Protein AF-D2R655-F1 (afdb_monomer)

Foldseek 3Di:
DDDDDDDDDDPPDDPPPPPPPQWEKEWEKAWEAELVVLDIDIWIWMAGLVPDDLLLSLLVVLCVVVVVVVLVVVVQVRIDTDDVPVVVVVVVPRVYHYDYDPQWYAYPVRHTDHQLRSQCSNPVDNPDGDDPPPQDPLNVLLVPDPPDDQDQPPFDDDLLLLQLLQLLLQLLCVLCLFPCLVQFLADWDADDDPPDLGPGQIDGDGPDDPVSVLVNLVSLCLCPDPPHSNDLVSLLVSQCVRRPPDSLNVSLVVLVVVLVVQQAQFQDDCSQQVPDGQPDGLVLLSVLCCQPPRDPDDDPVSVVSVVSSCVSSVVRVSVSSSSNRRSSSVSSVSSNVSSVVSSVSSVVSCVVVVNDHDDDDRPCVVPPPRRDDQPPVRVSVVSLQVSLLVQLQVVCVVVVNDPPHSVVCSVVSNVSNVVSSVD

Sequence (423 aa):
MSQARRGFQCRKTAFGSDSKEVKVIIFWKVRYLDRNSRKFGDRHLYLDTSTLEPAKRAAVELALETNEKRKFSTFRLLFKEDSSKEAMERWVETGCKSFFSPEYFEDELGAQVTVQQIGPILSGDPEVVMFPSHYRPHDIELEIAESAPIPIDSVALSDAEVRLLAYFSRDLREMTGSAFFKNGPGTLSSTGTSNQLFVGEPTLATAVTDDEIRSYVMIFRRLYMENEQANFLKAVAVYEQALKGHSFARWVAAEAKSYSDTLQTPPYFPPFAPNGPYPFTRKRLIDVFIYTQYAHQPKADRERQFAACLGAVGGRRAVLTWLFLKELQEVSFKVANAGRVIDAWFARYCQHQQIKPMVLTSIADHHPGLGTMEKASDKNERLKSEKIVQLANSMWQASGSPEGGPEMFLLRARESLEEAFKG

Mean predicted aligned error: 14.48 Å

Structure (mmCIF, N/CA/C/O backbone):
data_AF-D2R655-F1
#
_entry.id   AF-D2R655-F1
#
loop_
_atom_site.group_PDB
_atom_site.id
_atom_site.type_symbol
_atom_site.label_atom_id
_atom_site.label_alt_id
_atom_site.label_comp_id
_atom_site.label_asym_id
_atom_site.label_entity_id
_atom_site.label_seq_id
_atom_site.pdbx_PDB_ins_code
_atom_site.Cartn_x
_atom_site.Cartn_y
_atom_site.Cartn_z
_atom_site.occupancy
_atom_site.B_iso_or_equiv
_atom_site.auth_seq_id
_atom_site.auth_comp_id
_atom_site.auth_asym_id
_atom_site.auth_atom_id
_atom_site.pdbx_PDB_model_num
ATOM 1 N N . MET A 1 1 ? 52.990 -27.265 -24.504 1.00 33.62 1 MET A N 1
ATOM 2 C CA . MET A 1 1 ? 53.839 -26.122 -24.097 1.00 33.62 1 MET A CA 1
ATOM 3 C C . MET A 1 1 ? 53.751 -25.038 -25.169 1.00 33.62 1 MET A C 1
ATOM 5 O O . MET A 1 1 ? 53.840 -25.397 -26.332 1.00 33.62 1 MET A O 1
ATOM 9 N N . SER A 1 2 ? 53.592 -23.766 -24.757 1.00 31.73 2 SER A N 1
ATOM 10 C CA . SER A 1 2 ? 53.659 -22.512 -25.555 1.00 31.73 2 SER A CA 1
ATOM 11 C C . SER A 1 2 ? 52.510 -22.276 -26.562 1.00 31.73 2 SER A C 1
ATOM 13 O O . SER A 1 2 ? 52.514 -22.843 -27.644 1.00 31.73 2 SER A O 1
ATOM 15 N N . GLN A 1 3 ? 51.380 -21.626 -26.234 1.00 29.50 3 GLN A N 1
ATOM 16 C CA . GLN A 1 3 ? 51.120 -20.195 -25.936 1.00 29.50 3 GLN A CA 1
ATOM 17 C C . GLN A 1 3 ? 51.704 -19.179 -26.942 1.00 29.50 3 GLN A C 1
ATOM 19 O O . GLN A 1 3 ? 52.788 -18.644 -26.744 1.00 29.50 3 GLN A O 1
ATOM 24 N N . ALA A 1 4 ? 50.906 -18.814 -27.954 1.00 30.94 4 ALA A N 1
ATOM 25 C CA . ALA A 1 4 ? 51.100 -17.609 -28.763 1.00 30.94 4 ALA A CA 1
ATOM 26 C C . ALA A 1 4 ? 50.105 -16.518 -28.323 1.00 30.94 4 ALA A C 1
ATOM 28 O O . ALA A 1 4 ? 48.906 -16.592 -28.594 1.00 30.94 4 ALA A O 1
ATOM 29 N N . ARG A 1 5 ? 50.622 -15.510 -27.612 1.00 29.69 5 ARG A N 1
ATOM 30 C CA . ARG A 1 5 ? 49.922 -14.280 -27.215 1.00 29.69 5 ARG A CA 1
ATOM 31 C C . ARG A 1 5 ? 49.788 -13.353 -28.430 1.00 29.69 5 ARG A C 1
ATOM 33 O O . ARG A 1 5 ? 50.800 -12.931 -28.979 1.00 29.69 5 ARG A O 1
ATOM 40 N N . ARG A 1 6 ? 48.564 -12.979 -28.818 1.00 31.27 6 ARG A N 1
ATOM 41 C CA . ARG A 1 6 ? 48.316 -11.798 -29.665 1.00 31.27 6 ARG A CA 1
ATOM 42 C C . ARG A 1 6 ? 47.947 -10.629 -28.759 1.00 31.27 6 ARG A C 1
ATOM 44 O O . ARG A 1 6 ? 46.905 -10.649 -28.113 1.00 31.27 6 ARG A O 1
ATOM 51 N N . GLY A 1 7 ? 48.841 -9.647 -28.684 1.00 26.73 7 GLY A N 1
ATOM 52 C CA . GLY A 1 7 ? 48.612 -8.390 -27.983 1.00 26.73 7 GLY A CA 1
ATOM 53 C C . GLY A 1 7 ? 47.621 -7.519 -28.749 1.00 26.73 7 GLY A C 1
ATOM 54 O O . GLY A 1 7 ? 47.864 -7.164 -29.899 1.00 26.73 7 GLY A O 1
ATOM 55 N N . PHE A 1 8 ? 46.513 -7.171 -28.101 1.00 27.44 8 PHE A N 1
ATOM 56 C CA . PHE A 1 8 ? 45.637 -6.088 -28.530 1.00 27.44 8 PHE A CA 1
ATOM 57 C C . PHE A 1 8 ? 46.216 -4.771 -27.998 1.00 27.44 8 PHE A C 1
ATOM 59 O O . PHE A 1 8 ? 46.194 -4.507 -26.796 1.00 27.44 8 PHE A O 1
ATOM 66 N N . GLN A 1 9 ? 46.764 -3.950 -28.894 1.00 27.62 9 GLN A N 1
ATOM 67 C CA . GLN A 1 9 ? 47.079 -2.552 -28.607 1.00 27.62 9 GLN A CA 1
ATOM 68 C C . GLN A 1 9 ? 45.767 -1.770 -28.486 1.00 27.62 9 GLN A C 1
ATOM 70 O O . GLN A 1 9 ? 45.078 -1.518 -29.473 1.00 27.62 9 GLN A O 1
ATOM 75 N N . CYS A 1 10 ? 45.427 -1.387 -27.258 1.00 26.31 10 CYS A N 1
ATOM 76 C CA . CYS A 1 10 ? 44.320 -0.489 -26.967 1.00 26.31 10 CYS A CA 1
ATOM 77 C C . CYS A 1 10 ? 44.722 0.938 -27.377 1.00 26.31 10 CYS A C 1
ATOM 79 O O . CYS A 1 10 ? 45.528 1.587 -26.706 1.00 26.31 10 CYS A O 1
ATOM 81 N N . ARG A 1 11 ? 44.196 1.422 -28.510 1.00 28.50 11 ARG A N 1
ATOM 82 C CA . ARG A 1 11 ? 44.251 2.845 -28.869 1.00 28.50 11 ARG A CA 1
ATOM 83 C C . ARG A 1 11 ? 43.403 3.616 -27.855 1.00 28.50 11 ARG A C 1
ATOM 85 O O . ARG A 1 11 ? 42.182 3.517 -27.877 1.00 28.50 11 ARG A O 1
ATOM 92 N N . LYS A 1 12 ? 44.053 4.395 -26.986 1.00 30.86 12 LYS A N 1
ATOM 93 C CA . LYS A 1 12 ? 43.405 5.453 -26.201 1.00 30.86 12 LYS A CA 1
ATOM 94 C C . LYS A 1 12 ? 42.861 6.505 -27.171 1.00 30.86 12 LYS A C 1
ATOM 96 O O . LYS A 1 12 ? 43.605 7.364 -27.633 1.00 30.86 12 LYS A O 1
ATOM 101 N N . THR A 1 13 ? 41.574 6.436 -27.491 1.00 31.11 13 THR A N 1
ATOM 102 C CA . THR A 1 13 ? 40.833 7.597 -27.986 1.00 31.11 13 THR A CA 1
ATOM 103 C C . THR A 1 13 ? 40.590 8.519 -26.800 1.00 31.11 13 THR A C 1
ATOM 105 O O . THR A 1 13 ? 39.894 8.150 -25.854 1.00 31.11 13 THR A O 1
ATOM 108 N N . ALA A 1 14 ? 41.210 9.695 -26.831 1.00 32.78 14 ALA A N 1
ATOM 109 C CA . ALA A 1 14 ? 40.891 10.792 -25.935 1.00 32.78 14 ALA A CA 1
ATOM 110 C C . ALA A 1 14 ? 39.428 11.198 -26.172 1.00 32.78 14 ALA A C 1
ATOM 112 O O . ALA A 1 14 ? 39.103 11.802 -27.191 1.00 32.78 14 ALA A O 1
ATOM 113 N N . PHE A 1 15 ? 38.542 10.824 -25.251 1.00 31.72 15 PHE A N 1
ATOM 114 C CA . PHE A 1 15 ? 37.234 11.452 -25.131 1.00 31.72 15 PHE A CA 1
ATOM 115 C C . PHE A 1 15 ? 37.458 12.821 -24.490 1.00 31.72 15 PHE A C 1
ATOM 117 O O . PHE A 1 15 ? 37.631 12.923 -23.278 1.00 31.72 15 PHE A O 1
ATOM 124 N N . GLY A 1 16 ? 37.498 13.866 -25.316 1.00 29.94 16 GLY A N 1
ATOM 125 C CA . GLY A 1 16 ? 37.213 15.216 -24.848 1.00 29.94 16 GLY A CA 1
ATOM 126 C C . GLY A 1 16 ? 35.764 15.242 -24.375 1.00 29.94 16 GLY A C 1
ATOM 127 O O . GLY A 1 16 ? 34.844 15.089 -25.177 1.00 29.94 16 GLY A O 1
ATOM 128 N N . SER A 1 17 ? 35.564 15.342 -23.065 1.00 36.16 17 SER A N 1
ATOM 129 C CA . SER A 1 17 ? 34.252 15.486 -22.447 1.00 36.16 17 SER A CA 1
ATOM 130 C C . SER A 1 17 ? 33.799 16.942 -22.536 1.00 36.16 17 SER A C 1
ATOM 132 O O . SER A 1 17 ? 33.804 17.656 -21.538 1.00 36.16 17 SER A O 1
ATOM 134 N N . ASP A 1 18 ? 33.365 17.372 -23.717 1.00 36.59 18 ASP A N 1
ATOM 135 C CA . ASP A 1 18 ? 32.392 18.463 -23.792 1.00 36.59 18 ASP A CA 1
ATOM 136 C C . ASP A 1 18 ? 31.032 17.868 -23.415 1.00 36.59 18 ASP A C 1
ATOM 138 O O . ASP A 1 18 ? 30.201 17.533 -24.265 1.00 36.59 18 ASP A O 1
ATOM 142 N N . SER A 1 19 ? 30.814 17.656 -22.114 1.00 39.72 19 SER A N 1
ATOM 143 C CA . SER A 1 19 ? 29.479 17.380 -21.597 1.00 39.72 19 SER A CA 1
ATOM 144 C C . SER A 1 19 ? 28.650 18.639 -21.821 1.00 39.72 19 SER A C 1
ATOM 146 O O . SER A 1 19 ? 28.688 19.561 -21.007 1.00 39.72 19 SER A O 1
ATOM 148 N N . LYS A 1 20 ? 27.934 18.709 -22.949 1.00 47.66 20 LYS A N 1
ATOM 149 C CA . LYS A 1 20 ? 26.885 19.710 -23.145 1.00 47.66 20 LYS A CA 1
ATOM 150 C C . LYS A 1 20 ? 25.959 19.622 -21.940 1.00 47.66 20 LYS A C 1
ATOM 152 O O . LYS A 1 20 ? 25.302 18.601 -21.746 1.00 47.66 20 LYS A O 1
ATOM 157 N N . GLU A 1 21 ? 25.971 20.669 -21.126 1.00 55.88 21 GLU A N 1
ATOM 158 C CA . GLU A 1 21 ? 25.097 20.820 -19.974 1.00 55.88 21 GLU A CA 1
ATOM 159 C C . GLU A 1 21 ? 23.656 20.606 -20.451 1.00 55.88 21 GLU A C 1
ATOM 161 O O . GLU A 1 21 ? 23.145 21.339 -21.304 1.00 55.88 21 GLU A O 1
ATOM 166 N N . VAL A 1 22 ? 23.040 19.515 -19.996 1.00 60.47 22 VAL A N 1
ATOM 167 C CA . VAL A 1 22 ? 21.687 19.154 -20.412 1.00 60.47 22 VAL A CA 1
ATOM 168 C C . VAL A 1 22 ? 20.751 20.140 -19.732 1.00 60.47 22 VAL A C 1
ATOM 170 O O . VAL A 1 22 ? 20.538 20.071 -18.526 1.00 60.47 22 VAL A O 1
ATOM 173 N N . LYS A 1 23 ? 20.214 21.085 -20.503 1.00 67.94 23 LYS A N 1
ATOM 174 C CA . LYS A 1 23 ? 19.197 22.013 -20.011 1.00 67.94 23 LYS A CA 1
ATOM 175 C C . LYS A 1 23 ? 17.954 21.222 -19.610 1.00 67.94 23 LYS A C 1
ATOM 177 O O . LYS A 1 23 ? 17.380 20.526 -20.445 1.00 67.94 23 LYS A O 1
ATOM 182 N N . VAL A 1 24 ? 17.531 21.345 -18.354 1.00 77.38 24 VAL A N 1
ATOM 183 C CA . VAL A 1 24 ? 16.279 20.758 -17.865 1.00 77.38 24 VAL A CA 1
ATOM 184 C C . VAL A 1 24 ? 15.280 21.882 -17.624 1.00 77.38 24 VAL A C 1
ATOM 186 O O . VAL A 1 24 ? 15.471 22.740 -16.766 1.00 77.38 24 VAL A O 1
ATOM 189 N N . ILE A 1 25 ? 14.188 21.864 -18.386 1.00 82.62 25 ILE A N 1
ATOM 190 C CA . ILE A 1 25 ? 13.035 22.735 -18.152 1.00 82.62 25 ILE A CA 1
ATOM 191 C C . ILE A 1 25 ? 11.928 21.899 -17.512 1.00 82.62 25 ILE A C 1
ATOM 193 O O . ILE A 1 25 ? 11.541 20.845 -18.035 1.00 82.62 25 ILE A O 1
ATOM 197 N N . ILE A 1 26 ? 11.431 22.372 -16.371 1.00 85.44 26 ILE A N 1
ATOM 198 C CA . ILE A 1 26 ? 10.358 21.742 -15.603 1.00 85.44 26 ILE A CA 1
ATOM 199 C C . ILE A 1 26 ? 9.088 22.566 -15.760 1.00 85.44 26 ILE A C 1
ATOM 201 O O . ILE A 1 26 ? 9.078 23.754 -15.447 1.00 85.44 26 ILE A O 1
ATOM 205 N N . PHE A 1 27 ? 8.006 21.918 -16.180 1.00 85.44 27 PHE A N 1
ATOM 206 C CA . PHE A 1 27 ? 6.673 22.512 -16.224 1.00 85.44 27 PHE A CA 1
ATOM 207 C C . PHE A 1 27 ? 5.782 21.967 -15.117 1.00 85.44 27 PHE A C 1
ATOM 209 O O . PHE A 1 27 ? 5.701 20.754 -14.898 1.00 85.44 27 PHE A O 1
ATOM 216 N N . TRP A 1 28 ? 5.059 22.875 -14.472 1.00 87.12 28 TRP A N 1
ATOM 217 C CA . TRP A 1 28 ? 4.108 22.559 -13.424 1.00 87.12 28 TRP A CA 1
ATOM 218 C C . TRP A 1 28 ? 2.779 23.258 -13.699 1.00 87.12 28 TRP A C 1
ATOM 220 O O . TRP A 1 28 ? 2.677 24.481 -13.721 1.00 87.12 28 TRP A O 1
ATOM 230 N N . LYS A 1 29 ? 1.734 22.461 -13.926 1.00 86.19 29 LYS A N 1
ATOM 231 C CA . LYS A 1 29 ? 0.363 22.965 -13.979 1.00 86.19 29 LYS A CA 1
ATOM 232 C C . LYS A 1 29 ? -0.220 22.955 -12.566 1.00 86.19 29 LYS A C 1
ATOM 234 O O . LYS A 1 29 ? -0.363 21.877 -11.985 1.00 86.19 29 LYS A O 1
ATOM 239 N N . VAL A 1 30 ? -0.563 24.128 -12.041 1.00 87.69 30 VAL A N 1
ATOM 240 C CA . VAL A 1 30 ? -1.207 24.282 -10.729 1.00 87.69 30 VAL A CA 1
ATOM 241 C C . VAL A 1 30 ? -2.654 24.688 -10.931 1.00 87.69 30 VAL A C 1
ATOM 243 O O . VAL A 1 30 ? -2.948 25.582 -11.718 1.00 87.69 30 VAL A O 1
ATOM 246 N N . ARG A 1 31 ? -3.572 24.041 -10.218 1.00 88.19 31 ARG A N 1
ATOM 247 C CA . ARG A 1 31 ? -4.959 24.495 -10.160 1.00 88.19 31 ARG A CA 1
ATOM 248 C C . ARG A 1 31 ? -5.079 25.538 -9.059 1.00 88.19 31 ARG A C 1
ATOM 250 O O . ARG A 1 31 ? -4.675 25.265 -7.932 1.00 88.19 31 ARG A O 1
ATOM 257 N N . TYR A 1 32 ? -5.642 26.699 -9.371 1.00 90.56 32 TYR A N 1
ATOM 258 C CA . TYR A 1 32 ? -5.924 27.720 -8.369 1.00 90.56 32 TYR A CA 1
ATOM 259 C C . TYR A 1 32 ? -7.427 27.961 -8.232 1.00 90.56 32 TYR A C 1
ATOM 261 O O . TYR A 1 32 ? -8.206 27.656 -9.140 1.00 90.56 32 TYR A O 1
ATOM 269 N N . LEU A 1 33 ? -7.832 28.470 -7.077 1.00 90.38 33 LEU A N 1
ATOM 270 C CA . LEU A 1 33 ? -9.208 28.776 -6.732 1.00 90.38 33 LEU A CA 1
ATOM 271 C C . LEU A 1 33 ? -9.331 30.268 -6.439 1.00 90.38 33 LEU A C 1
ATOM 273 O O . LEU A 1 33 ? -8.790 30.751 -5.451 1.00 90.38 33 LEU A O 1
ATOM 277 N N . ASP A 1 34 ? -10.049 30.985 -7.296 1.00 89.06 34 ASP A N 1
ATOM 278 C CA . ASP A 1 34 ? -10.267 32.418 -7.129 1.00 89.06 34 ASP A CA 1
ATOM 279 C C . ASP A 1 34 ? -11.374 32.661 -6.095 1.00 89.06 34 ASP A C 1
ATOM 281 O O . ASP A 1 34 ? -12.527 32.265 -6.297 1.00 89.06 34 ASP A O 1
ATOM 285 N N . ARG A 1 35 ? -11.025 33.298 -4.974 1.00 89.69 35 ARG A N 1
ATOM 286 C CA . ARG A 1 35 ? -11.938 33.513 -3.839 1.00 89.69 35 ARG A CA 1
ATOM 287 C C . ARG A 1 35 ? -13.095 34.457 -4.161 1.00 89.69 35 ARG A C 1
ATOM 289 O O . ARG A 1 35 ? -14.175 34.314 -3.589 1.00 89.69 35 ARG A O 1
ATOM 296 N N . ASN A 1 36 ? -12.892 35.402 -5.076 1.00 88.19 36 ASN A N 1
ATOM 297 C CA . ASN A 1 36 ? -13.890 36.413 -5.422 1.00 88.19 36 ASN A CA 1
ATOM 298 C C . ASN A 1 36 ? -14.940 35.851 -6.385 1.00 88.19 36 ASN A C 1
ATOM 300 O O . ASN A 1 36 ? -16.142 36.015 -6.187 1.00 88.19 36 ASN A O 1
ATOM 304 N N . SER A 1 37 ? -14.483 35.167 -7.432 1.00 90.81 37 SER A N 1
ATOM 305 C CA . SER A 1 37 ? -15.333 34.569 -8.462 1.00 90.81 37 SER A CA 1
ATOM 306 C C . SER A 1 37 ? -15.821 33.163 -8.111 1.00 90.81 37 SER A C 1
ATOM 308 O O . SER A 1 37 ? -16.758 32.681 -8.751 1.00 90.81 37 SER A O 1
ATOM 310 N N . ARG A 1 38 ? -15.207 32.518 -7.107 1.00 88.19 38 ARG A N 1
ATOM 311 C CA . ARG A 1 38 ? -15.486 31.147 -6.643 1.00 88.19 38 ARG A CA 1
ATOM 312 C C . ARG A 1 38 ? -15.354 30.106 -7.755 1.00 88.19 38 ARG A C 1
ATOM 314 O O . ARG A 1 38 ? -16.139 29.162 -7.846 1.00 88.19 38 ARG A O 1
ATOM 321 N N . LYS A 1 39 ? -14.380 30.297 -8.645 1.00 89.12 39 LYS A N 1
ATOM 322 C CA . LYS A 1 39 ? -14.134 29.425 -9.800 1.00 89.12 39 LYS A CA 1
ATOM 323 C C . LYS A 1 39 ? -12.711 28.894 -9.789 1.00 89.12 39 LYS A C 1
ATOM 325 O O . LYS A 1 39 ? -11.777 29.573 -9.367 1.00 89.12 39 LYS A O 1
ATOM 330 N N . PHE A 1 40 ? -12.558 27.676 -10.301 1.00 88.69 40 PHE A N 1
ATOM 331 C CA . PHE A 1 40 ? -11.244 27.119 -10.583 1.00 88.69 40 PHE A CA 1
ATOM 332 C C . PHE A 1 40 ? -10.654 27.746 -11.843 1.00 88.69 40 PHE A C 1
ATOM 334 O O . PHE A 1 40 ? -11.333 27.864 -12.865 1.00 88.69 40 PHE A O 1
ATOM 341 N N . GLY A 1 41 ? -9.370 28.064 -11.768 1.00 88.25 41 GLY A N 1
ATOM 342 C CA . GLY A 1 41 ? -8.515 28.353 -12.906 1.00 88.25 41 GLY A CA 1
ATOM 343 C C . GLY A 1 41 ? -7.278 27.461 -12.881 1.00 88.25 41 GLY A C 1
ATOM 344 O O . GLY A 1 41 ? -7.037 26.713 -11.931 1.00 88.25 41 GLY A O 1
ATOM 345 N N . ASP A 1 42 ? -6.479 27.533 -13.937 1.00 87.75 42 ASP A N 1
ATOM 346 C CA . ASP A 1 42 ? -5.197 26.844 -14.007 1.00 87.75 42 ASP A CA 1
ATOM 347 C C . ASP A 1 42 ? -4.082 27.886 -14.201 1.00 87.75 42 ASP A C 1
ATOM 349 O O . ASP A 1 42 ? -4.215 28.792 -15.024 1.00 87.75 42 ASP A O 1
ATOM 353 N N . ARG A 1 43 ? -2.978 27.736 -13.464 1.00 86.12 43 ARG A N 1
ATOM 354 C CA . ARG A 1 43 ? -1.709 28.434 -13.695 1.00 86.12 43 ARG A CA 1
ATOM 355 C C . ARG A 1 43 ? -0.721 27.498 -14.361 1.00 86.12 43 ARG A C 1
ATOM 357 O O . ARG A 1 43 ? -0.620 26.314 -14.020 1.00 86.12 43 ARG A O 1
ATOM 364 N N . HIS A 1 44 ? 0.038 28.055 -15.292 1.00 85.81 44 HIS A N 1
ATOM 365 C CA . HIS A 1 44 ? 1.112 27.357 -15.976 1.00 85.81 44 HIS A CA 1
ATOM 366 C C . HIS A 1 44 ? 2.442 27.924 -15.506 1.00 85.81 44 HIS A C 1
ATOM 368 O O . HIS A 1 44 ? 2.794 29.065 -15.796 1.00 85.81 44 HIS A O 1
ATOM 374 N N . LEU A 1 45 ? 3.156 27.108 -14.744 1.00 87.38 45 LEU A N 1
ATOM 375 C CA . LEU A 1 45 ? 4.421 27.464 -14.141 1.00 87.38 45 LEU A CA 1
ATOM 376 C C . LEU A 1 45 ? 5.561 26.752 -14.863 1.00 87.38 45 LEU A C 1
ATOM 378 O O . LEU A 1 45 ? 5.421 25.593 -15.269 1.00 87.38 45 LEU A O 1
ATOM 382 N N . TYR A 1 46 ? 6.705 27.417 -14.978 1.00 87.62 46 TYR A N 1
ATOM 383 C CA . TYR A 1 46 ? 7.915 26.811 -15.517 1.00 87.62 46 TYR A CA 1
ATOM 384 C C . TYR A 1 46 ? 9.165 27.207 -14.738 1.00 87.62 46 TYR A C 1
ATOM 386 O O . TYR A 1 46 ? 9.230 28.260 -14.098 1.00 87.62 46 TYR A O 1
ATOM 394 N N . LEU A 1 47 ? 10.166 26.339 -14.814 1.00 87.88 47 LEU A N 1
ATOM 395 C CA . LEU A 1 47 ? 11.467 26.520 -14.196 1.00 87.88 47 LEU A CA 1
ATOM 396 C C . LEU A 1 47 ? 12.555 25.998 -15.131 1.00 87.88 47 LEU A C 1
ATOM 398 O O . LEU A 1 47 ? 12.585 24.812 -15.451 1.00 87.88 47 LEU A O 1
ATOM 402 N N . ASP A 1 48 ? 13.451 26.887 -15.553 1.00 87.81 48 ASP A N 1
ATOM 403 C CA . ASP A 1 48 ? 14.705 26.511 -16.204 1.00 87.81 48 ASP A CA 1
ATOM 404 C C . ASP A 1 48 ? 15.760 26.267 -15.122 1.00 87.81 48 ASP A C 1
ATOM 406 O O . ASP A 1 48 ? 16.253 27.211 -14.492 1.00 87.81 48 ASP A O 1
ATOM 410 N N . THR A 1 49 ? 16.096 24.998 -14.875 1.00 86.50 49 THR A N 1
ATOM 411 C CA . THR A 1 49 ? 17.016 24.643 -13.787 1.00 86.50 49 THR A CA 1
ATOM 412 C C . THR A 1 49 ? 18.433 25.151 -14.053 1.00 86.50 49 THR A C 1
ATOM 414 O O . THR A 1 49 ? 19.181 25.383 -13.102 1.00 86.50 49 THR A O 1
ATOM 417 N N . SER A 1 50 ? 18.790 25.436 -15.314 1.00 83.62 50 SER A N 1
ATOM 418 C CA . SER A 1 50 ? 20.090 26.016 -15.670 1.00 83.62 50 SER A CA 1
ATOM 419 C C . SER A 1 50 ? 20.262 27.459 -15.18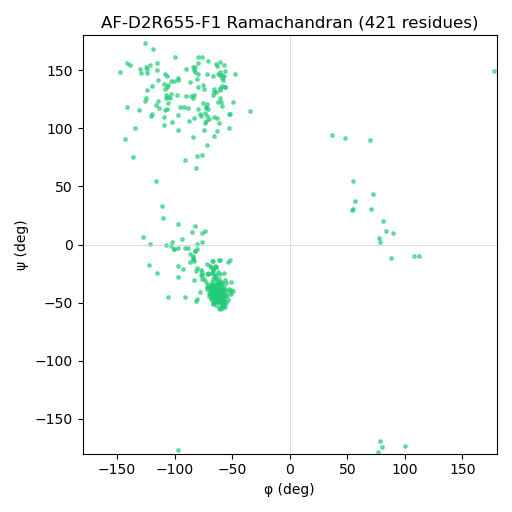3 1.00 83.62 50 SER A C 1
ATOM 421 O O . SER A 1 50 ? 21.382 27.927 -14.997 1.00 83.62 50 SER A O 1
ATOM 423 N N . THR A 1 51 ? 19.160 28.149 -14.883 1.00 86.62 51 THR A N 1
ATOM 424 C CA . THR A 1 51 ? 19.187 29.506 -14.311 1.00 86.62 51 THR A CA 1
ATOM 425 C C . THR A 1 51 ? 19.347 29.523 -12.792 1.00 86.62 51 THR A C 1
ATOM 427 O O . THR A 1 51 ? 19.566 30.581 -12.209 1.00 86.62 51 THR A O 1
ATOM 430 N N . LEU A 1 52 ? 19.233 28.363 -12.140 1.00 88.00 52 LEU A N 1
ATOM 431 C CA . LEU A 1 52 ? 19.383 28.245 -10.697 1.00 88.00 52 LEU A CA 1
ATOM 432 C C . LEU A 1 52 ? 20.849 28.146 -10.288 1.00 88.00 52 LEU A C 1
ATOM 434 O O . LEU A 1 52 ? 21.672 27.552 -10.990 1.00 88.00 52 LEU A O 1
ATOM 438 N N . GLU A 1 53 ? 21.133 28.643 -9.084 1.00 89.69 53 GLU A N 1
ATOM 439 C CA . GLU A 1 53 ? 22.381 28.347 -8.390 1.00 89.69 53 GLU A CA 1
ATOM 440 C C . GLU A 1 53 ? 22.558 26.828 -8.223 1.00 89.69 53 GLU A C 1
ATOM 442 O O . GLU A 1 53 ? 21.569 26.122 -7.982 1.00 89.69 53 GLU A O 1
ATOM 447 N N . PRO A 1 54 ? 23.797 26.308 -8.288 1.00 86.00 54 PRO A N 1
ATOM 448 C CA . PRO A 1 54 ? 24.062 24.869 -8.308 1.00 86.00 54 PRO A CA 1
ATOM 449 C C . PRO A 1 54 ? 23.378 24.067 -7.189 1.00 86.00 54 PRO A C 1
ATOM 451 O O . PRO A 1 54 ? 22.864 22.978 -7.441 1.00 86.00 54 PRO A O 1
ATOM 454 N N . ALA A 1 55 ? 23.309 24.609 -5.968 1.00 84.81 55 ALA A N 1
ATOM 455 C CA . ALA A 1 55 ? 22.659 23.942 -4.838 1.00 84.81 55 ALA A CA 1
ATOM 456 C C . ALA A 1 55 ? 21.134 23.821 -5.022 1.00 84.81 55 ALA A C 1
ATOM 458 O O . ALA A 1 55 ? 20.568 22.741 -4.843 1.00 84.81 55 ALA A O 1
ATOM 459 N N . LYS A 1 56 ? 20.470 24.904 -5.449 1.00 87.50 56 LYS A N 1
ATOM 460 C CA . LYS A 1 56 ? 19.023 24.916 -5.729 1.00 87.50 56 LYS A CA 1
ATOM 461 C C . LYS A 1 56 ? 18.681 24.046 -6.935 1.00 87.50 56 LYS A C 1
ATOM 463 O O . LYS A 1 56 ? 17.700 23.309 -6.894 1.00 87.50 56 LYS A O 1
ATOM 468 N N . ARG A 1 57 ? 19.521 24.076 -7.975 1.00 88.88 57 ARG A N 1
ATOM 469 C CA . ARG A 1 57 ? 19.413 23.188 -9.138 1.00 88.88 57 ARG A CA 1
ATOM 470 C C . ARG A 1 57 ? 19.432 21.720 -8.718 1.00 88.88 57 ARG A C 1
ATOM 472 O O . ARG A 1 57 ? 18.499 20.986 -9.032 1.00 88.88 57 ARG A O 1
ATOM 479 N N . ALA A 1 58 ? 20.449 21.318 -7.954 1.00 83.94 58 ALA A N 1
ATOM 480 C CA . ALA A 1 58 ? 20.602 19.943 -7.489 1.00 83.94 58 ALA A CA 1
ATOM 481 C C . ALA A 1 58 ? 19.419 19.482 -6.621 1.00 83.94 58 ALA A C 1
ATOM 483 O O . ALA A 1 58 ? 18.964 18.349 -6.768 1.00 83.94 58 ALA A O 1
ATOM 484 N N . ALA A 1 59 ? 18.892 20.353 -5.753 1.00 87.06 59 ALA A N 1
ATOM 485 C CA . ALA A 1 59 ? 17.738 20.047 -4.907 1.00 87.06 59 ALA A CA 1
ATOM 486 C C . ALA A 1 59 ? 16.448 19.820 -5.719 1.00 87.06 59 ALA A C 1
ATOM 488 O O . ALA A 1 59 ? 15.733 18.841 -5.488 1.00 87.06 59 ALA A O 1
ATOM 489 N N . VAL A 1 60 ? 16.175 20.689 -6.698 1.00 87.12 60 VAL A N 1
ATOM 490 C CA . VAL A 1 60 ? 15.007 20.589 -7.588 1.00 87.12 60 VAL A CA 1
ATOM 491 C C . VAL A 1 60 ? 15.084 19.340 -8.470 1.00 87.12 60 VAL A C 1
ATOM 493 O O . VAL A 1 60 ? 14.104 18.605 -8.594 1.00 87.12 60 VAL A O 1
ATOM 496 N N . GLU A 1 61 ? 16.248 19.068 -9.061 1.00 86.69 61 GLU A N 1
ATOM 497 C CA . GLU A 1 61 ? 16.458 17.883 -9.899 1.00 86.69 61 GLU A CA 1
ATOM 498 C C . GLU A 1 61 ? 16.365 16.591 -9.086 1.00 86.69 61 GLU A C 1
ATOM 500 O O . GLU A 1 61 ? 15.733 15.637 -9.534 1.00 86.69 61 GLU A O 1
ATOM 505 N N . LEU A 1 62 ? 16.897 16.571 -7.859 1.00 84.00 62 LEU A N 1
ATOM 506 C CA . LEU A 1 62 ? 16.751 15.426 -6.965 1.00 84.00 62 LEU A CA 1
ATOM 507 C C . LEU A 1 62 ? 15.277 15.160 -6.633 1.00 84.00 62 LEU A C 1
ATOM 509 O O . LEU A 1 62 ? 14.845 14.016 -6.725 1.00 84.00 62 LEU A O 1
ATOM 513 N N . ALA A 1 63 ? 14.489 16.192 -6.310 1.00 84.31 63 ALA A N 1
ATOM 514 C CA . ALA A 1 63 ? 13.054 16.036 -6.049 1.00 84.31 63 ALA A CA 1
ATOM 515 C C . ALA A 1 63 ? 12.285 15.499 -7.271 1.00 84.31 63 ALA A C 1
ATOM 517 O O . ALA A 1 63 ? 11.320 14.739 -7.127 1.00 84.31 63 ALA A O 1
ATOM 518 N N . LEU A 1 64 ? 12.717 15.876 -8.480 1.00 82.06 64 LEU A N 1
ATOM 519 C CA . LEU A 1 64 ? 12.173 15.359 -9.733 1.00 82.06 64 LEU A CA 1
ATOM 520 C C . LEU A 1 64 ? 12.522 13.877 -9.935 1.00 82.06 64 LEU A C 1
ATOM 522 O O . LEU A 1 64 ? 11.647 13.080 -10.272 1.00 82.06 64 LEU A O 1
ATOM 526 N N . GLU A 1 65 ? 13.786 13.508 -9.713 1.00 78.38 65 GLU A N 1
ATOM 527 C CA . GLU A 1 65 ? 14.310 12.144 -9.854 1.00 78.38 65 GLU A CA 1
ATOM 528 C C . GLU A 1 65 ? 13.720 11.179 -8.809 1.00 78.38 65 GLU A C 1
ATOM 530 O O . GLU A 1 65 ? 13.448 10.017 -9.122 1.00 78.38 65 GLU A O 1
ATOM 535 N N . THR A 1 66 ? 13.464 11.651 -7.584 1.00 73.31 66 THR A N 1
ATOM 536 C CA . THR A 1 66 ? 12.831 10.865 -6.509 1.00 73.31 66 THR A CA 1
ATOM 537 C C . THR A 1 66 ? 11.305 10.827 -6.605 1.00 73.31 66 THR A C 1
ATOM 539 O O . THR A 1 66 ? 10.665 10.097 -5.846 1.00 73.31 66 THR A O 1
ATOM 542 N N . ASN A 1 67 ? 10.708 11.572 -7.547 1.00 70.75 67 ASN A N 1
ATOM 543 C CA . ASN A 1 67 ? 9.260 11.724 -7.720 1.00 70.75 67 ASN A CA 1
ATOM 544 C C . ASN A 1 67 ? 8.548 12.194 -6.431 1.00 70.75 67 ASN A C 1
ATOM 546 O O . ASN A 1 67 ? 7.374 11.895 -6.195 1.00 70.75 67 ASN A O 1
ATOM 550 N N . GLU A 1 68 ? 9.245 12.957 -5.587 1.00 75.56 68 GLU A N 1
ATOM 551 C CA . GLU A 1 68 ? 8.708 13.526 -4.350 1.00 75.56 68 GLU A CA 1
ATOM 552 C C . GLU A 1 68 ? 7.908 14.798 -4.658 1.00 75.56 68 GLU A C 1
ATOM 554 O O . GLU A 1 68 ? 8.256 15.904 -4.249 1.00 75.56 68 GLU A O 1
ATOM 559 N N . LYS A 1 69 ? 6.790 14.642 -5.377 1.00 74.31 69 LYS A N 1
ATOM 560 C CA . LYS A 1 69 ? 5.946 15.752 -5.861 1.00 74.31 69 LYS A CA 1
ATOM 561 C C . LYS A 1 69 ? 5.546 16.751 -4.772 1.00 74.31 69 LYS A C 1
ATOM 563 O O . LYS A 1 69 ? 5.424 17.936 -5.054 1.00 74.31 69 LYS A O 1
ATOM 568 N N . ARG A 1 70 ? 5.373 16.292 -3.526 1.00 71.06 70 ARG A N 1
ATOM 569 C CA . ARG A 1 70 ? 5.056 17.163 -2.382 1.00 71.06 70 ARG A CA 1
ATOM 570 C C . ARG A 1 70 ? 6.170 18.157 -2.057 1.00 71.06 70 ARG A C 1
ATOM 572 O O . ARG A 1 70 ? 5.857 19.244 -1.600 1.00 71.06 70 ARG A O 1
ATOM 579 N N . LYS A 1 71 ? 7.440 17.832 -2.319 1.00 79.19 71 LYS A N 1
ATOM 580 C CA . LYS A 1 71 ? 8.565 18.751 -2.082 1.00 79.19 71 LYS A CA 1
ATOM 581 C C . LYS A 1 71 ? 8.610 19.901 -3.085 1.00 79.19 71 LYS A C 1
ATOM 583 O O . LYS A 1 71 ? 9.227 20.912 -2.805 1.00 79.19 71 LYS A O 1
ATOM 588 N N . PHE A 1 72 ? 7.920 19.814 -4.222 1.00 82.25 72 PHE A N 1
ATOM 589 C CA . PHE A 1 72 ? 7.891 20.928 -5.174 1.00 82.25 72 PHE A CA 1
ATOM 590 C C . PHE A 1 72 ? 7.179 22.174 -4.640 1.00 82.25 72 PHE A C 1
ATOM 592 O O . PHE A 1 72 ? 7.470 23.270 -5.116 1.00 82.25 72 PHE A O 1
ATOM 599 N N . SER A 1 73 ? 6.319 22.047 -3.621 1.00 81.25 73 SER A N 1
ATOM 600 C CA . SER A 1 73 ? 5.720 23.218 -2.974 1.00 81.25 73 SER A CA 1
ATOM 601 C C . SER A 1 73 ? 6.763 24.117 -2.303 1.00 81.25 73 SER A C 1
ATOM 603 O O . SER A 1 73 ? 6.592 25.333 -2.325 1.00 81.25 73 SER A O 1
ATOM 605 N N . THR A 1 74 ? 7.876 23.572 -1.790 1.00 85.62 74 THR A N 1
ATOM 606 C CA . THR A 1 74 ? 8.954 24.383 -1.189 1.00 85.62 74 THR A CA 1
ATOM 607 C C . THR A 1 74 ? 9.729 25.174 -2.240 1.00 85.62 74 THR A C 1
ATOM 609 O O . THR A 1 74 ? 10.284 26.224 -1.942 1.00 85.62 74 THR A O 1
ATOM 612 N N . PHE A 1 75 ? 9.729 24.712 -3.492 1.00 87.88 75 PHE A N 1
ATOM 613 C CA . PHE A 1 75 ? 10.390 25.380 -4.615 1.00 87.88 75 PHE A CA 1
ATOM 614 C C . PHE A 1 75 ? 9.464 26.314 -5.395 1.00 87.88 75 PHE A C 1
ATOM 616 O O . PHE A 1 75 ? 9.882 26.869 -6.410 1.00 87.88 75 PHE A O 1
ATOM 623 N N . ARG A 1 76 ? 8.217 26.513 -4.948 1.00 87.31 76 ARG A N 1
ATOM 624 C CA . ARG A 1 76 ? 7.184 27.247 -5.694 1.00 87.31 76 ARG A CA 1
ATOM 625 C C . ARG A 1 76 ? 7.621 28.640 -6.159 1.00 87.31 76 ARG A C 1
ATOM 627 O O . ARG A 1 76 ? 7.289 29.035 -7.275 1.00 87.31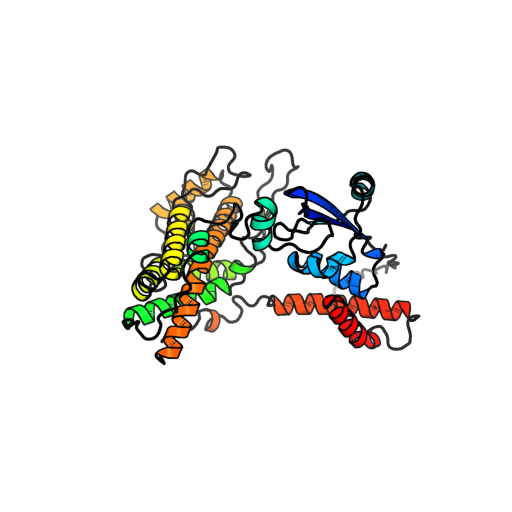 76 ARG A O 1
ATOM 634 N N . LEU A 1 77 ? 8.378 29.362 -5.334 1.00 89.00 77 LEU A N 1
ATOM 635 C CA . LEU A 1 77 ? 8.863 30.715 -5.636 1.00 89.00 77 LEU A CA 1
ATOM 636 C C . LEU A 1 77 ? 9.923 30.760 -6.748 1.00 89.00 77 LEU A C 1
ATOM 638 O O . LEU A 1 77 ? 10.153 31.816 -7.328 1.00 89.00 77 LEU A O 1
ATOM 642 N N . LEU A 1 78 ? 10.567 29.630 -7.057 1.00 89.81 78 LEU A N 1
ATOM 643 C CA . LEU A 1 78 ? 11.524 29.536 -8.162 1.00 89.81 78 LEU A CA 1
ATOM 644 C C . LEU A 1 78 ? 10.818 29.485 -9.520 1.00 89.81 78 LEU A C 1
ATOM 646 O O . LEU A 1 78 ? 11.414 29.827 -10.541 1.00 89.81 78 LEU A O 1
ATOM 650 N N . PHE A 1 79 ? 9.559 29.048 -9.538 1.00 89.31 79 PHE A N 1
ATOM 651 C CA . PHE A 1 79 ? 8.790 28.927 -10.762 1.00 89.31 79 PHE A CA 1
ATOM 652 C C . PHE A 1 79 ? 8.239 30.277 -11.211 1.00 89.31 79 PHE A C 1
ATOM 654 O O . PHE A 1 79 ? 7.660 31.032 -10.429 1.00 89.31 79 PHE A O 1
ATOM 661 N N . LYS A 1 80 ? 8.360 30.533 -12.512 1.00 88.06 80 LYS A N 1
ATOM 662 C CA . LYS A 1 80 ? 7.780 31.697 -13.177 1.00 88.06 80 LYS A CA 1
ATOM 663 C C . LYS A 1 80 ? 6.454 31.309 -13.812 1.00 88.06 80 LYS A C 1
ATOM 665 O O . LYS A 1 80 ? 6.318 30.210 -14.347 1.00 88.06 80 LYS A O 1
ATOM 670 N N . GLU A 1 81 ? 5.487 32.211 -13.751 1.00 86.19 81 GLU A N 1
ATOM 671 C CA . GLU A 1 81 ? 4.231 32.071 -14.479 1.00 86.19 81 GLU A CA 1
ATOM 672 C C . GLU A 1 81 ? 4.436 32.575 -15.910 1.00 86.19 81 GLU A C 1
ATOM 674 O O . GLU A 1 81 ? 4.977 33.664 -16.105 1.00 86.19 81 GLU A O 1
ATOM 679 N N . ASP A 1 82 ? 4.056 31.770 -16.903 1.00 73.94 82 ASP A N 1
ATOM 680 C CA . ASP A 1 82 ? 4.086 32.177 -18.311 1.00 73.94 82 ASP A CA 1
ATOM 681 C C . ASP A 1 82 ? 2.699 32.073 -18.931 1.00 73.94 82 ASP A C 1
ATOM 683 O O . ASP A 1 82 ? 1.875 31.231 -18.553 1.00 73.94 82 ASP A O 1
ATOM 687 N N . SER A 1 83 ? 2.473 32.877 -19.965 1.00 62.75 83 SER A N 1
ATOM 688 C CA . SER A 1 83 ? 1.351 32.638 -20.855 1.00 62.75 83 SER A CA 1
ATOM 689 C C . SER A 1 83 ? 1.610 31.330 -21.614 1.00 62.75 83 SER A C 1
ATOM 691 O O . SER A 1 83 ? 2.680 31.102 -22.176 1.00 62.75 83 SER A O 1
ATOM 693 N N . SER A 1 84 ? 0.629 30.426 -21.604 1.00 58.66 84 SER A N 1
ATOM 694 C CA . SER A 1 84 ? 0.771 29.031 -22.065 1.00 58.66 84 SER A CA 1
ATOM 695 C C . SER A 1 84 ? 1.328 28.836 -23.488 1.00 58.66 84 SER A C 1
ATOM 697 O O . SER A 1 84 ? 1.734 27.726 -23.825 1.00 58.66 84 SER A O 1
ATOM 699 N N . LYS A 1 85 ? 1.365 29.883 -24.321 1.00 61.19 85 LYS A N 1
ATOM 700 C CA . LYS A 1 85 ? 1.751 29.811 -25.733 1.00 61.19 85 LYS A CA 1
ATOM 701 C C . LYS A 1 85 ? 3.272 29.801 -25.939 1.00 61.19 85 LYS A C 1
ATOM 703 O O . LYS A 1 85 ? 3.775 28.901 -26.601 1.00 61.19 85 LYS A O 1
ATOM 708 N N . GLU A 1 86 ? 4.008 30.708 -25.298 1.00 60.06 86 GLU A N 1
ATOM 709 C CA . GLU A 1 86 ? 5.479 30.774 -25.408 1.00 60.06 86 GLU A CA 1
ATOM 710 C C . GLU A 1 86 ? 6.163 29.602 -24.684 1.00 60.06 86 GLU A C 1
ATOM 712 O O . GLU A 1 86 ? 7.159 29.045 -25.150 1.00 60.06 86 GLU A O 1
ATOM 717 N N . ALA A 1 87 ? 5.578 29.168 -23.565 1.00 54.97 87 ALA A N 1
ATOM 718 C CA . ALA A 1 87 ? 5.988 27.980 -22.823 1.00 54.97 87 ALA A CA 1
ATOM 719 C C . ALA A 1 87 ? 5.866 26.685 -23.652 1.00 54.97 87 ALA A C 1
ATOM 721 O O . ALA A 1 87 ? 6.748 25.827 -23.590 1.00 54.97 87 ALA A O 1
ATOM 722 N N . MET A 1 88 ? 4.792 26.548 -24.440 1.00 56.66 88 MET A N 1
ATOM 723 C CA . MET A 1 88 ? 4.542 25.376 -25.290 1.00 56.66 88 MET A CA 1
ATOM 724 C C . MET A 1 88 ? 5.436 25.350 -26.539 1.00 56.66 88 MET A C 1
ATOM 726 O O . MET A 1 88 ? 5.793 24.279 -27.019 1.00 56.66 88 MET A O 1
ATOM 730 N N . GLU A 1 89 ? 5.849 26.506 -27.057 1.00 62.50 89 GLU A N 1
ATOM 731 C CA . GLU A 1 89 ? 6.812 26.576 -28.164 1.00 62.50 89 GLU A CA 1
ATOM 732 C C . GLU A 1 89 ? 8.217 26.143 -27.700 1.00 62.50 89 GLU A C 1
ATOM 734 O O . GLU A 1 89 ? 8.848 25.307 -28.346 1.00 62.50 89 GLU A O 1
ATOM 739 N N . ARG A 1 90 ? 8.654 26.563 -26.500 1.00 58.94 90 ARG A N 1
ATOM 740 C CA . ARG A 1 90 ? 9.910 26.077 -25.879 1.00 58.94 90 ARG A CA 1
ATOM 741 C C . ARG A 1 90 ? 9.864 24.588 -25.488 1.00 58.94 90 ARG A C 1
ATOM 743 O O . ARG A 1 90 ? 10.913 23.946 -25.389 1.00 58.94 90 ARG A O 1
ATOM 750 N N . TRP A 1 91 ? 8.666 24.032 -25.265 1.00 58.84 91 TRP A N 1
ATOM 751 C CA . TRP A 1 91 ? 8.431 22.636 -24.861 1.00 58.84 91 TRP A CA 1
ATOM 752 C C . TRP A 1 91 ? 8.886 21.608 -25.908 1.00 58.84 91 TRP A C 1
ATOM 754 O O . TRP A 1 91 ? 9.378 20.541 -25.538 1.00 58.84 91 TRP A O 1
ATOM 764 N N . VAL A 1 92 ? 8.773 21.933 -27.199 1.00 59.09 92 VAL A N 1
ATOM 765 C CA . VAL A 1 92 ? 9.097 21.018 -28.309 1.00 59.09 92 VAL A CA 1
ATOM 766 C C . VAL A 1 92 ? 10.610 20.891 -28.542 1.00 59.09 92 VAL A C 1
ATOM 768 O O . VAL A 1 92 ? 11.078 19.853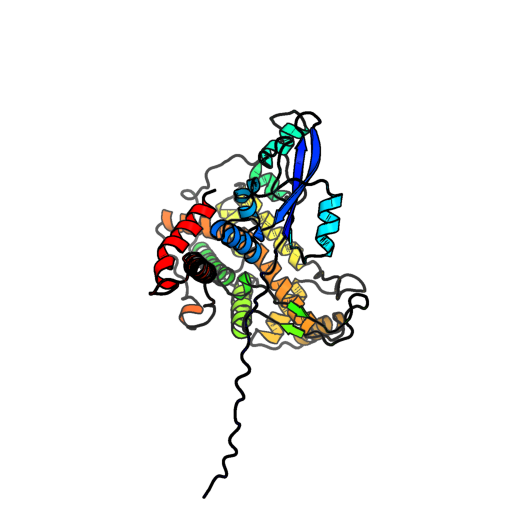 -29.005 1.00 59.09 92 VAL A O 1
ATOM 771 N N . GLU A 1 93 ? 11.396 21.907 -28.180 1.00 56.88 93 GLU A N 1
ATOM 772 C CA . GLU A 1 93 ? 12.808 22.010 -28.578 1.00 56.88 93 GLU A CA 1
ATOM 773 C C . GLU A 1 93 ? 13.811 21.406 -27.575 1.00 56.88 93 GLU A C 1
ATOM 775 O O . GLU A 1 93 ? 14.936 21.088 -27.958 1.00 56.88 93 GLU A O 1
ATOM 780 N N . THR A 1 94 ? 13.446 21.241 -26.296 1.00 57.88 94 THR A N 1
ATOM 781 C CA . THR A 1 94 ? 14.439 21.090 -25.203 1.00 57.88 94 THR A CA 1
ATOM 782 C C . THR A 1 94 ? 14.356 19.802 -24.371 1.00 57.88 94 THR A C 1
ATOM 784 O O . THR A 1 94 ? 15.193 19.599 -23.496 1.00 57.88 94 THR A O 1
ATOM 787 N N . GLY A 1 95 ? 13.423 18.880 -24.645 1.00 58.22 95 GLY A N 1
ATOM 788 C CA . GLY A 1 95 ? 13.344 17.605 -23.906 1.00 58.22 95 GLY A CA 1
ATOM 789 C C . GLY A 1 95 ? 12.821 17.750 -22.467 1.00 58.22 95 GLY A C 1
ATOM 790 O O . GLY A 1 95 ? 13.355 17.153 -21.531 1.00 58.22 95 GLY A O 1
ATOM 791 N N . CYS A 1 96 ? 11.773 18.556 -22.292 1.00 65.25 96 CYS A N 1
ATOM 792 C CA . CYS A 1 96 ? 11.233 18.983 -21.001 1.00 65.25 96 CYS A CA 1
ATOM 793 C C . CYS A 1 96 ? 10.650 17.862 -20.127 1.00 65.25 96 CYS A C 1
ATOM 795 O O . CYS A 1 96 ? 10.138 16.845 -20.602 1.00 65.25 96 CYS A O 1
ATOM 797 N N . LYS A 1 97 ? 10.629 18.112 -18.813 1.00 76.69 97 LYS A N 1
ATOM 798 C CA . LYS A 1 97 ? 9.923 17.298 -17.815 1.00 76.69 97 LYS A CA 1
ATOM 799 C C . LYS A 1 97 ? 8.674 18.054 -17.363 1.00 76.69 97 LYS A C 1
ATOM 801 O O . LYS A 1 97 ? 8.720 19.259 -17.142 1.00 76.69 97 LYS A O 1
ATOM 806 N N . SER A 1 98 ? 7.546 17.366 -17.220 1.00 74.00 98 SER A N 1
ATOM 807 C CA . SER A 1 98 ? 6.322 17.967 -16.680 1.00 74.00 98 SER A CA 1
ATOM 808 C C . SER A 1 98 ? 5.762 17.114 -15.558 1.00 74.00 98 SER A C 1
ATOM 810 O O . SER A 1 98 ? 5.893 15.887 -15.573 1.00 74.00 98 SER A O 1
ATOM 812 N N . PHE A 1 99 ? 5.142 17.760 -14.577 1.00 77.00 99 PHE A N 1
ATOM 813 C CA . PHE A 1 99 ? 4.390 17.056 -13.553 1.00 77.00 99 PHE A CA 1
ATOM 814 C C . PHE A 1 99 ? 3.111 17.807 -13.187 1.00 77.00 99 PHE A C 1
ATOM 816 O O . PHE A 1 99 ? 2.967 19.017 -13.359 1.00 77.00 99 PHE A O 1
ATOM 823 N N . PHE A 1 100 ? 2.168 17.036 -12.662 1.00 74.00 100 PHE A N 1
ATOM 824 C CA . PHE A 1 100 ? 0.941 17.523 -12.057 1.00 74.00 100 PHE A CA 1
ATOM 825 C C . PHE A 1 100 ? 0.866 16.977 -10.630 1.00 74.00 100 PHE A C 1
ATOM 827 O O . PHE A 1 100 ? 1.123 15.783 -10.404 1.00 74.00 100 PHE A O 1
ATOM 834 N N . SER A 1 101 ? 0.545 17.862 -9.684 1.00 76.88 101 SER A N 1
ATOM 835 C CA . SER A 1 101 ? 0.305 17.520 -8.284 1.00 76.88 101 SER A CA 1
ATOM 836 C C . SER A 1 101 ? -1.191 17.668 -7.995 1.00 76.88 101 SER A C 1
ATOM 838 O O . SER A 1 101 ? -1.663 18.794 -7.862 1.00 76.88 101 SER A O 1
ATOM 840 N N . PRO A 1 102 ? -1.956 16.563 -7.923 1.00 68.69 102 PRO A N 1
ATOM 841 C CA . PRO A 1 102 ? -3.404 16.621 -7.703 1.00 68.69 102 PRO A CA 1
ATOM 842 C C . PRO A 1 102 ? -3.796 17.124 -6.305 1.00 68.69 102 PRO A C 1
ATOM 844 O O . PRO A 1 102 ? -4.957 17.447 -6.085 1.00 68.69 102 PRO A O 1
ATOM 847 N N . GLU A 1 103 ? -2.845 17.168 -5.369 1.00 71.31 103 GLU A N 1
ATOM 848 C CA . GLU A 1 103 ? -3.058 17.525 -3.960 1.00 71.31 103 GLU A CA 1
ATOM 849 C C . GLU A 1 103 ? -2.619 18.963 -3.629 1.00 71.31 103 GLU A C 1
ATOM 851 O O . GLU A 1 103 ? -2.676 19.368 -2.471 1.00 71.31 103 GLU A O 1
ATOM 856 N N . TYR A 1 104 ? -2.142 19.731 -4.614 1.00 83.25 104 TYR A N 1
ATOM 857 C CA . TYR A 1 104 ? -1.648 21.091 -4.404 1.00 83.25 104 TYR A CA 1
ATOM 858 C C . TYR A 1 104 ? -2.509 22.105 -5.157 1.00 83.25 104 TYR A C 1
ATOM 860 O O . TYR A 1 104 ? -2.607 22.055 -6.385 1.00 83.25 104 TYR A O 1
ATOM 868 N N . PHE A 1 105 ? -3.105 23.024 -4.401 1.00 87.62 105 PHE A N 1
ATOM 869 C CA . PHE A 1 105 ? -3.951 24.099 -4.900 1.00 87.62 105 PHE A CA 1
ATOM 870 C C . PHE A 1 105 ? -3.411 25.446 -4.431 1.00 87.62 105 PHE A C 1
ATOM 872 O O . PHE A 1 105 ? -2.821 25.539 -3.355 1.00 87.62 105 PHE A O 1
ATOM 879 N N . GLU A 1 106 ? -3.652 26.482 -5.224 1.00 91.75 106 GLU A N 1
ATOM 880 C CA . GLU A 1 106 ? -3.348 27.874 -4.883 1.00 91.75 106 GLU A CA 1
ATOM 881 C C . GLU A 1 106 ? -4.616 28.732 -4.863 1.00 91.75 106 GLU A C 1
ATOM 883 O O . GLU A 1 106 ? -5.665 28.303 -5.339 1.00 91.75 106 GLU A O 1
ATOM 888 N N . ASP A 1 107 ? -4.531 29.951 -4.346 1.00 91.25 107 ASP A N 1
ATOM 889 C CA . ASP A 1 107 ? -5.530 30.993 -4.567 1.00 91.25 107 ASP A CA 1
ATOM 890 C C . ASP A 1 107 ? -5.128 31.948 -5.707 1.00 91.25 107 ASP A C 1
ATOM 892 O O . ASP A 1 107 ? -4.119 31.770 -6.404 1.00 91.25 107 ASP A O 1
ATOM 896 N N . GLU A 1 108 ? -5.944 32.972 -5.949 1.00 89.62 108 GLU A N 1
ATOM 897 C CA . GLU A 1 108 ? -5.688 33.998 -6.962 1.00 89.62 108 GLU A CA 1
ATOM 898 C C . GLU A 1 108 ? -4.402 34.815 -6.728 1.00 89.62 108 GLU A C 1
ATOM 900 O O . GLU A 1 108 ? -3.935 35.481 -7.654 1.00 89.62 108 GLU A O 1
ATOM 905 N N . LEU A 1 109 ? -3.790 34.731 -5.543 1.00 89.50 109 LEU A N 1
ATOM 906 C CA . LEU A 1 109 ? -2.517 35.377 -5.213 1.00 89.50 109 LEU A CA 1
ATOM 907 C C . LEU A 1 109 ? -1.334 34.395 -5.213 1.00 89.50 109 LEU A C 1
ATOM 909 O O . LEU A 1 109 ? -0.194 34.809 -5.010 1.00 89.50 109 LEU A O 1
ATOM 913 N N . GLY A 1 110 ? -1.586 33.109 -5.469 1.00 86.31 110 GLY A N 1
ATOM 914 C CA . GLY A 1 110 ? -0.567 32.061 -5.475 1.00 86.31 110 GLY A CA 1
ATOM 915 C C . GLY A 1 110 ? -0.248 31.491 -4.090 1.00 86.31 110 GLY A C 1
ATOM 916 O O . GLY A 1 110 ? 0.740 30.769 -3.944 1.00 86.31 110 GLY A O 1
ATOM 917 N N . ALA A 1 111 ? -1.052 31.798 -3.067 1.00 89.44 111 ALA A N 1
ATOM 918 C CA . ALA A 1 111 ? -0.903 31.197 -1.747 1.00 89.44 111 ALA A CA 1
ATOM 919 C C . ALA A 1 111 ? -1.539 29.803 -1.723 1.00 89.44 111 ALA A C 1
ATOM 921 O O . ALA A 1 111 ? -2.582 29.575 -2.330 1.00 89.44 111 ALA A O 1
ATOM 922 N N . GLN A 1 112 ? -0.917 28.856 -1.016 1.00 89.75 112 GLN A N 1
ATOM 923 C CA . GLN A 1 112 ? -1.413 27.482 -0.959 1.00 89.75 112 GLN A CA 1
ATOM 924 C C . GLN A 1 112 ? -2.795 27.412 -0.290 1.00 89.75 112 GLN A C 1
ATOM 926 O O . GLN A 1 112 ? -2.990 27.922 0.813 1.00 89.75 112 GLN A O 1
ATOM 931 N N . VAL A 1 113 ? -3.722 26.708 -0.937 1.00 88.56 113 VAL A N 1
ATOM 932 C CA . VAL A 1 113 ? -5.068 26.410 -0.436 1.00 88.56 113 VAL A CA 1
ATOM 933 C C . VAL A 1 113 ? -5.120 24.946 -0.010 1.00 88.56 113 VAL A C 1
ATOM 935 O O . VAL A 1 113 ? -4.767 24.045 -0.775 1.00 88.56 113 VAL A O 1
ATOM 938 N N . THR A 1 114 ? -5.553 24.691 1.224 1.00 85.69 114 THR A N 1
ATOM 939 C CA . THR A 1 114 ? -5.758 23.324 1.718 1.00 85.69 114 THR A CA 1
ATOM 940 C C . THR A 1 114 ? -7.084 22.759 1.214 1.00 85.69 114 THR A C 1
ATOM 942 O O . THR A 1 114 ? -8.017 23.501 0.912 1.00 85.69 114 THR A O 1
ATOM 945 N N . VAL A 1 115 ? -7.210 21.431 1.155 1.00 79.31 115 VAL A N 1
ATOM 946 C CA . VAL A 1 115 ? -8.453 20.769 0.711 1.00 79.31 115 VAL A CA 1
ATOM 947 C C . VAL A 1 115 ? -9.657 21.203 1.558 1.00 79.31 115 VAL A C 1
ATOM 949 O O . VAL A 1 115 ? -10.737 21.425 1.017 1.00 79.31 115 VAL A O 1
ATOM 952 N N . GLN A 1 116 ? -9.457 21.420 2.862 1.00 81.44 116 GLN A N 1
ATOM 953 C CA . GLN A 1 116 ? -10.491 21.892 3.787 1.00 81.44 116 GLN A CA 1
ATOM 954 C C . GLN A 1 116 ? -10.970 23.315 3.472 1.00 81.44 116 GLN A C 1
ATOM 956 O O . GLN A 1 116 ? -12.112 23.646 3.757 1.00 81.44 116 GLN A O 1
ATOM 961 N N . GLN A 1 117 ? -10.127 24.159 2.871 1.00 86.19 117 GLN A N 1
ATOM 962 C CA . GLN A 1 117 ? -10.488 25.531 2.505 1.00 86.19 117 GLN A CA 1
ATOM 963 C C . GLN A 1 117 ? -11.266 25.609 1.185 1.00 86.19 117 GLN A C 1
ATOM 965 O O . GLN A 1 117 ? -12.000 26.572 0.971 1.00 86.19 117 GLN A O 1
ATOM 970 N N . ILE A 1 118 ? -11.139 24.610 0.304 1.00 86.81 118 ILE A N 1
ATOM 971 C CA . ILE A 1 118 ? -11.781 24.613 -1.020 1.00 86.81 118 ILE A CA 1
ATOM 972 C C . ILE A 1 118 ? -13.309 24.687 -0.896 1.00 86.81 118 ILE A C 1
ATOM 974 O O . ILE A 1 118 ? -13.939 25.497 -1.576 1.00 86.81 118 ILE A O 1
ATOM 978 N N . GLY A 1 119 ? -13.900 23.872 -0.017 1.00 85.75 119 GLY A N 1
ATOM 979 C CA . GLY A 1 119 ? -15.350 23.823 0.205 1.00 85.75 119 GLY A CA 1
ATOM 980 C C . GLY A 1 119 ? -15.941 25.163 0.645 1.00 85.75 119 GLY A C 1
ATOM 981 O O . GLY A 1 119 ? -16.826 25.679 -0.048 1.00 85.75 119 GLY A O 1
ATOM 982 N N . PRO A 1 120 ? -15.420 25.773 1.722 1.00 88.88 120 PRO A N 1
ATOM 983 C CA . PRO A 1 120 ? -15.839 27.095 2.168 1.00 88.88 120 PRO A CA 1
ATOM 984 C C . PRO A 1 120 ? -15.654 28.192 1.121 1.00 88.88 120 PRO A C 1
ATOM 986 O O . PRO A 1 120 ? -16.531 29.037 0.959 1.00 88.88 120 PRO A O 1
ATOM 989 N N . ILE A 1 121 ? -14.556 28.176 0.357 1.00 86.69 121 ILE A N 1
ATOM 990 C CA . ILE A 1 121 ? -14.322 29.183 -0.689 1.00 86.69 121 ILE A CA 1
ATOM 991 C C . ILE A 1 121 ? -15.341 29.044 -1.833 1.00 86.69 121 ILE A C 1
ATOM 993 O O . ILE A 1 121 ? -15.887 30.045 -2.298 1.00 86.69 121 ILE A O 1
ATOM 997 N N . LEU A 1 122 ? -15.623 27.818 -2.285 1.00 87.31 122 LEU A N 1
ATOM 998 C CA . LEU A 1 122 ? -16.565 27.571 -3.382 1.00 87.31 122 LEU A CA 1
ATOM 999 C C . LEU A 1 122 ? -18.017 27.858 -2.990 1.00 87.31 122 LEU A C 1
ATOM 1001 O O . LEU A 1 122 ? -18.764 28.464 -3.758 1.00 87.31 122 LEU A O 1
ATOM 1005 N N . SER A 1 123 ? -18.424 27.407 -1.805 1.00 86.06 123 SER A N 1
ATOM 1006 C CA . SER A 1 123 ? -19.809 27.518 -1.334 1.00 86.06 123 SER A CA 1
ATOM 1007 C C . SER A 1 123 ? -20.115 28.882 -0.706 1.00 86.06 123 SER A C 1
ATOM 1009 O O . SER A 1 123 ? -21.231 29.386 -0.830 1.00 86.06 123 SER A O 1
ATOM 1011 N N . GLY A 1 124 ? -19.119 29.519 -0.086 1.00 83.88 124 GLY A N 1
ATOM 1012 C CA . GLY A 1 124 ? -19.302 30.667 0.799 1.00 83.88 124 GLY A CA 1
ATOM 1013 C C . GLY A 1 124 ? -19.813 30.300 2.197 1.00 83.88 124 GLY A C 1
ATOM 1014 O O . GLY A 1 124 ? -20.099 31.210 2.970 1.00 83.88 124 GLY A O 1
ATOM 1015 N N . ASP A 1 125 ? -19.938 29.009 2.513 1.00 86.19 125 ASP A N 1
ATOM 1016 C CA . ASP A 1 125 ? -20.379 28.501 3.811 1.00 86.19 125 ASP A CA 1
ATOM 1017 C C . ASP A 1 125 ? -19.172 27.916 4.575 1.00 86.19 125 ASP A C 1
ATOM 1019 O O . ASP A 1 125 ? -18.558 26.956 4.095 1.00 86.19 125 ASP A O 1
ATOM 1023 N N . PRO A 1 126 ? -18.792 28.485 5.736 1.00 84.56 126 PRO A N 1
ATOM 1024 C CA . PRO A 1 126 ? -17.634 28.029 6.505 1.00 84.56 126 PRO A CA 1
ATOM 1025 C C . PRO A 1 126 ? -17.765 26.596 7.038 1.00 84.56 126 PRO A C 1
ATOM 1027 O O . PRO A 1 126 ? -16.740 25.981 7.323 1.00 84.56 126 PRO A O 1
ATOM 1030 N N . GLU A 1 127 ? -18.982 26.053 7.127 1.00 84.38 127 GLU A N 1
ATOM 1031 C CA . GLU A 1 127 ? -19.242 24.716 7.674 1.00 84.38 127 GLU A CA 1
ATOM 1032 C C . GLU A 1 127 ? -19.211 23.611 6.601 1.00 84.38 127 GLU A C 1
ATOM 1034 O O . GLU A 1 127 ? -19.345 22.424 6.907 1.00 84.38 127 GLU A O 1
ATOM 1039 N N . VAL A 1 128 ? -19.026 23.963 5.321 1.00 84.94 128 VAL A N 1
ATOM 1040 C CA . VAL A 1 128 ? -18.988 22.973 4.237 1.00 84.94 128 VAL A CA 1
ATOM 1041 C C . VAL A 1 128 ? -17.692 22.171 4.271 1.00 84.94 128 VAL A C 1
ATOM 1043 O O . VAL A 1 128 ? -16.604 22.681 4.005 1.00 84.94 128 VAL A O 1
ATOM 1046 N N . VAL A 1 129 ? -17.833 20.861 4.469 1.00 77.69 129 VAL A N 1
ATOM 1047 C CA . VAL A 1 129 ? -16.745 19.892 4.317 1.00 77.69 129 VAL A CA 1
ATOM 1048 C C . VAL A 1 129 ? -16.803 19.283 2.918 1.00 77.69 129 VAL A C 1
ATOM 1050 O O . VAL A 1 129 ? -17.782 18.640 2.539 1.00 77.69 129 VAL A O 1
ATOM 1053 N N . MET A 1 130 ? -15.743 19.481 2.131 1.00 77.38 130 MET A N 1
ATOM 1054 C CA . MET A 1 130 ? -15.589 18.835 0.828 1.00 77.38 130 MET A CA 1
ATOM 1055 C C . MET A 1 130 ? -14.702 17.600 0.924 1.00 77.38 130 MET A C 1
ATOM 1057 O O . MET A 1 130 ? -13.559 17.670 1.368 1.00 77.38 130 MET A O 1
ATOM 1061 N N . PHE A 1 131 ? -15.210 16.491 0.394 1.00 77.00 131 PHE A N 1
ATOM 1062 C CA . PHE A 1 131 ? -14.446 15.269 0.189 1.00 77.00 131 PHE A CA 1
ATOM 1063 C C . PHE A 1 131 ? -14.067 15.139 -1.293 1.00 77.00 131 PHE A C 1
ATOM 1065 O O . PHE A 1 131 ? -14.938 15.266 -2.160 1.00 77.00 131 PHE A O 1
ATOM 1072 N N . PRO A 1 132 ? -12.787 14.902 -1.628 1.00 73.31 132 PRO A N 1
ATOM 1073 C CA . PRO A 1 132 ? -12.371 14.627 -3.000 1.00 73.31 132 PRO A CA 1
ATOM 1074 C C . PRO A 1 132 ? -13.123 13.439 -3.615 1.00 73.31 132 PRO A C 1
ATOM 1076 O O . PRO A 1 132 ? -13.448 12.476 -2.929 1.00 73.31 132 PRO A O 1
ATOM 1079 N N . SER A 1 133 ? -13.328 13.447 -4.936 1.00 70.75 133 SER A N 1
ATOM 1080 C CA . SER A 1 133 ? -14.139 12.436 -5.646 1.00 70.75 133 SER A CA 1
ATOM 1081 C C . SER A 1 133 ? -13.643 10.986 -5.540 1.00 70.75 133 SER A C 1
ATOM 1083 O O . SER A 1 133 ? -14.364 10.064 -5.910 1.00 70.75 133 SER A O 1
ATOM 1085 N N . HIS A 1 134 ? -12.414 10.775 -5.070 1.00 76.06 134 HIS A N 1
ATOM 1086 C CA . HIS A 1 134 ? -11.816 9.456 -4.868 1.00 76.06 134 HIS A CA 1
ATOM 1087 C C . HIS A 1 134 ? -11.921 8.956 -3.419 1.00 76.06 134 HIS A C 1
ATOM 1089 O O . HIS A 1 134 ? -11.494 7.834 -3.145 1.00 76.06 134 HIS A O 1
ATOM 1095 N N . TYR A 1 135 ? -12.461 9.760 -2.496 1.00 81.38 135 TYR A N 1
ATOM 1096 C CA . TYR A 1 135 ? -12.711 9.314 -1.129 1.00 81.38 135 TYR A CA 1
ATOM 1097 C C . TYR A 1 135 ? -13.784 8.232 -1.138 1.00 81.38 135 TYR A C 1
ATOM 1099 O O . TYR A 1 135 ? -14.831 8.371 -1.773 1.00 81.38 135 TYR A O 1
ATOM 1107 N N . ARG A 1 136 ? -13.514 7.129 -0.440 1.00 87.50 136 ARG A N 1
ATOM 1108 C CA . ARG A 1 136 ? -14.467 6.023 -0.339 1.00 87.50 136 ARG A CA 1
ATOM 1109 C C . ARG A 1 136 ? -15.462 6.332 0.783 1.00 87.50 136 ARG A C 1
ATOM 1111 O O . ARG A 1 136 ? -15.090 7.023 1.730 1.00 87.50 136 ARG A O 1
ATOM 1118 N N . PRO A 1 137 ? -16.702 5.813 0.726 1.00 89.38 137 PRO A N 1
ATOM 1119 C CA . PRO A 1 137 ? -17.727 6.128 1.722 1.00 89.38 137 PRO A CA 1
ATOM 1120 C C . PRO A 1 137 ? -17.264 5.932 3.170 1.00 89.38 137 PRO A C 1
ATOM 1122 O O . PRO A 1 137 ? -17.467 6.804 4.005 1.00 89.38 137 PRO A O 1
ATOM 1125 N N . HIS A 1 138 ? -16.555 4.840 3.457 1.00 90.56 138 HIS A N 1
ATOM 1126 C CA . HIS A 1 138 ? -16.058 4.562 4.803 1.00 90.56 138 HIS A CA 1
ATOM 1127 C C . HIS A 1 138 ? -14.904 5.480 5.239 1.00 90.56 138 HIS A C 1
ATOM 1129 O O . HIS A 1 138 ? -14.758 5.709 6.434 1.00 90.56 138 HIS A O 1
ATOM 1135 N N . ASP A 1 139 ? -14.117 6.046 4.311 1.00 89.44 139 ASP A N 1
ATOM 1136 C CA . ASP A 1 139 ? -13.112 7.076 4.634 1.00 89.44 139 ASP A CA 1
ATOM 1137 C C . ASP A 1 139 ? -13.801 8.377 5.078 1.00 89.44 139 ASP A C 1
ATOM 1139 O O . ASP A 1 139 ? -13.388 9.003 6.050 1.00 89.44 139 ASP A O 1
ATOM 1143 N N . ILE A 1 140 ? -14.891 8.746 4.394 1.00 88.75 140 ILE A N 1
ATOM 1144 C CA . ILE A 1 140 ? -15.728 9.902 4.744 1.00 88.75 140 ILE A CA 1
ATOM 1145 C C . ILE A 1 140 ? -16.365 9.693 6.120 1.00 88.75 140 ILE A C 1
ATOM 1147 O O . ILE A 1 140 ? -16.289 10.575 6.969 1.00 88.75 140 ILE A O 1
ATOM 1151 N N . GLU A 1 141 ? -16.955 8.517 6.356 1.00 89.31 141 GLU A N 1
ATOM 1152 C CA . GLU A 1 141 ? -17.569 8.167 7.643 1.00 89.31 141 GLU A CA 1
ATOM 1153 C C . GLU A 1 141 ? -16.579 8.225 8.810 1.00 89.31 141 GLU A C 1
ATOM 1155 O O . GLU A 1 141 ? -16.967 8.611 9.910 1.00 89.31 141 GLU A O 1
ATOM 1160 N N . LEU A 1 142 ? -15.320 7.833 8.590 1.00 90.12 142 LEU A N 1
ATOM 1161 C CA . LEU A 1 142 ? -14.280 7.923 9.611 1.00 90.12 142 LEU A CA 1
ATOM 1162 C C . LEU A 1 142 ? -13.910 9.381 9.911 1.00 90.12 142 LEU A C 1
ATOM 1164 O O . LEU A 1 142 ? -13.766 9.720 11.082 1.00 90.12 142 LEU A O 1
ATOM 1168 N N . GLU A 1 143 ? -13.782 10.227 8.885 1.00 86.69 143 GLU A N 1
ATOM 1169 C CA . GLU A 1 143 ? -13.404 11.640 9.038 1.00 86.69 143 GLU A CA 1
ATOM 1170 C C . GLU A 1 143 ? -14.474 12.456 9.782 1.00 86.69 143 GLU A C 1
ATOM 1172 O O . GLU A 1 143 ? -14.142 13.322 10.586 1.00 86.69 143 GLU A O 1
ATOM 1177 N N . ILE A 1 144 ? -15.760 12.175 9.540 1.00 87.69 144 ILE A N 1
ATOM 1178 C CA . ILE A 1 144 ? -16.876 12.877 10.204 1.00 87.69 144 ILE A CA 1
ATOM 1179 C C . ILE A 1 144 ? -17.272 12.259 11.550 1.00 87.69 144 ILE A C 1
ATOM 1181 O O . ILE A 1 144 ? -18.139 12.799 12.238 1.00 87.69 144 ILE A O 1
ATOM 1185 N N . ALA A 1 145 ? -16.719 11.098 11.908 1.00 88.06 145 ALA A N 1
ATOM 1186 C CA . ALA A 1 145 ? -17.053 10.447 13.166 1.00 88.06 145 ALA A CA 1
ATOM 1187 C C . ALA A 1 145 ? -16.554 11.273 14.358 1.00 88.06 145 ALA A C 1
ATOM 1189 O O . ALA A 1 145 ? -15.469 11.853 14.324 1.00 88.06 145 ALA A O 1
ATOM 1190 N N . GLU A 1 146 ? -17.317 11.264 15.453 1.00 85.81 146 GLU A N 1
ATOM 1191 C CA . GLU A 1 146 ? -16.860 11.853 16.710 1.00 85.81 146 GLU A CA 1
ATOM 1192 C C . GLU A 1 146 ? -15.529 11.225 17.147 1.00 85.81 146 GLU A C 1
ATOM 1194 O O . GLU A 1 146 ? -15.345 10.002 17.106 1.00 85.81 146 GLU A O 1
ATOM 1199 N N . SER A 1 147 ? -14.599 12.078 17.584 1.00 82.81 147 SER A N 1
ATOM 1200 C CA . SER A 1 147 ? -13.294 11.654 18.089 1.00 82.81 147 SER A CA 1
ATOM 1201 C C . SER A 1 147 ? -13.457 10.988 19.457 1.00 82.81 147 SER A C 1
ATOM 1203 O O . SER A 1 147 ? -13.373 11.627 20.506 1.00 82.81 147 SER A O 1
ATOM 1205 N N . ALA A 1 148 ? -13.740 9.687 19.439 1.00 85.69 148 ALA A N 1
ATOM 1206 C CA . ALA A 1 148 ? -13.811 8.856 20.629 1.00 85.69 148 ALA A CA 1
ATOM 1207 C C . ALA A 1 148 ? -12.416 8.303 20.985 1.00 85.69 148 ALA A C 1
ATOM 1209 O O . ALA A 1 148 ? -11.670 7.885 20.091 1.00 85.69 148 ALA A O 1
ATOM 1210 N N . PRO A 1 149 ? -12.040 8.256 22.277 1.00 88.62 149 PRO A N 1
ATOM 1211 C CA . PRO A 1 149 ? -10.840 7.551 22.707 1.00 88.62 149 PRO A CA 1
ATOM 1212 C C . PRO A 1 149 ? -10.904 6.070 22.321 1.00 88.62 149 PRO A C 1
ATOM 1214 O O . PRO A 1 149 ? -11.920 5.410 22.534 1.00 88.62 149 PRO A O 1
ATOM 1217 N N . ILE A 1 150 ? -9.796 5.531 21.807 1.00 89.44 150 ILE A N 1
ATOM 1218 C CA . ILE A 1 150 ? -9.699 4.106 21.475 1.00 89.44 150 ILE A CA 1
ATOM 1219 C C . ILE A 1 150 ? -9.602 3.307 22.786 1.00 89.44 150 ILE A C 1
ATOM 1221 O O . ILE A 1 150 ? -8.616 3.481 23.509 1.00 89.44 150 ILE A O 1
ATOM 1225 N N . PRO A 1 151 ? -10.567 2.424 23.105 1.00 87.38 151 PRO A N 1
ATOM 1226 C CA . PRO A 1 151 ? -10.532 1.648 24.336 1.00 87.38 151 PRO A CA 1
ATOM 1227 C C . PRO A 1 151 ? -9.429 0.586 24.262 1.00 87.38 151 PRO A C 1
ATOM 1229 O O . PRO A 1 151 ? -9.466 -0.313 23.421 1.00 87.38 151 PRO A O 1
ATOM 1232 N N . ILE A 1 152 ? -8.434 0.701 25.139 1.00 90.94 152 ILE A N 1
ATOM 1233 C CA . ILE A 1 152 ? -7.375 -0.304 25.325 1.00 90.94 152 ILE A CA 1
ATOM 1234 C C . ILE A 1 152 ? -7.612 -1.074 26.628 1.00 90.94 152 ILE A C 1
ATOM 1236 O O . ILE A 1 152 ? -7.558 -2.301 26.650 1.00 90.94 152 ILE A O 1
ATOM 1240 N N . ASP A 1 153 ? -7.926 -0.341 27.692 1.00 87.94 153 ASP A N 1
ATOM 1241 C CA . ASP A 1 153 ? -7.971 -0.833 29.069 1.00 87.94 153 ASP A CA 1
ATOM 1242 C C . ASP A 1 153 ? -9.186 -1.737 29.331 1.00 87.94 153 ASP A C 1
ATOM 1244 O O . ASP A 1 153 ? -9.120 -2.677 30.119 1.00 87.94 153 ASP A O 1
ATOM 1248 N N . SER A 1 154 ? -10.307 -1.469 28.653 1.00 87.94 154 SER A N 1
ATOM 1249 C CA . SER A 1 154 ? -11.564 -2.214 28.804 1.00 87.94 154 SER A CA 1
ATOM 1250 C C . SER A 1 154 ? -11.675 -3.438 27.891 1.00 87.94 154 SER A C 1
ATOM 1252 O O . SER A 1 154 ? -12.664 -4.169 27.965 1.00 87.94 154 SER A O 1
ATOM 1254 N N . VAL A 1 155 ? -10.682 -3.672 27.028 1.00 93.44 155 VAL A N 1
ATOM 1255 C CA . VAL A 1 155 ? -10.665 -4.811 26.109 1.00 93.44 155 VAL A CA 1
ATOM 1256 C C . VAL A 1 155 ? -9.973 -5.996 26.774 1.00 93.44 155 VAL A C 1
ATOM 1258 O O . VAL A 1 155 ? -8.829 -5.905 27.213 1.00 93.44 155 VAL A O 1
ATOM 1261 N N . ALA A 1 156 ? -10.637 -7.148 26.781 1.00 92.69 156 ALA A N 1
ATOM 1262 C CA . ALA A 1 156 ? -10.042 -8.418 27.177 1.00 92.69 156 ALA A CA 1
ATOM 1263 C C . ALA A 1 156 ? -9.964 -9.342 25.958 1.00 92.69 156 ALA A C 1
ATOM 1265 O O . ALA A 1 156 ? -10.995 -9.694 25.387 1.00 92.69 156 ALA A O 1
ATOM 1266 N N . LEU A 1 157 ? -8.747 -9.722 25.563 1.00 94.38 157 LEU A N 1
ATOM 1267 C CA . LEU A 1 157 ? -8.505 -10.717 24.521 1.00 94.38 157 LEU A CA 1
ATOM 1268 C C . LEU A 1 157 ? -8.167 -12.063 25.160 1.00 94.38 157 LEU A C 1
ATOM 1270 O O . LEU A 1 157 ? -7.419 -12.130 26.134 1.00 94.38 157 LEU A O 1
ATOM 1274 N N . SER A 1 158 ? -8.675 -13.144 24.582 1.00 94.69 158 SER A N 1
ATOM 1275 C CA . SER A 1 158 ? -8.247 -14.500 24.917 1.00 94.69 158 SER A CA 1
ATOM 1276 C C . SER A 1 158 ? -6.830 -14.783 24.408 1.00 94.69 158 SER A C 1
ATOM 1278 O O . SER A 1 158 ? -6.368 -14.203 23.423 1.00 94.69 158 SER A O 1
ATOM 1280 N N . ASP A 1 159 ? -6.151 -15.766 25.003 1.00 90.94 159 ASP A N 1
ATOM 1281 C CA . ASP A 1 159 ? -4.822 -16.199 24.549 1.00 90.94 159 ASP A CA 1
ATOM 1282 C C . ASP A 1 159 ? -4.787 -16.596 23.064 1.00 90.94 159 ASP A C 1
ATOM 1284 O O . ASP A 1 159 ? -3.771 -16.433 22.385 1.00 90.94 159 ASP A O 1
ATOM 1288 N N . ALA A 1 160 ? -5.886 -17.158 22.551 1.00 91.75 160 ALA A N 1
ATOM 1289 C CA . ALA A 1 160 ? -5.999 -17.534 21.147 1.00 91.75 160 ALA A CA 1
ATOM 1290 C C . ALA A 1 160 ? -6.032 -16.300 20.234 1.00 91.75 160 ALA A C 1
ATOM 1292 O O . ALA A 1 160 ? -5.355 -16.291 19.206 1.00 91.75 160 ALA A O 1
ATOM 1293 N N . GLU A 1 161 ? -6.758 -15.257 20.632 1.00 94.81 161 GLU A N 1
ATOM 1294 C CA . GLU A 1 161 ? -6.840 -13.983 19.912 1.00 94.81 161 GLU A CA 1
ATOM 1295 C C . GLU A 1 161 ? -5.513 -13.225 19.964 1.00 94.81 161 GLU A C 1
ATOM 1297 O O . GLU A 1 161 ? -5.038 -12.756 18.931 1.00 94.81 161 GLU A O 1
ATOM 1302 N N . VAL A 1 162 ? -4.855 -13.192 21.129 1.00 94.00 162 VAL A N 1
ATOM 1303 C CA . VAL A 1 162 ? -3.511 -12.611 21.278 1.00 94.00 162 VAL A CA 1
ATOM 1304 C C . VAL A 1 162 ? -2.513 -13.313 20.356 1.00 94.00 162 VAL A C 1
ATOM 1306 O O . VAL A 1 162 ? -1.764 -12.647 19.640 1.00 94.00 162 VAL A O 1
ATOM 1309 N N . ARG A 1 163 ? -2.510 -14.655 20.317 1.00 91.44 163 ARG A N 1
ATOM 1310 C CA . ARG A 1 163 ? -1.643 -15.417 19.400 1.00 91.44 163 ARG A CA 1
ATOM 1311 C C . ARG A 1 163 ? -1.956 -15.120 17.938 1.00 91.44 163 ARG A C 1
ATOM 1313 O O . ARG A 1 163 ? -1.032 -14.934 17.150 1.00 91.44 163 ARG A O 1
ATOM 1320 N N . LEU A 1 164 ? -3.235 -15.072 17.573 1.00 93.88 164 LEU A N 1
ATOM 1321 C CA . LEU A 1 164 ? -3.665 -14.782 16.208 1.00 93.88 164 LEU A CA 1
ATOM 1322 C C . LEU A 1 164 ? -3.159 -13.415 15.742 1.00 93.88 164 LEU A C 1
ATOM 1324 O O . LEU A 1 164 ? -2.519 -13.323 14.693 1.00 93.88 164 LEU A O 1
ATOM 1328 N N . LEU A 1 165 ? -3.405 -12.371 16.536 1.00 95.12 165 LEU A N 1
ATOM 1329 C CA . LEU A 1 165 ? -2.970 -11.011 16.224 1.00 95.12 165 LEU A CA 1
ATOM 1330 C C . LEU A 1 165 ? -1.447 -10.900 16.193 1.00 95.12 165 LEU A C 1
ATOM 1332 O O . LEU A 1 165 ? -0.909 -10.233 15.317 1.00 95.12 165 LEU A O 1
ATOM 1336 N N . ALA A 1 166 ? -0.738 -11.614 17.067 1.00 92.06 166 ALA A N 1
ATOM 1337 C CA . ALA A 1 166 ? 0.718 -11.659 17.047 1.00 92.06 166 ALA A CA 1
ATOM 1338 C C . ALA A 1 166 ? 1.280 -12.261 15.746 1.00 92.06 166 ALA A C 1
ATOM 1340 O O . ALA A 1 166 ? 2.188 -11.683 15.142 1.00 92.06 166 ALA A O 1
ATOM 1341 N N . TYR A 1 167 ? 0.724 -13.386 15.281 1.00 90.44 167 TYR A N 1
ATOM 1342 C CA . TYR A 1 167 ? 1.112 -13.986 14.001 1.00 90.44 167 TYR A CA 1
ATOM 1343 C C . TYR A 1 167 ? 0.774 -13.085 12.814 1.00 90.44 167 TYR A C 1
ATOM 1345 O O . TYR A 1 167 ? 1.612 -12.907 11.927 1.00 90.44 167 TYR A O 1
ATOM 1353 N N . PHE A 1 168 ? -0.422 -12.492 12.818 1.00 95.38 168 PHE A N 1
ATOM 1354 C CA . PHE A 1 168 ? -0.846 -11.529 11.805 1.00 95.38 168 PHE A CA 1
ATOM 1355 C C . PHE A 1 168 ? 0.100 -10.324 11.740 1.00 95.38 168 PHE A C 1
ATOM 1357 O O . PHE A 1 168 ? 0.635 -10.027 10.674 1.00 95.38 168 PHE A O 1
ATOM 1364 N N . SER A 1 169 ? 0.365 -9.672 12.875 1.00 94.50 169 SER A N 1
ATOM 1365 C CA . SER A 1 169 ? 1.263 -8.519 12.985 1.00 94.50 169 SER A CA 1
ATOM 1366 C C . SER A 1 169 ? 2.666 -8.820 12.467 1.00 94.50 169 SER A C 1
ATOM 1368 O O . SER A 1 169 ? 3.226 -8.023 11.713 1.00 94.50 169 SER A O 1
ATOM 1370 N N . ARG A 1 170 ? 3.238 -9.980 12.819 1.00 91.12 170 ARG A N 1
ATOM 1371 C CA . ARG A 1 170 ? 4.545 -10.398 12.292 1.00 91.12 170 ARG A CA 1
ATOM 1372 C C . ARG A 1 170 ? 4.512 -10.526 10.771 1.00 91.12 170 ARG A C 1
ATOM 1374 O O . ARG A 1 170 ? 5.309 -9.877 10.099 1.00 91.12 170 ARG A O 1
ATOM 1381 N N . ASP A 1 171 ? 3.597 -11.331 10.231 1.00 92.81 171 ASP A N 1
ATOM 1382 C CA . ASP A 1 171 ? 3.540 -11.594 8.787 1.00 92.81 171 ASP A CA 1
ATOM 1383 C C . ASP A 1 171 ? 3.217 -10.331 7.984 1.00 92.81 171 ASP A C 1
ATOM 1385 O O . ASP A 1 171 ? 3.771 -10.119 6.906 1.00 92.81 171 ASP A O 1
ATOM 1389 N N . LEU A 1 172 ? 2.383 -9.441 8.522 1.00 95.56 172 LEU A N 1
ATOM 1390 C CA . LEU A 1 172 ? 2.108 -8.141 7.925 1.00 95.56 172 LEU A CA 1
ATOM 1391 C C . LEU A 1 172 ? 3.374 -7.276 7.849 1.00 95.56 172 LEU A C 1
ATOM 1393 O O . LEU A 1 172 ? 3.653 -6.674 6.806 1.00 95.56 172 LEU A O 1
ATOM 1397 N N . ARG A 1 173 ? 4.142 -7.192 8.940 1.00 92.88 173 ARG A N 1
ATOM 1398 C CA . ARG A 1 173 ? 5.396 -6.425 8.980 1.00 92.88 173 ARG A CA 1
ATOM 1399 C C . ARG A 1 173 ? 6.437 -7.014 8.029 1.00 92.88 173 ARG A C 1
ATOM 1401 O O . ARG A 1 173 ? 7.072 -6.255 7.302 1.00 92.88 173 ARG A O 1
ATOM 1408 N N . GLU A 1 174 ? 6.561 -8.340 7.960 1.00 90.25 174 GLU A N 1
ATOM 1409 C CA . GLU A 1 174 ? 7.430 -9.015 6.983 1.00 90.25 174 GLU A CA 1
ATOM 1410 C C . GLU A 1 174 ? 6.997 -8.715 5.538 1.00 90.25 174 GLU A C 1
ATOM 1412 O O . GLU A 1 174 ? 7.813 -8.293 4.716 1.00 90.25 174 GLU A O 1
ATOM 1417 N N . MET A 1 175 ? 5.701 -8.853 5.229 1.00 94.69 175 MET A N 1
ATOM 1418 C CA . MET A 1 175 ? 5.160 -8.587 3.893 1.00 94.69 175 MET A CA 1
ATOM 1419 C C . MET A 1 175 ? 5.417 -7.137 3.473 1.00 94.69 175 MET A C 1
ATOM 1421 O O . MET A 1 175 ? 5.963 -6.893 2.397 1.00 94.69 175 MET A O 1
ATOM 1425 N N . THR A 1 176 ? 5.056 -6.173 4.323 1.00 93.88 176 THR A N 1
ATOM 1426 C CA . THR A 1 176 ? 5.212 -4.736 4.035 1.00 93.88 176 THR A CA 1
ATOM 1427 C C . THR A 1 176 ? 6.674 -4.281 4.034 1.00 93.88 176 THR A C 1
ATOM 1429 O O . THR A 1 176 ? 7.021 -3.309 3.359 1.00 93.88 176 THR A O 1
ATOM 1432 N N . GLY A 1 177 ? 7.546 -4.991 4.755 1.00 88.12 177 GLY A N 1
ATOM 1433 C CA . GLY A 1 177 ? 8.989 -4.773 4.768 1.00 88.12 177 GLY A CA 1
ATOM 1434 C C . GLY A 1 177 ? 9.721 -5.311 3.535 1.00 88.12 177 GLY A C 1
ATOM 1435 O O . GLY A 1 177 ? 10.809 -4.814 3.228 1.00 88.12 177 GLY A O 1
ATOM 1436 N N . SER A 1 178 ? 9.129 -6.269 2.816 1.00 88.12 178 SER A N 1
ATOM 1437 C CA . SER A 1 178 ? 9.755 -6.966 1.685 1.00 88.12 178 SER A CA 1
ATOM 1438 C C . SER A 1 178 ? 10.097 -6.060 0.492 1.00 88.12 178 SER A C 1
ATOM 1440 O O . SER A 1 178 ? 9.452 -5.037 0.236 1.00 88.12 178 SER A O 1
ATOM 1442 N N . ALA A 1 179 ? 11.100 -6.470 -0.290 1.00 84.44 179 ALA A N 1
ATOM 1443 C CA . ALA A 1 179 ? 11.497 -5.768 -1.508 1.00 84.44 179 ALA A CA 1
ATOM 1444 C C . ALA A 1 179 ? 10.389 -5.788 -2.574 1.00 84.44 179 ALA A C 1
ATOM 1446 O O . ALA A 1 179 ? 10.162 -4.777 -3.239 1.00 84.44 179 ALA A O 1
ATOM 1447 N N . PHE A 1 180 ? 9.660 -6.900 -2.715 1.00 89.75 180 PHE A N 1
ATOM 1448 C CA . PHE A 1 180 ? 8.576 -7.000 -3.694 1.00 89.75 180 PHE A CA 1
ATOM 1449 C C . PHE A 1 180 ? 7.440 -6.016 -3.384 1.00 89.75 180 PHE A C 1
ATOM 1451 O O . PHE A 1 180 ? 6.997 -5.302 -4.279 1.00 89.75 180 PHE A O 1
ATOM 1458 N N . PHE A 1 181 ? 7.010 -5.899 -2.120 1.00 92.25 181 PHE A N 1
ATOM 1459 C CA . PHE A 1 181 ? 5.952 -4.952 -1.738 1.00 92.25 181 PHE A CA 1
ATOM 1460 C C . PHE A 1 181 ? 6.299 -3.507 -2.123 1.00 92.25 181 PHE A C 1
ATOM 1462 O O . PHE A 1 181 ? 5.435 -2.764 -2.589 1.00 92.25 181 PHE A O 1
ATOM 1469 N N . LYS A 1 182 ? 7.574 -3.129 -1.956 1.00 87.50 182 LYS A N 1
ATOM 1470 C CA . LYS A 1 182 ? 8.093 -1.777 -2.207 1.00 87.50 182 LYS A CA 1
ATOM 1471 C C . LYS A 1 182 ? 8.318 -1.472 -3.690 1.00 87.50 182 LYS A C 1
ATOM 1473 O O . LYS A 1 182 ? 8.023 -0.363 -4.118 1.00 87.50 182 LYS A O 1
ATOM 1478 N N . ASN A 1 183 ? 8.845 -2.427 -4.458 1.00 82.38 183 ASN A N 1
ATOM 1479 C CA . ASN A 1 183 ? 9.237 -2.205 -5.859 1.00 82.38 183 ASN A CA 1
ATOM 1480 C C . ASN A 1 183 ? 8.176 -2.655 -6.873 1.00 82.38 183 ASN A C 1
ATOM 1482 O O . ASN A 1 183 ? 8.196 -2.223 -8.024 1.00 82.38 183 ASN A O 1
ATOM 1486 N N . GLY A 1 184 ? 7.239 -3.499 -6.445 1.00 86.38 184 GLY A N 1
ATOM 1487 C CA . GLY A 1 184 ? 6.121 -3.972 -7.246 1.00 86.38 184 GLY A CA 1
ATOM 1488 C C . GLY A 1 184 ? 6.447 -5.079 -8.249 1.00 86.38 184 GLY A C 1
ATOM 1489 O O . GLY A 1 184 ? 7.515 -5.691 -8.197 1.00 86.38 184 GLY A O 1
ATOM 1490 N N . PRO A 1 185 ? 5.500 -5.372 -9.158 1.00 87.56 185 PRO A N 1
ATOM 1491 C CA . PRO A 1 185 ? 5.483 -6.580 -9.985 1.00 87.56 185 PRO A CA 1
ATOM 1492 C C . PRO A 1 185 ? 6.475 -6.560 -11.153 1.00 87.56 185 PRO A C 1
ATOM 1494 O O . PRO A 1 185 ? 6.497 -7.500 -11.946 1.00 87.56 185 PRO A O 1
ATOM 1497 N N . GLY A 1 186 ? 7.268 -5.495 -11.289 1.00 84.88 186 GLY A N 1
ATOM 1498 C CA . GLY A 1 186 ? 8.141 -5.277 -12.435 1.00 84.88 186 GLY A CA 1
ATOM 1499 C C . GLY A 1 186 ? 7.424 -4.714 -13.664 1.00 84.88 186 GLY A C 1
ATOM 1500 O O . GLY A 1 186 ? 6.236 -4.372 -13.643 1.00 84.88 186 GLY A O 1
ATOM 1501 N N . THR A 1 187 ? 8.181 -4.618 -14.751 1.00 83.69 187 THR A N 1
ATOM 1502 C CA . THR A 1 187 ? 7.751 -4.039 -16.023 1.00 83.69 187 THR A CA 1
ATOM 1503 C C . THR A 1 187 ? 7.557 -5.140 -17.051 1.00 83.69 187 THR A C 1
ATOM 1505 O O . THR A 1 187 ? 8.447 -5.963 -17.277 1.00 83.69 187 THR A O 1
ATOM 1508 N N . LEU A 1 188 ? 6.391 -5.129 -17.692 1.00 83.31 188 LEU A N 1
ATOM 1509 C CA . LEU A 1 188 ? 6.104 -5.954 -18.854 1.00 83.31 188 LEU A CA 1
ATOM 1510 C C . LEU A 1 188 ? 6.443 -5.156 -20.117 1.00 83.31 188 LEU A C 1
ATOM 1512 O O . LEU A 1 188 ? 5.839 -4.115 -20.375 1.00 83.31 188 LEU A O 1
ATOM 1516 N N . SER A 1 189 ? 7.394 -5.656 -20.896 1.00 80.94 189 SER A N 1
ATOM 1517 C CA . SER A 1 189 ? 7.853 -5.046 -22.143 1.00 80.94 189 SER A CA 1
ATOM 1518 C C . SER A 1 189 ? 7.516 -5.954 -23.320 1.00 80.94 189 SER A C 1
ATOM 1520 O O . SER A 1 189 ? 7.479 -7.173 -23.189 1.00 80.94 189 SER A O 1
ATOM 1522 N N . SER A 1 190 ? 7.280 -5.383 -24.495 1.00 70.38 190 SER A N 1
ATOM 1523 C CA . SER A 1 190 ? 7.214 -6.147 -25.743 1.00 70.38 190 SER A CA 1
ATOM 1524 C C . SER A 1 190 ? 7.726 -5.282 -26.888 1.00 70.38 190 SER A C 1
ATOM 1526 O O . SER A 1 190 ? 7.633 -4.054 -26.856 1.00 70.38 190 SER A O 1
ATOM 1528 N N . THR A 1 191 ? 8.335 -5.927 -27.875 1.00 60.09 191 THR A N 1
ATOM 1529 C CA . THR A 1 191 ? 8.836 -5.282 -29.082 1.00 60.09 191 THR A CA 1
ATOM 1530 C C . THR A 1 191 ? 7.662 -5.000 -30.030 1.00 60.09 191 THR A C 1
ATOM 1532 O O . THR A 1 191 ? 7.013 -5.912 -30.540 1.00 60.09 191 THR A O 1
ATOM 1535 N N . GLY A 1 192 ? 7.342 -3.719 -30.244 1.00 53.09 192 GLY A N 1
ATOM 1536 C CA . GLY A 1 192 ? 6.291 -3.277 -31.171 1.00 53.09 192 GLY A CA 1
ATOM 1537 C C . GLY A 1 192 ? 6.101 -1.756 -31.177 1.00 53.09 192 GLY A C 1
ATOM 1538 O O . GLY A 1 192 ? 6.340 -1.093 -30.170 1.00 53.09 192 GLY A O 1
ATOM 1539 N N . THR A 1 193 ? 5.702 -1.188 -32.317 1.00 43.88 193 THR A N 1
ATOM 1540 C CA . THR A 1 193 ? 5.376 0.241 -32.472 1.00 43.88 193 THR A CA 1
ATOM 1541 C C . THR A 1 193 ? 3.971 0.554 -31.947 1.00 43.88 193 THR A C 1
ATOM 1543 O O . THR A 1 193 ? 3.059 -0.263 -32.052 1.00 43.88 193 THR A O 1
ATOM 1546 N N . SER A 1 194 ? 3.796 1.763 -31.400 1.00 44.88 194 SER A N 1
ATOM 1547 C CA . SER A 1 194 ? 2.675 2.235 -30.559 1.00 44.88 194 SER A CA 1
ATOM 1548 C C . SER A 1 194 ? 1.246 2.030 -31.082 1.00 44.88 194 SER A C 1
ATOM 1550 O O . SER A 1 194 ? 0.303 2.194 -30.314 1.00 44.88 194 SER A O 1
ATOM 1552 N N . ASN A 1 195 ? 1.066 1.689 -32.360 1.00 42.91 195 ASN A N 1
ATOM 1553 C CA . ASN A 1 195 ? -0.247 1.611 -33.006 1.00 42.91 195 ASN A CA 1
ATOM 1554 C C . ASN A 1 195 ? -0.714 0.175 -33.291 1.00 42.91 195 ASN A C 1
ATOM 1556 O O . ASN A 1 195 ? -1.819 -0.013 -33.793 1.00 42.91 195 ASN A O 1
ATOM 1560 N N . GLN A 1 196 ? 0.087 -0.840 -32.957 1.00 47.94 196 GLN A N 1
ATOM 1561 C CA . GLN A 1 196 ? -0.347 -2.235 -32.945 1.00 47.94 196 GLN A CA 1
ATOM 1562 C C . GLN A 1 196 ? -0.045 -2.813 -31.567 1.00 47.94 196 GLN A C 1
ATOM 1564 O O . GLN A 1 196 ? 1.090 -2.758 -31.101 1.00 47.94 196 GLN A O 1
ATOM 1569 N N . LEU A 1 197 ? -1.073 -3.342 -30.900 1.00 53.44 197 LEU A N 1
ATOM 1570 C CA . LEU A 1 197 ? -0.934 -4.073 -29.642 1.00 53.44 197 LEU A CA 1
ATOM 1571 C C . LEU A 1 197 ? 0.103 -5.195 -29.823 1.00 53.44 197 LEU A C 1
ATOM 1573 O O . LEU A 1 197 ? -0.210 -6.231 -30.394 1.00 53.44 197 LEU A O 1
ATOM 1577 N N . PHE A 1 198 ? 1.328 -4.940 -29.354 1.00 55.59 198 PHE A N 1
ATOM 1578 C CA . PHE A 1 198 ? 2.421 -5.879 -29.086 1.00 55.59 198 PHE A CA 1
ATOM 1579 C C . PHE A 1 198 ? 2.559 -7.052 -30.078 1.00 55.59 198 PHE A C 1
ATOM 1581 O O . PHE A 1 198 ? 1.955 -8.110 -29.897 1.00 55.59 198 PHE A O 1
ATOM 1588 N N . VAL A 1 199 ? 3.407 -6.877 -31.099 1.00 56.72 199 VAL A N 1
ATOM 1589 C CA . VAL A 1 199 ? 3.704 -7.904 -32.120 1.00 56.72 199 VAL A CA 1
ATOM 1590 C C . VAL A 1 199 ? 4.739 -8.936 -31.623 1.00 56.72 199 VAL A C 1
ATOM 1592 O O . VAL A 1 199 ? 4.783 -10.052 -32.134 1.00 56.72 199 VAL A O 1
ATOM 1595 N N . GLY A 1 200 ? 5.540 -8.609 -30.599 1.00 66.44 200 GLY A N 1
ATOM 1596 C CA . GLY A 1 200 ? 6.570 -9.491 -30.034 1.00 66.44 200 GLY A CA 1
ATOM 1597 C C . GLY A 1 200 ? 6.179 -10.238 -28.753 1.00 66.44 200 GLY A C 1
ATOM 1598 O O . GLY A 1 200 ? 5.264 -9.832 -28.026 1.00 66.44 200 GLY A O 1
ATOM 1599 N N . GLU A 1 201 ? 6.924 -11.308 -28.446 1.00 76.75 201 GLU A N 1
ATOM 1600 C CA . GLU A 1 201 ? 6.789 -12.071 -27.199 1.00 76.75 201 GLU A CA 1
ATOM 1601 C C . GLU A 1 201 ? 7.045 -11.161 -25.981 1.00 76.75 201 GLU A C 1
ATOM 1603 O O . GLU A 1 201 ? 8.102 -10.528 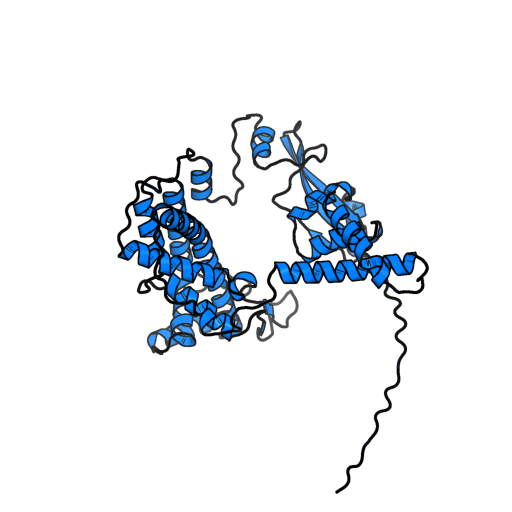-25.900 1.00 76.75 201 GLU A O 1
ATOM 1608 N N . PRO A 1 202 ? 6.087 -11.039 -25.043 1.00 82.94 202 PRO A N 1
ATOM 1609 C CA . PRO A 1 202 ? 6.261 -10.185 -23.876 1.00 82.94 202 PRO A CA 1
ATOM 1610 C C . PRO A 1 202 ? 7.363 -10.702 -22.953 1.00 82.94 202 PRO A C 1
ATOM 1612 O O . PRO A 1 202 ? 7.370 -11.876 -22.586 1.00 82.94 202 PRO A O 1
ATOM 1615 N N . THR A 1 203 ? 8.240 -9.806 -22.512 1.00 83.50 203 THR A N 1
ATOM 1616 C CA . THR A 1 203 ? 9.272 -10.080 -21.512 1.00 83.50 203 THR A CA 1
ATOM 1617 C C . THR A 1 203 ? 8.933 -9.383 -20.200 1.00 83.50 203 THR A C 1
ATOM 1619 O O . THR A 1 203 ? 8.460 -8.245 -20.176 1.00 83.50 203 THR A O 1
ATOM 1622 N N . LEU A 1 204 ? 9.146 -10.090 -19.091 1.00 84.12 204 LEU A N 1
ATOM 1623 C CA . LEU A 1 204 ? 8.932 -9.581 -17.741 1.00 84.12 204 LEU A CA 1
ATOM 1624 C C . LEU A 1 204 ? 10.290 -9.303 -17.096 1.00 84.12 204 LEU A C 1
ATOM 1626 O O . LEU A 1 204 ? 11.102 -10.215 -16.966 1.00 84.12 204 LEU A O 1
ATOM 1630 N N . ALA A 1 205 ? 10.510 -8.060 -16.680 1.00 84.50 205 ALA A N 1
ATOM 1631 C CA . ALA A 1 205 ? 11.669 -7.661 -15.893 1.00 84.50 205 ALA A CA 1
ATOM 1632 C C . ALA A 1 205 ? 11.225 -7.207 -14.499 1.00 84.50 205 ALA A C 1
ATOM 1634 O O . ALA A 1 205 ? 10.419 -6.284 -14.371 1.00 84.50 205 ALA A O 1
ATOM 1635 N N . THR A 1 206 ? 11.762 -7.834 -13.455 1.00 81.75 206 THR A N 1
ATOM 1636 C CA . THR A 1 206 ? 11.506 -7.485 -12.052 1.00 81.75 206 THR A CA 1
ATOM 1637 C C . THR A 1 206 ? 12.740 -6.835 -11.436 1.00 81.75 206 THR A C 1
ATOM 1639 O O . THR A 1 206 ? 13.872 -7.171 -11.770 1.00 81.75 206 THR A O 1
ATOM 1642 N N . ALA A 1 207 ? 12.527 -5.895 -10.514 1.00 79.69 207 ALA A N 1
ATOM 1643 C CA . ALA A 1 207 ? 13.608 -5.305 -9.718 1.00 79.69 207 ALA A CA 1
ATOM 1644 C C . ALA A 1 207 ? 14.035 -6.198 -8.535 1.00 79.69 207 ALA A C 1
ATOM 1646 O O . ALA A 1 207 ? 14.944 -5.842 -7.795 1.00 79.69 207 ALA A O 1
ATOM 1647 N N . VAL A 1 208 ? 13.340 -7.320 -8.338 1.00 82.06 208 VAL A N 1
ATOM 1648 C CA . VAL A 1 208 ? 13.543 -8.281 -7.251 1.00 82.06 208 VAL A CA 1
ATOM 1649 C C . VAL A 1 208 ? 13.775 -9.672 -7.823 1.00 82.06 208 VAL A C 1
ATOM 1651 O O . VAL A 1 208 ? 13.303 -9.980 -8.923 1.00 82.06 208 VAL A O 1
ATOM 1654 N N . THR A 1 209 ? 14.498 -10.497 -7.077 1.00 81.81 209 THR A N 1
ATOM 1655 C CA . THR A 1 209 ? 14.856 -11.864 -7.470 1.00 81.81 209 THR A CA 1
ATOM 1656 C C . THR A 1 209 ? 13.679 -12.833 -7.320 1.00 81.81 209 THR A C 1
ATOM 1658 O O . THR A 1 209 ? 12.726 -12.578 -6.578 1.00 81.81 209 THR A O 1
ATOM 1661 N N . ASP A 1 210 ? 13.757 -13.990 -7.981 1.00 80.12 210 ASP A N 1
ATOM 1662 C CA . ASP A 1 210 ? 12.744 -15.048 -7.863 1.00 80.12 210 ASP A CA 1
ATOM 1663 C C . ASP A 1 210 ? 12.586 -15.562 -6.422 1.00 80.12 210 ASP A C 1
ATOM 1665 O O . ASP A 1 210 ? 11.478 -15.912 -6.008 1.00 80.12 210 ASP A O 1
ATOM 1669 N N . ASP A 1 211 ? 13.665 -15.572 -5.634 1.00 78.81 211 ASP A N 1
ATOM 1670 C CA . ASP A 1 211 ? 13.629 -15.973 -4.225 1.00 78.81 211 ASP A CA 1
ATOM 1671 C C . ASP A 1 211 ? 12.907 -14.938 -3.356 1.00 78.81 211 ASP A C 1
ATOM 1673 O O . ASP A 1 211 ? 12.124 -15.302 -2.475 1.00 78.81 211 ASP A O 1
ATOM 1677 N N . GLU A 1 212 ? 13.087 -13.646 -3.641 1.00 82.81 212 GLU A N 1
ATOM 1678 C CA . GLU A 1 212 ? 12.335 -12.575 -2.979 1.00 82.81 212 GLU A CA 1
ATOM 1679 C C . GLU A 1 212 ? 10.845 -12.640 -3.322 1.00 82.81 212 GLU A C 1
ATOM 1681 O O . GLU A 1 212 ? 10.003 -12.497 -2.432 1.00 82.81 212 GLU A O 1
ATOM 1686 N N . ILE A 1 213 ? 10.509 -12.919 -4.587 1.00 87.56 213 ILE A N 1
ATOM 1687 C CA . ILE A 1 213 ? 9.124 -13.149 -5.015 1.00 87.56 213 ILE A CA 1
ATOM 1688 C C . ILE A 1 213 ? 8.551 -14.365 -4.284 1.00 87.56 213 ILE A C 1
ATOM 1690 O O . ILE A 1 213 ? 7.465 -14.286 -3.712 1.00 87.56 213 ILE A O 1
ATOM 1694 N N . ARG A 1 214 ? 9.277 -15.488 -4.247 1.00 86.38 214 ARG A N 1
ATOM 1695 C CA . ARG A 1 214 ? 8.847 -16.713 -3.559 1.00 86.38 214 ARG A CA 1
ATOM 1696 C C . ARG A 1 214 ? 8.595 -16.464 -2.075 1.00 86.38 214 ARG A C 1
ATOM 1698 O O . ARG A 1 214 ? 7.541 -16.847 -1.572 1.00 86.38 214 ARG A O 1
ATOM 1705 N N . SER A 1 215 ? 9.527 -15.809 -1.386 1.00 85.19 215 SER A N 1
ATOM 1706 C CA . SER A 1 215 ? 9.382 -15.460 0.030 1.00 85.19 215 SER A CA 1
ATOM 1707 C C . SER A 1 215 ? 8.154 -14.578 0.264 1.00 85.19 215 SER A C 1
ATOM 1709 O O . SER A 1 215 ? 7.312 -14.892 1.108 1.00 85.19 215 SER A O 1
ATOM 1711 N N . TYR A 1 216 ? 7.975 -13.545 -0.564 1.00 91.88 216 TYR A N 1
ATOM 1712 C CA . TYR A 1 216 ? 6.809 -12.670 -0.507 1.00 91.88 216 TYR A CA 1
ATOM 1713 C C . TYR A 1 216 ? 5.489 -13.430 -0.677 1.00 91.88 216 TYR A C 1
ATOM 1715 O O . TYR A 1 216 ? 4.572 -13.265 0.128 1.00 91.88 216 TYR A O 1
ATOM 1723 N N . VAL A 1 217 ? 5.397 -14.300 -1.687 1.00 93.06 217 VAL A N 1
ATOM 1724 C CA . VAL A 1 217 ? 4.204 -15.121 -1.948 1.00 93.06 217 VAL A CA 1
ATOM 1725 C C . VAL A 1 217 ? 3.905 -16.039 -0.761 1.00 93.06 217 VAL A C 1
ATOM 1727 O O . VAL A 1 217 ? 2.742 -16.212 -0.395 1.00 93.06 217 VAL A O 1
ATOM 1730 N N . MET A 1 218 ? 4.933 -16.599 -0.118 1.00 90.25 218 MET A N 1
ATOM 1731 C CA . MET A 1 218 ? 4.765 -17.462 1.054 1.00 90.25 218 MET A CA 1
ATOM 1732 C C . MET A 1 218 ? 4.272 -16.704 2.289 1.00 90.25 218 MET A C 1
ATOM 1734 O O . MET A 1 218 ? 3.437 -17.238 3.021 1.00 90.25 218 MET A O 1
ATOM 1738 N N . ILE A 1 219 ? 4.741 -15.473 2.514 1.00 92.00 219 ILE A N 1
ATOM 1739 C CA . ILE A 1 219 ? 4.228 -14.604 3.584 1.00 92.00 219 ILE A CA 1
ATOM 1740 C C . ILE A 1 219 ? 2.779 -14.208 3.279 1.00 92.00 219 ILE A C 1
ATOM 1742 O O . ILE A 1 219 ? 1.893 -14.414 4.108 1.00 92.00 219 ILE A O 1
ATOM 1746 N N . PHE A 1 220 ? 2.511 -13.727 2.061 1.00 95.19 220 PHE A N 1
ATOM 1747 C CA . PHE A 1 220 ? 1.163 -13.369 1.623 1.00 95.19 220 PHE A CA 1
ATOM 1748 C C . PHE A 1 220 ? 0.185 -14.533 1.793 1.00 95.19 220 PHE A C 1
ATOM 1750 O O . PHE A 1 220 ? -0.904 -14.346 2.326 1.00 95.19 220 PHE A O 1
ATOM 1757 N N . ARG A 1 221 ? 0.577 -15.754 1.406 1.00 93.62 221 ARG A N 1
ATOM 1758 C CA . ARG A 1 221 ? -0.240 -16.965 1.562 1.00 93.62 221 ARG A CA 1
ATOM 1759 C C . ARG A 1 221 ? -0.737 -17.139 3.002 1.00 93.62 221 ARG A C 1
ATOM 1761 O O . ARG A 1 221 ? -1.893 -17.521 3.169 1.00 93.62 221 ARG A O 1
ATOM 1768 N N . ARG A 1 222 ? 0.095 -16.864 4.015 1.00 92.50 222 ARG A N 1
ATOM 1769 C CA . ARG A 1 222 ? -0.283 -16.972 5.439 1.00 92.50 222 ARG A CA 1
ATOM 1770 C C . ARG A 1 222 ? -1.312 -15.924 5.863 1.00 92.50 222 ARG A C 1
ATOM 1772 O O . ARG A 1 222 ? -2.202 -16.233 6.647 1.00 92.50 222 ARG A O 1
ATOM 1779 N N . LEU A 1 223 ? -1.232 -14.721 5.297 1.00 96.06 223 LEU A N 1
ATOM 1780 C CA . LEU A 1 223 ? -2.216 -13.654 5.507 1.00 96.06 223 LEU A CA 1
ATOM 1781 C C . LEU A 1 223 ? -3.518 -13.894 4.720 1.00 96.06 223 LEU A C 1
ATOM 1783 O O . LEU A 1 223 ? -4.592 -13.472 5.142 1.00 96.06 223 LEU A O 1
ATOM 1787 N N . TYR A 1 224 ? -3.430 -14.572 3.578 1.00 96.25 224 TYR A N 1
ATOM 1788 C CA . TYR A 1 224 ? -4.515 -14.728 2.609 1.00 96.25 224 TYR A CA 1
ATOM 1789 C C . TYR A 1 224 ? -5.384 -15.974 2.835 1.00 96.25 224 TYR A C 1
ATOM 1791 O O . TYR A 1 224 ? -6.610 -15.894 2.768 1.00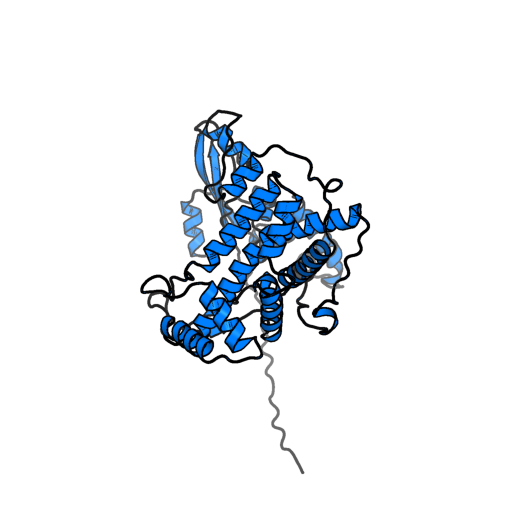 96.25 224 TYR A O 1
ATOM 1799 N N . MET A 1 225 ? -4.779 -17.139 3.089 1.00 92.19 225 MET A N 1
ATOM 1800 C CA . MET A 1 225 ? -5.503 -18.416 3.134 1.00 92.19 225 MET A CA 1
ATOM 1801 C C . MET A 1 225 ? -6.330 -18.556 4.416 1.00 92.19 225 MET A C 1
ATOM 1803 O O . MET A 1 225 ? -5.831 -18.333 5.515 1.00 92.19 225 MET A O 1
ATOM 1807 N N . GLU A 1 226 ? -7.585 -18.984 4.288 1.00 91.88 226 GLU A N 1
ATOM 1808 C CA . GLU A 1 226 ? -8.543 -19.081 5.405 1.00 91.88 226 GLU A CA 1
ATOM 1809 C C . GLU A 1 226 ? -8.084 -20.023 6.524 1.00 91.88 226 GLU A C 1
ATOM 1811 O O . GLU A 1 226 ? -8.335 -19.770 7.699 1.00 91.88 226 GLU A O 1
ATOM 1816 N N . ASN A 1 227 ? -7.368 -21.095 6.189 1.00 89.69 227 ASN A N 1
ATOM 1817 C CA . ASN A 1 227 ? -6.914 -22.084 7.171 1.00 89.69 227 ASN A CA 1
ATOM 1818 C C . ASN A 1 227 ? -5.636 -21.669 7.913 1.00 89.69 227 ASN A C 1
ATOM 1820 O O . ASN A 1 227 ? -5.219 -22.360 8.839 1.00 89.69 227 ASN A O 1
ATOM 1824 N N . GLU A 1 228 ? -5.020 -20.550 7.541 1.00 90.25 228 GLU A N 1
ATOM 1825 C CA . GLU A 1 228 ? -3.796 -20.071 8.177 1.00 90.25 228 GLU A CA 1
ATOM 1826 C C . GLU A 1 228 ? -4.101 -19.311 9.473 1.00 90.25 228 GLU A C 1
ATOM 1828 O O . GLU A 1 228 ? -5.189 -18.749 9.666 1.00 90.25 228 GLU A O 1
ATOM 1833 N N . GLN A 1 229 ? -3.139 -19.328 10.398 1.00 88.06 229 GLN A N 1
ATOM 1834 C CA . GLN A 1 229 ? -3.282 -18.672 11.702 1.00 88.06 229 GLN A CA 1
ATOM 1835 C C . GLN A 1 229 ? -3.230 -17.148 11.574 1.00 88.06 229 GLN A C 1
ATOM 1837 O O . GLN A 1 229 ? -4.013 -16.463 12.217 1.00 88.06 229 GLN A O 1
ATOM 1842 N N . ALA A 1 230 ? -2.368 -16.629 10.699 1.00 91.12 230 ALA A N 1
ATOM 1843 C CA . ALA A 1 230 ? -2.178 -15.200 10.455 1.00 91.12 230 ALA A CA 1
ATOM 1844 C C . ALA A 1 230 ? -3.221 -14.594 9.493 1.00 91.12 230 ALA A C 1
ATOM 1846 O O . ALA A 1 230 ? -2.988 -13.529 8.933 1.00 91.12 230 ALA A O 1
ATOM 1847 N N . ASN A 1 231 ? -4.346 -15.267 9.237 1.00 96.94 231 ASN A N 1
ATOM 1848 C CA . ASN A 1 231 ? -5.298 -14.828 8.220 1.00 96.94 231 ASN A CA 1
ATOM 1849 C C . ASN A 1 231 ? -5.865 -13.421 8.512 1.00 96.94 231 ASN A C 1
ATOM 1851 O O . ASN A 1 231 ? -6.346 -13.146 9.612 1.00 96.94 231 ASN A O 1
ATOM 1855 N N . PHE A 1 232 ? -5.877 -12.563 7.490 1.00 98.38 232 PHE A N 1
ATOM 1856 C CA . PHE A 1 232 ? -6.334 -11.177 7.570 1.00 98.38 232 PHE A CA 1
ATOM 1857 C C . PHE A 1 232 ? -7.791 -11.045 8.030 1.00 98.38 232 PHE A C 1
ATOM 1859 O O . PHE A 1 232 ? -8.072 -10.261 8.932 1.00 98.38 232 PHE A O 1
ATOM 1866 N N . LEU A 1 233 ? -8.716 -11.827 7.466 1.00 98.31 233 LEU A N 1
ATOM 1867 C CA . LEU A 1 233 ? -10.136 -11.737 7.824 1.00 98.31 233 LEU A CA 1
ATOM 1868 C C . LEU A 1 233 ? -10.392 -12.192 9.265 1.00 98.31 233 LEU A C 1
ATOM 1870 O O . LEU A 1 233 ? -11.250 -11.629 9.941 1.00 98.31 233 LEU A O 1
ATOM 1874 N N . LYS A 1 234 ? -9.615 -13.157 9.772 1.00 98.31 234 LYS A N 1
ATOM 1875 C CA . LYS A 1 234 ? -9.682 -13.526 11.193 1.00 98.31 234 LYS A CA 1
ATOM 1876 C C . LYS A 1 234 ? -9.169 -12.404 12.096 1.00 98.31 234 LYS A C 1
ATOM 1878 O O . LYS A 1 234 ? -9.789 -12.131 13.116 1.00 98.31 234 LYS A O 1
ATOM 1883 N N . ALA A 1 235 ? -8.073 -11.739 11.722 1.00 98.19 235 ALA A N 1
ATOM 1884 C CA . ALA A 1 235 ? -7.543 -10.604 12.482 1.00 98.19 235 ALA A CA 1
ATOM 1885 C C . ALA A 1 235 ? -8.533 -9.429 12.513 1.00 98.19 235 ALA A C 1
ATOM 1887 O O . ALA A 1 235 ? -8.733 -8.826 13.565 1.00 98.19 235 ALA A O 1
ATOM 1888 N N . VAL A 1 236 ? -9.203 -9.158 11.387 1.00 98.25 236 VAL A N 1
ATOM 1889 C CA . VAL A 1 236 ? -10.295 -8.177 11.301 1.00 98.25 236 VAL A CA 1
ATOM 1890 C C . VAL A 1 236 ? -11.430 -8.534 12.255 1.00 98.25 236 VAL A C 1
ATOM 1892 O O . VAL A 1 236 ? -11.861 -7.666 13.003 1.00 98.25 236 VAL A O 1
ATOM 1895 N N . ALA A 1 237 ? -11.880 -9.791 12.280 1.00 98.00 237 ALA A N 1
ATOM 1896 C CA . ALA A 1 237 ? -12.971 -10.211 13.159 1.00 98.00 237 ALA A CA 1
ATOM 1897 C C . ALA A 1 237 ? -12.636 -10.011 14.649 1.00 98.00 237 ALA A C 1
ATOM 1899 O O . ALA A 1 237 ? -13.465 -9.509 15.405 1.00 98.00 237 ALA A O 1
ATOM 1900 N N . VAL A 1 238 ? -11.406 -10.346 15.062 1.00 97.88 238 VAL A N 1
ATOM 1901 C CA . VAL A 1 238 ? -10.931 -10.091 16.434 1.00 97.88 238 VAL A CA 1
ATOM 1902 C C . VAL A 1 238 ? -10.893 -8.589 16.727 1.00 97.88 238 VAL A C 1
ATOM 1904 O O . VAL A 1 238 ? -11.370 -8.152 17.772 1.00 97.88 238 VAL A O 1
ATOM 1907 N N . TYR A 1 239 ? -10.361 -7.787 15.802 1.00 97.44 239 TYR A N 1
ATOM 1908 C CA . TYR A 1 239 ? -10.268 -6.334 15.951 1.00 97.44 239 TYR A CA 1
ATOM 1909 C C . TYR A 1 239 ? -11.644 -5.658 16.048 1.00 97.44 239 TYR A C 1
ATOM 1911 O O . TYR A 1 239 ? -11.868 -4.811 16.912 1.00 97.44 239 TYR A O 1
ATOM 1919 N N . GLU A 1 240 ? -12.581 -6.050 15.185 1.00 96.56 240 GLU A N 1
ATOM 1920 C CA . GLU A 1 240 ? -13.946 -5.524 15.165 1.00 96.56 240 GLU A CA 1
ATOM 1921 C C . GLU A 1 240 ? -14.688 -5.850 16.462 1.00 96.56 240 GLU A C 1
ATOM 1923 O O . GLU A 1 240 ? -15.337 -4.978 17.042 1.00 96.56 240 GLU A O 1
ATOM 1928 N N . GLN A 1 241 ? -14.548 -7.084 16.951 1.00 96.25 241 GLN A N 1
ATOM 1929 C CA . GLN A 1 241 ? -15.146 -7.506 18.212 1.00 96.25 241 GLN A CA 1
ATOM 1930 C C . GLN A 1 241 ? -14.542 -6.754 19.407 1.00 96.25 241 GLN A 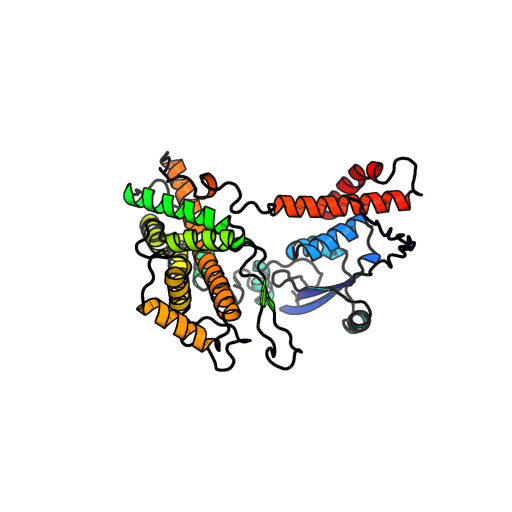C 1
ATOM 1932 O O . GLN A 1 241 ? -15.282 -6.338 20.301 1.00 96.25 241 GLN A O 1
ATOM 1937 N N . ALA A 1 242 ? -13.222 -6.548 19.414 1.00 95.81 242 ALA A N 1
ATOM 1938 C CA . ALA A 1 242 ? -12.517 -5.820 20.466 1.00 95.81 242 ALA A CA 1
ATOM 1939 C C . ALA A 1 242 ? -12.928 -4.341 20.546 1.00 95.81 242 ALA A C 1
ATOM 1941 O O . ALA A 1 242 ? -13.035 -3.786 21.637 1.00 95.81 242 ALA A O 1
ATOM 1942 N N . LEU A 1 243 ? -13.188 -3.707 19.400 1.00 94.88 243 LEU A N 1
ATOM 1943 C CA . LEU A 1 243 ? -13.528 -2.285 19.293 1.00 94.88 243 LEU A CA 1
ATOM 1944 C C . LEU A 1 243 ? -14.982 -2.052 18.867 1.00 94.88 243 LEU A C 1
ATOM 1946 O O . LEU A 1 243 ? -15.287 -1.091 18.154 1.00 94.88 243 LEU A O 1
ATOM 1950 N N . LYS A 1 244 ? -15.892 -2.934 19.287 1.00 90.88 244 LYS A N 1
ATOM 1951 C CA . LYS A 1 244 ? -17.295 -2.922 18.863 1.00 90.88 244 LYS A CA 1
ATOM 1952 C C . LYS A 1 244 ? -17.923 -1.527 18.988 1.00 90.88 244 LYS A C 1
ATOM 1954 O O . LYS A 1 244 ? -17.973 -0.945 20.066 1.00 90.88 244 LYS A O 1
ATOM 1959 N N . GLY A 1 245 ? -18.441 -1.015 17.870 1.00 87.19 245 GLY A N 1
ATOM 1960 C CA . GLY A 1 245 ? -19.093 0.300 17.785 1.00 87.19 245 GLY A CA 1
ATOM 1961 C C . GLY A 1 245 ? -18.153 1.479 17.506 1.00 87.19 245 GLY A C 1
ATOM 1962 O O . GLY A 1 245 ? -18.630 2.552 17.138 1.00 87.19 245 GLY A O 1
ATOM 1963 N N . HIS A 1 246 ? -16.833 1.295 17.589 1.00 94.12 246 HIS A N 1
ATOM 1964 C CA . HIS A 1 246 ? -15.861 2.344 17.285 1.00 94.12 246 HIS A CA 1
ATOM 1965 C C . HIS A 1 246 ? -15.784 2.631 15.770 1.00 94.12 246 HIS A C 1
ATOM 1967 O O . HIS A 1 246 ? -15.910 1.728 14.940 1.00 94.12 246 HIS A O 1
ATOM 1973 N N . SER A 1 247 ? -15.527 3.887 15.385 1.00 94.38 247 SER A N 1
ATOM 1974 C CA . SER A 1 247 ? -15.368 4.310 13.979 1.00 94.38 247 SER A CA 1
ATOM 1975 C C . SER A 1 247 ? -14.253 3.548 13.245 1.00 94.38 247 SER A C 1
ATOM 1977 O O . SER A 1 247 ? -14.503 2.984 12.184 1.00 94.38 247 SER A O 1
ATOM 1979 N N . PHE A 1 248 ? -13.060 3.423 13.841 1.00 93.62 248 PHE A N 1
ATOM 1980 C CA . PHE A 1 248 ? -11.979 2.576 13.310 1.00 93.62 248 PHE A CA 1
ATOM 1981 C C . PHE A 1 248 ? -12.374 1.112 13.071 1.00 93.62 248 PHE A C 1
ATOM 1983 O O . PHE A 1 248 ? -11.969 0.548 12.057 1.00 93.62 248 PHE A O 1
ATOM 1990 N N . ALA A 1 249 ? -13.173 0.492 13.947 1.00 95.44 249 ALA A N 1
ATOM 1991 C CA . ALA A 1 249 ? -13.641 -0.881 13.737 1.00 95.44 249 ALA A CA 1
ATOM 1992 C C . ALA A 1 249 ? -14.518 -0.986 12.482 1.00 95.44 249 ALA A C 1
ATOM 1994 O O . ALA A 1 249 ? -14.294 -1.854 11.640 1.00 95.44 249 ALA A O 1
ATOM 1995 N N . ARG A 1 250 ? -15.455 -0.041 12.311 1.00 95.38 250 ARG A N 1
ATOM 1996 C CA . ARG A 1 250 ? -16.299 0.059 11.109 1.00 95.38 250 ARG A CA 1
ATOM 1997 C C . ARG A 1 250 ? -15.473 0.294 9.845 1.00 95.38 250 ARG A C 1
ATOM 1999 O O . ARG A 1 250 ? -15.709 -0.363 8.834 1.00 95.38 250 ARG A O 1
ATOM 2006 N N . TRP A 1 251 ? -14.475 1.176 9.913 1.00 96.19 251 TRP A N 1
ATOM 2007 C CA . TRP A 1 251 ? -13.566 1.443 8.797 1.00 96.19 251 TRP A CA 1
ATOM 2008 C C . TRP A 1 251 ? -12.761 0.192 8.404 1.00 96.19 251 TRP A C 1
ATOM 2010 O O . TRP A 1 251 ? -12.727 -0.174 7.230 1.00 96.19 251 TRP A O 1
ATOM 2020 N N . VAL A 1 252 ? -12.185 -0.529 9.376 1.00 97.25 252 VAL A N 1
ATOM 2021 C CA . VAL A 1 252 ? -11.446 -1.783 9.130 1.00 97.25 252 VAL A CA 1
ATOM 2022 C C . VAL A 1 252 ? -12.355 -2.864 8.531 1.00 97.25 252 VAL A C 1
ATOM 2024 O O . VAL A 1 252 ? -11.950 -3.548 7.589 1.00 97.25 252 VAL A O 1
ATOM 2027 N N . ALA A 1 253 ? -13.593 -2.997 9.013 1.00 96.94 253 ALA A N 1
ATOM 2028 C CA . ALA A 1 253 ? -14.569 -3.928 8.447 1.00 96.94 253 ALA A CA 1
ATOM 2029 C C . ALA A 1 253 ? -14.930 -3.575 6.990 1.00 96.94 253 ALA A C 1
ATOM 2031 O O . ALA A 1 253 ? -15.019 -4.459 6.132 1.00 96.94 253 ALA A O 1
ATOM 2032 N N . ALA A 1 254 ? -15.071 -2.283 6.671 1.00 96.12 254 ALA A N 1
ATOM 2033 C CA . ALA A 1 254 ? -15.309 -1.818 5.305 1.00 96.12 254 ALA A CA 1
ATOM 2034 C C . ALA A 1 254 ? -14.119 -2.106 4.369 1.00 96.12 254 ALA A C 1
ATOM 2036 O O . ALA A 1 254 ? -14.320 -2.559 3.238 1.00 96.12 254 ALA A O 1
ATOM 2037 N N . GLU A 1 255 ? -12.879 -1.937 4.837 1.00 96.12 255 GLU A N 1
ATOM 2038 C CA . GLU A 1 255 ? -11.683 -2.355 4.091 1.00 96.12 255 GLU A CA 1
ATOM 2039 C C . GLU A 1 255 ? -11.651 -3.868 3.852 1.00 96.12 255 GLU A C 1
ATOM 2041 O O . GLU A 1 255 ? -11.346 -4.316 2.745 1.00 96.12 255 GLU A O 1
ATOM 2046 N N . ALA A 1 256 ? -12.005 -4.671 4.858 1.00 97.25 256 ALA A N 1
ATOM 2047 C CA . ALA A 1 256 ? -12.063 -6.125 4.735 1.00 97.25 256 ALA A CA 1
ATOM 2048 C C . ALA A 1 256 ? -13.131 -6.586 3.730 1.00 97.25 256 ALA A C 1
ATOM 2050 O O . ALA A 1 256 ? -12.910 -7.522 2.950 1.00 97.25 256 ALA A O 1
ATOM 2051 N N . LYS A 1 257 ? -14.267 -5.881 3.685 1.00 96.62 257 LYS A N 1
ATOM 2052 C CA . LYS A 1 257 ? -15.280 -6.063 2.644 1.00 96.62 257 LYS A CA 1
ATOM 2053 C C . LYS A 1 257 ? -14.730 -5.687 1.268 1.00 96.62 257 LYS A C 1
ATOM 2055 O O . LYS A 1 257 ? -14.802 -6.503 0.355 1.00 96.62 257 LYS A O 1
ATOM 2060 N N . SER A 1 258 ? -14.084 -4.525 1.131 1.00 94.31 258 SER A N 1
ATOM 2061 C CA . SER A 1 258 ? -13.450 -4.104 -0.130 1.00 94.31 258 SER A CA 1
ATOM 2062 C C . SER A 1 258 ? -12.400 -5.107 -0.621 1.00 94.31 258 SER A C 1
ATOM 2064 O O . SER A 1 258 ? -12.325 -5.393 -1.818 1.00 94.31 258 SER A O 1
ATOM 2066 N N . TYR A 1 259 ? -11.595 -5.666 0.285 1.00 96.38 259 TYR A N 1
ATOM 2067 C CA . TYR A 1 259 ? -10.663 -6.760 0.007 1.00 96.38 259 TYR A CA 1
ATOM 2068 C C . TYR A 1 259 ? -11.389 -7.989 -0.556 1.00 96.38 259 TYR A C 1
ATOM 2070 O O . TYR A 1 259 ? -11.002 -8.504 -1.608 1.00 96.38 259 TYR A O 1
ATOM 2078 N N . SER A 1 260 ? -12.475 -8.412 0.090 1.00 97.19 260 SER A N 1
ATOM 2079 C CA . SER A 1 260 ? -13.263 -9.575 -0.331 1.00 97.19 260 SER A CA 1
ATOM 2080 C C . SER A 1 260 ? -13.911 -9.358 -1.702 1.00 97.19 260 SER A C 1
ATOM 2082 O O . SER A 1 260 ? -13.793 -10.216 -2.576 1.00 97.19 260 SER A O 1
ATOM 2084 N N . ASP A 1 261 ? -14.501 -8.185 -1.938 1.00 95.69 261 ASP A N 1
ATOM 2085 C CA . ASP A 1 261 ? -15.112 -7.809 -3.220 1.00 95.69 261 ASP A CA 1
ATOM 2086 C C . ASP A 1 261 ? -14.065 -7.749 -4.348 1.00 95.69 261 ASP A C 1
ATOM 2088 O O . ASP A 1 261 ? -14.291 -8.208 -5.472 1.00 95.69 261 ASP A O 1
ATOM 2092 N N . THR A 1 262 ? -12.865 -7.245 -4.041 1.00 94.31 262 THR A N 1
ATOM 2093 C CA . THR A 1 262 ? -11.746 -7.190 -4.996 1.00 94.31 262 THR A CA 1
ATOM 2094 C C . THR A 1 262 ? -11.341 -8.591 -5.445 1.00 94.31 262 THR A C 1
ATOM 2096 O O . THR A 1 262 ? -11.145 -8.827 -6.637 1.00 94.31 262 THR A O 1
ATOM 2099 N N . LEU A 1 263 ? -11.268 -9.551 -4.521 1.00 96.75 263 LEU A N 1
ATOM 2100 C CA . LEU A 1 263 ? -10.934 -10.937 -4.849 1.00 96.75 263 LEU A CA 1
ATOM 2101 C C . LEU A 1 263 ? -11.942 -11.580 -5.813 1.00 96.75 263 LEU A C 1
ATOM 2103 O O . LEU A 1 263 ? -11.544 -12.402 -6.642 1.00 96.75 263 LEU A O 1
ATOM 2107 N N . GLN A 1 264 ? -13.220 -11.201 -5.736 1.00 96.81 264 GLN A N 1
ATOM 2108 C CA . GLN A 1 264 ? -14.282 -11.754 -6.584 1.00 96.81 264 GLN A CA 1
ATOM 2109 C C . GLN A 1 264 ? -14.395 -11.087 -7.955 1.00 96.81 264 GLN A C 1
ATOM 2111 O O . GLN A 1 264 ? -15.062 -11.617 -8.841 1.00 96.81 264 GLN A O 1
ATOM 2116 N N . THR A 1 265 ? -13.736 -9.952 -8.170 1.00 94.06 265 THR A N 1
ATOM 2117 C CA . THR A 1 265 ? -13.786 -9.256 -9.456 1.00 94.06 265 THR A CA 1
ATOM 2118 C C . THR A 1 265 ? -12.673 -9.736 -10.399 1.00 94.06 265 THR A C 1
ATOM 2120 O O . THR A 1 265 ? -11.620 -10.199 -9.939 1.00 94.06 265 THR A O 1
ATOM 2123 N N . PRO A 1 266 ? -12.883 -9.681 -11.727 1.00 92.94 266 PRO A N 1
ATOM 2124 C CA . PRO A 1 266 ? -11.839 -9.996 -12.693 1.00 92.94 266 PRO A CA 1
ATOM 2125 C C . PRO A 1 266 ? -10.644 -9.038 -12.601 1.00 92.94 266 PRO A C 1
ATOM 2127 O O . PRO A 1 266 ? -10.843 -7.844 -12.346 1.00 92.94 266 PRO A O 1
ATOM 2130 N N . PRO A 1 267 ? -9.416 -9.520 -12.861 1.00 89.75 267 PRO A N 1
ATOM 2131 C CA . PRO A 1 267 ? -8.288 -8.635 -13.096 1.00 89.75 267 PRO A CA 1
ATOM 2132 C C . PRO A 1 267 ? -8.575 -7.721 -14.289 1.00 89.75 267 PRO A C 1
ATOM 2134 O O . PRO A 1 267 ? -9.171 -8.148 -15.282 1.00 89.75 267 PRO A O 1
ATOM 2137 N N . TYR A 1 268 ? -8.129 -6.469 -14.211 1.00 75.25 268 TYR A N 1
ATOM 2138 C CA . TYR A 1 268 ? -8.341 -5.495 -15.280 1.00 75.25 268 TYR A CA 1
ATOM 2139 C C . TYR A 1 268 ? -7.008 -4.981 -15.809 1.00 75.25 268 TYR A C 1
ATOM 2141 O O . TYR A 1 268 ? -6.285 -4.242 -15.139 1.00 75.25 268 TYR A O 1
ATOM 2149 N N . PHE A 1 269 ? -6.688 -5.360 -17.047 1.00 71.81 269 PHE A N 1
ATOM 2150 C CA . PHE A 1 269 ? -5.531 -4.824 -17.750 1.00 71.81 269 PHE A CA 1
ATOM 2151 C C . PHE A 1 269 ? -5.827 -4.636 -19.245 1.00 71.81 269 PHE A C 1
ATOM 2153 O O . PHE A 1 269 ? -5.610 -5.559 -20.035 1.00 71.81 269 PHE A O 1
ATOM 2160 N N . PRO A 1 270 ? -6.309 -3.441 -19.643 1.00 57.59 270 PRO A N 1
ATOM 2161 C CA . PRO A 1 270 ? -6.769 -3.149 -21.002 1.00 57.59 270 PRO A CA 1
ATOM 2162 C C . PRO A 1 270 ? -5.818 -3.556 -22.133 1.00 57.59 270 PRO A C 1
ATOM 2164 O O . PRO A 1 270 ? -6.307 -4.102 -23.119 1.00 57.59 270 PRO A O 1
ATOM 2167 N N . PRO A 1 271 ? -4.481 -3.381 -22.022 1.00 64.94 271 PRO A N 1
ATOM 2168 C CA . PRO A 1 271 ? -3.586 -3.700 -23.135 1.00 64.94 271 PRO A CA 1
ATOM 2169 C C . PRO A 1 271 ? -3.514 -5.197 -23.480 1.00 64.94 271 PRO A C 1
ATOM 2171 O O . PRO A 1 271 ? -3.012 -5.550 -24.538 1.00 64.94 271 PRO A O 1
ATOM 2174 N N . PHE A 1 272 ? -3.995 -6.092 -22.612 1.00 62.12 272 PHE A N 1
ATOM 2175 C CA . PHE A 1 272 ? -3.972 -7.546 -22.849 1.00 62.12 272 PHE A CA 1
ATOM 2176 C C . PHE A 1 272 ? -5.348 -8.198 -22.673 1.00 62.12 272 PHE A C 1
ATOM 2178 O O . PHE A 1 272 ? -5.477 -9.414 -22.792 1.00 62.12 272 PHE A O 1
ATOM 2185 N N . ALA A 1 273 ? -6.380 -7.376 -22.471 1.00 58.16 273 ALA A N 1
ATOM 2186 C CA . ALA A 1 273 ? -7.777 -7.770 -22.373 1.00 58.16 273 ALA A CA 1
ATOM 2187 C C . ALA A 1 273 ? -8.601 -7.163 -23.536 1.00 58.16 273 ALA A C 1
ATOM 2189 O O . ALA A 1 273 ? -9.584 -6.460 -23.290 1.00 58.16 273 ALA A O 1
ATOM 2190 N N . PRO A 1 274 ? -8.212 -7.382 -24.815 1.00 57.28 274 PRO A N 1
ATOM 2191 C CA . PRO A 1 274 ? -8.822 -6.700 -25.964 1.00 57.28 274 PRO A CA 1
ATOM 2192 C C . PRO A 1 274 ? -10.309 -7.037 -26.157 1.00 57.28 274 PRO A C 1
ATOM 2194 O O . PRO A 1 274 ? -11.026 -6.274 -26.794 1.00 57.28 274 PRO A O 1
ATOM 2197 N N . ASN A 1 275 ? -10.780 -8.147 -25.579 1.00 64.69 275 ASN A N 1
ATOM 2198 C CA . ASN A 1 275 ? -12.146 -8.656 -25.728 1.00 64.69 275 ASN A CA 1
ATOM 2199 C C . ASN A 1 275 ? -12.983 -8.526 -24.440 1.00 64.69 275 ASN A C 1
ATOM 2201 O O . ASN A 1 275 ? -13.947 -9.267 -24.256 1.00 64.69 275 ASN A O 1
ATOM 2205 N N . GLY A 1 276 ? -12.612 -7.613 -23.538 1.00 70.44 276 GLY A N 1
ATOM 2206 C CA . GLY A 1 276 ? -13.290 -7.421 -22.253 1.00 70.44 276 GLY A CA 1
ATOM 2207 C C . GLY A 1 276 ? -12.571 -8.092 -21.074 1.00 70.44 276 GLY A C 1
ATOM 2208 O O . GLY A 1 276 ? -11.445 -8.565 -21.229 1.00 70.44 276 GLY A O 1
ATOM 2209 N N . PRO A 1 277 ? -13.176 -8.087 -19.870 1.00 80.31 277 PRO A N 1
ATOM 2210 C CA . PRO A 1 277 ? -12.533 -8.583 -18.655 1.00 80.31 277 PRO A CA 1
ATOM 2211 C C . PRO A 1 277 ? -12.165 -10.065 -18.772 1.00 80.31 277 PRO A C 1
ATOM 2213 O O . PRO A 1 277 ? -12.862 -10.845 -19.422 1.00 80.31 277 PRO A O 1
ATOM 2216 N N . TYR A 1 278 ? -11.080 -10.469 -18.108 1.00 87.50 278 TYR A N 1
ATOM 2217 C CA . TYR A 1 278 ? -10.680 -11.874 -18.082 1.00 87.50 278 TYR A CA 1
ATOM 2218 C C . TYR A 1 278 ? -11.792 -12.757 -17.480 1.00 87.50 278 TYR A C 1
ATOM 2220 O O . TYR A 1 278 ? -12.470 -12.341 -16.539 1.00 87.50 278 TYR A O 1
ATOM 2228 N N . PRO A 1 279 ? -11.963 -14.005 -17.953 1.00 90.19 279 PRO A N 1
ATOM 2229 C CA . PRO A 1 279 ? -13.057 -14.886 -17.529 1.00 90.19 279 PRO A CA 1
ATOM 2230 C C . PRO A 1 279 ? -12.843 -15.515 -16.140 1.00 90.19 279 PRO A C 1
ATOM 2232 O O . PRO A 1 279 ? -13.547 -16.447 -15.757 1.00 90.19 279 PRO A O 1
ATOM 2235 N N . PHE A 1 280 ? -11.841 -15.060 -15.389 1.00 92.69 280 PHE A N 1
ATOM 2236 C CA . PHE A 1 280 ? -11.491 -15.570 -14.069 1.00 92.69 280 PHE A CA 1
ATOM 2237 C C . PHE A 1 280 ? -11.351 -14.421 -13.075 1.00 92.69 280 PHE A C 1
ATOM 2239 O O . PHE A 1 280 ? -10.984 -13.306 -13.434 1.00 92.69 280 PHE A O 1
ATOM 2246 N N . THR A 1 281 ? -11.625 -14.701 -11.805 1.00 95.88 281 THR A N 1
ATOM 2247 C CA . THR A 1 281 ? -11.496 -13.721 -10.721 1.00 95.88 281 THR A CA 1
ATOM 2248 C C . THR A 1 281 ? -10.040 -13.561 -10.280 1.00 95.88 281 THR A C 1
ATOM 2250 O O . THR A 1 281 ? -9.211 -14.454 -10.495 1.00 95.88 281 THR A O 1
ATOM 2253 N N . ARG A 1 282 ? -9.715 -12.457 -9.594 1.00 95.88 282 ARG A N 1
ATOM 2254 C CA . ARG A 1 282 ? -8.403 -12.285 -8.940 1.00 95.88 282 ARG A CA 1
ATOM 2255 C C . ARG A 1 282 ? -8.099 -13.425 -7.975 1.00 95.88 282 ARG A C 1
ATOM 2257 O O . ARG A 1 282 ? -6.999 -13.973 -8.004 1.00 95.88 282 ARG A O 1
ATOM 2264 N N . LYS A 1 283 ? -9.096 -13.847 -7.184 1.00 96.19 283 LYS A N 1
ATOM 2265 C CA . LYS A 1 283 ? -8.978 -14.995 -6.276 1.00 96.19 283 LYS A CA 1
ATOM 2266 C C . LYS A 1 283 ? -8.513 -16.242 -7.020 1.00 96.19 283 LYS A C 1
ATOM 2268 O O . LYS A 1 283 ? -7.588 -16.925 -6.588 1.00 96.19 283 LYS A O 1
ATOM 2273 N N . ARG A 1 284 ? -9.151 -16.534 -8.159 1.00 94.94 284 ARG A N 1
ATOM 2274 C CA . ARG A 1 284 ? -8.819 -17.697 -8.980 1.00 94.94 284 ARG A CA 1
ATOM 2275 C C . ARG A 1 284 ? -7.381 -17.630 -9.481 1.00 94.94 284 ARG A C 1
ATOM 2277 O O . ARG A 1 284 ? -6.690 -18.638 -9.383 1.00 94.94 284 ARG A O 1
ATOM 2284 N N . LEU A 1 28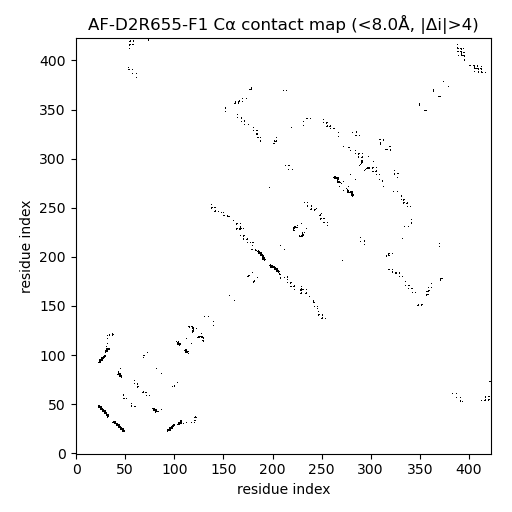5 ? -6.944 -16.474 -9.981 1.00 95.31 285 LEU A N 1
ATOM 2285 C CA . LEU A 1 285 ? -5.574 -16.253 -10.448 1.00 95.31 285 LEU A CA 1
ATOM 2286 C C . LEU A 1 285 ? -4.542 -16.481 -9.331 1.00 95.31 285 LEU A C 1
ATOM 2288 O O . LEU A 1 285 ? -3.581 -17.223 -9.522 1.00 95.31 285 LEU A O 1
ATOM 2292 N N . ILE A 1 286 ? -4.762 -15.885 -8.158 1.00 95.56 286 ILE A N 1
ATOM 2293 C CA . ILE A 1 286 ? -3.866 -16.012 -7.002 1.00 95.56 286 ILE A CA 1
ATOM 2294 C C . ILE A 1 286 ? -3.794 -17.468 -6.529 1.00 95.56 286 ILE A C 1
ATOM 2296 O O . ILE A 1 286 ? -2.700 -18.012 -6.370 1.00 95.56 286 ILE A O 1
ATOM 2300 N N . ASP A 1 287 ? -4.947 -18.126 -6.361 1.00 93.50 287 ASP A N 1
ATOM 2301 C CA . ASP A 1 287 ? -5.015 -19.518 -5.911 1.00 93.50 287 ASP A CA 1
ATOM 2302 C C . ASP A 1 287 ? -4.234 -20.444 -6.851 1.00 93.50 287 ASP A C 1
ATOM 2304 O O . ASP A 1 287 ? -3.452 -21.270 -6.380 1.00 93.50 287 ASP A O 1
ATOM 2308 N N . VAL A 1 288 ? -4.417 -20.326 -8.174 1.00 91.81 288 VAL A N 1
ATOM 2309 C CA . VAL A 1 288 ? -3.733 -21.236 -9.107 1.00 91.81 288 VAL A CA 1
ATOM 2310 C C . VAL A 1 288 ? -2.223 -21.068 -9.054 1.00 91.81 288 VAL A C 1
ATOM 2312 O O . VAL A 1 288 ? -1.533 -22.082 -9.034 1.00 91.81 288 VAL A O 1
ATOM 2315 N N . PHE A 1 289 ? -1.690 -19.847 -8.955 1.00 92.44 289 PHE A N 1
ATOM 2316 C CA . PHE A 1 289 ? -0.243 -19.651 -8.816 1.00 92.44 289 PHE A CA 1
ATOM 2317 C C . PHE A 1 289 ? 0.277 -20.212 -7.499 1.00 92.44 289 PHE A C 1
ATOM 2319 O O . PHE A 1 289 ? 1.232 -20.987 -7.515 1.00 92.44 289 PHE A O 1
ATOM 2326 N N . ILE A 1 290 ? -0.378 -19.899 -6.375 1.00 90.62 290 ILE A N 1
ATOM 2327 C CA . ILE A 1 290 ? 0.026 -20.427 -5.069 1.00 90.62 290 ILE A CA 1
ATOM 2328 C C . ILE A 1 290 ? 0.062 -21.959 -5.108 1.00 90.62 290 ILE A C 1
ATOM 2330 O O . ILE A 1 290 ? 1.068 -22.548 -4.728 1.00 90.62 290 ILE A O 1
ATOM 2334 N N . TYR A 1 291 ? -0.989 -22.615 -5.605 1.00 86.31 291 TYR A N 1
ATOM 2335 C CA . TYR A 1 291 ? -1.074 -24.078 -5.581 1.00 86.31 291 TYR A CA 1
ATOM 2336 C C . TYR A 1 291 ? -0.216 -24.793 -6.629 1.00 86.31 291 TYR A C 1
ATOM 2338 O O . TYR A 1 291 ? 0.149 -25.939 -6.397 1.00 86.31 291 TYR A O 1
ATOM 2346 N N . THR A 1 292 ? 0.094 -24.163 -7.764 1.00 83.38 292 THR A N 1
ATOM 2347 C CA . THR A 1 292 ? 0.863 -24.822 -8.839 1.00 83.38 292 THR A CA 1
ATOM 2348 C C . THR A 1 292 ? 2.351 -24.499 -8.815 1.00 83.38 292 THR A C 1
ATOM 2350 O O . THR A 1 292 ? 3.143 -25.321 -9.262 1.00 83.38 292 THR A O 1
ATOM 2353 N N . GLN A 1 293 ? 2.751 -23.329 -8.307 1.00 81.88 293 GLN A N 1
ATOM 2354 C CA . GLN A 1 293 ? 4.144 -22.870 -8.370 1.00 81.88 293 GLN A CA 1
ATOM 2355 C C . GLN A 1 293 ? 4.807 -22.731 -6.998 1.00 81.88 293 GLN A C 1
ATOM 2357 O O . GLN A 1 293 ? 6.031 -22.818 -6.914 1.00 81.88 293 GLN A O 1
ATOM 2362 N N . TYR A 1 294 ? 4.029 -22.534 -5.928 1.00 81.19 294 TYR A N 1
ATOM 2363 C CA . TYR A 1 294 ? 4.579 -22.187 -4.611 1.00 81.19 294 TYR A CA 1
ATOM 2364 C C . TYR A 1 294 ? 4.213 -23.170 -3.488 1.00 81.19 294 TYR A C 1
ATOM 2366 O O . TYR A 1 294 ? 4.885 -23.193 -2.461 1.00 81.19 294 TYR A O 1
ATOM 2374 N N . ALA A 1 295 ? 3.190 -24.009 -3.662 1.00 75.62 295 ALA A N 1
ATOM 2375 C CA . ALA A 1 295 ? 2.815 -25.049 -2.709 1.00 75.62 295 ALA A CA 1
ATOM 2376 C C . ALA A 1 295 ? 3.396 -26.415 -3.109 1.00 75.62 295 ALA A C 1
ATOM 2378 O O . ALA A 1 295 ? 3.402 -26.785 -4.278 1.00 75.62 295 ALA A O 1
ATOM 2379 N N . HIS A 1 296 ? 3.813 -27.209 -2.120 1.00 58.06 296 HIS A N 1
ATOM 2380 C CA . HIS A 1 296 ? 4.479 -28.506 -2.318 1.00 58.06 296 HIS A CA 1
ATOM 2381 C C . HIS A 1 296 ? 3.571 -29.662 -2.791 1.00 58.06 296 HIS A C 1
ATOM 2383 O O . HIS A 1 296 ? 3.994 -30.815 -2.750 1.00 58.06 296 HIS A O 1
ATOM 2389 N N . GLN A 1 297 ? 2.329 -29.405 -3.214 1.00 61.44 297 GLN A N 1
ATOM 2390 C CA . GLN A 1 297 ? 1.400 -30.463 -3.629 1.00 61.44 297 GLN A CA 1
ATOM 2391 C C . GLN A 1 297 ? 0.691 -30.095 -4.939 1.00 61.44 297 GLN A C 1
ATOM 2393 O O . GLN A 1 297 ? -0.288 -29.342 -4.902 1.00 61.44 297 GLN A O 1
ATOM 2398 N N . PRO A 1 298 ? 1.148 -30.639 -6.085 1.00 60.22 298 PRO A N 1
ATOM 2399 C CA . PRO A 1 298 ? 0.442 -30.497 -7.348 1.00 60.22 298 PRO A CA 1
ATOM 2400 C C . PRO A 1 298 ? -0.950 -31.117 -7.225 1.00 60.22 298 PRO A C 1
ATOM 2402 O O . PRO A 1 298 ? -1.113 -32.224 -6.707 1.00 60.22 298 PRO A O 1
ATOM 2405 N N . LYS A 1 299 ? -1.968 -30.405 -7.707 1.00 76.00 299 LYS A N 1
ATOM 2406 C CA . LYS A 1 299 ? -3.326 -30.935 -7.828 1.00 76.00 299 LYS A CA 1
ATOM 2407 C C . LYS A 1 299 ? -3.790 -30.783 -9.273 1.00 76.00 299 LYS A C 1
ATOM 2409 O O . LYS A 1 299 ? -3.780 -29.680 -9.818 1.00 76.00 299 LYS A O 1
ATOM 2414 N N . ALA A 1 300 ? -4.223 -31.886 -9.882 1.00 81.94 300 ALA A N 1
ATOM 2415 C CA . ALA A 1 300 ? -4.607 -31.940 -11.296 1.00 81.94 300 ALA A CA 1
ATOM 2416 C C . ALA A 1 300 ? -5.808 -31.038 -11.645 1.00 81.94 300 ALA A C 1
ATOM 2418 O O . ALA A 1 300 ? -6.003 -30.643 -12.797 1.00 81.94 300 ALA A O 1
ATOM 2419 N N . ASP A 1 301 ? -6.656 -30.713 -10.664 1.00 86.12 301 ASP A N 1
ATOM 2420 C CA . ASP A 1 301 ? -7.674 -29.680 -10.827 1.00 86.12 301 ASP A CA 1
ATOM 2421 C C . ASP A 1 301 ? -7.010 -28.304 -10.982 1.00 86.12 301 ASP A C 1
ATOM 2423 O O . ASP A 1 301 ? -7.274 -27.628 -11.968 1.00 86.12 301 ASP A O 1
ATOM 2427 N N . ARG A 1 302 ? -6.094 -27.911 -10.090 1.00 84.62 302 ARG A N 1
ATOM 2428 C CA . ARG A 1 302 ? -5.392 -26.615 -10.120 1.00 84.62 302 ARG A CA 1
ATOM 2429 C C . ARG A 1 302 ? -4.529 -26.422 -11.363 1.00 84.62 302 ARG A C 1
ATOM 2431 O O . ARG A 1 302 ? -4.504 -25.315 -11.894 1.00 84.62 302 ARG A O 1
ATOM 2438 N N . GLU A 1 303 ? -3.915 -27.476 -11.885 1.00 86.44 303 GLU A N 1
ATOM 2439 C CA . GLU A 1 303 ? -3.188 -27.428 -13.162 1.00 86.44 303 GLU A CA 1
ATOM 2440 C C . GLU A 1 303 ? -4.111 -27.119 -14.348 1.00 86.44 303 GLU A C 1
ATOM 2442 O O . GLU A 1 303 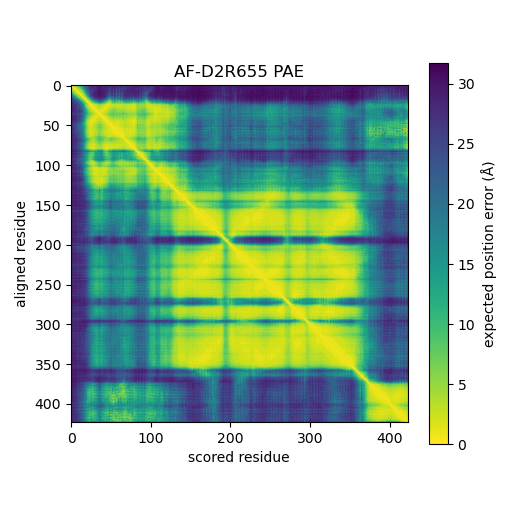? -3.804 -26.245 -15.159 1.00 86.44 303 GLU A O 1
ATOM 2447 N N . ARG A 1 304 ? -5.295 -27.749 -14.414 1.00 88.94 304 ARG A N 1
ATOM 2448 C CA . ARG A 1 304 ? -6.313 -27.410 -15.426 1.00 88.94 304 ARG A CA 1
ATOM 2449 C C . ARG A 1 304 ? -6.768 -25.958 -15.313 1.00 88.94 304 ARG A C 1
ATOM 2451 O O . ARG A 1 304 ? -6.968 -25.290 -16.323 1.00 88.94 304 ARG A O 1
ATOM 2458 N N . GLN A 1 305 ? -6.920 -25.458 -14.091 1.00 90.88 305 GLN A N 1
ATOM 2459 C CA . GLN A 1 305 ? -7.302 -24.067 -13.849 1.00 90.88 305 GLN A CA 1
ATOM 2460 C C . GLN A 1 305 ? -6.202 -23.094 -14.282 1.00 90.88 305 GLN A C 1
ATOM 2462 O O . GLN A 1 305 ? -6.505 -22.075 -14.895 1.00 90.88 305 GLN A O 1
ATOM 2467 N N . PHE A 1 306 ? -4.939 -23.424 -14.008 1.00 91.88 306 PHE A N 1
ATOM 2468 C CA . PHE A 1 306 ? -3.790 -22.660 -14.482 1.00 91.88 306 PHE A CA 1
ATOM 2469 C C . PHE A 1 306 ? -3.746 -22.619 -16.014 1.00 91.88 306 PHE A C 1
ATOM 2471 O O . PHE A 1 306 ? -3.621 -21.542 -16.592 1.00 91.88 306 PHE A O 1
ATOM 2478 N N . ALA A 1 307 ? -3.929 -23.767 -16.676 1.00 92.06 307 ALA A N 1
ATOM 2479 C CA . ALA A 1 307 ? -3.987 -23.851 -18.134 1.00 92.06 307 ALA A CA 1
ATOM 2480 C C . ALA A 1 307 ? -5.136 -23.013 -18.723 1.00 92.06 307 ALA A C 1
ATOM 2482 O O . ALA A 1 307 ? -4.942 -22.335 -19.729 1.00 92.06 307 ALA A O 1
ATOM 2483 N N . ALA A 1 308 ? -6.304 -22.989 -18.073 1.00 92.25 308 ALA A N 1
ATOM 2484 C CA . ALA A 1 308 ? -7.423 -22.141 -18.483 1.00 92.25 308 ALA A CA 1
ATOM 2485 C C . ALA A 1 308 ? -7.093 -20.640 -18.370 1.00 92.25 308 ALA A C 1
ATOM 2487 O O . ALA A 1 308 ? -7.349 -19.885 -19.309 1.00 92.25 308 ALA A O 1
ATOM 2488 N N . CYS A 1 309 ? -6.472 -20.205 -17.266 1.00 92.19 309 CYS A N 1
ATOM 2489 C CA . CYS A 1 309 ? -6.010 -18.820 -17.120 1.00 92.19 309 CYS A CA 1
ATOM 2490 C C . CYS A 1 309 ? -4.944 -18.462 -18.170 1.00 92.19 309 CYS A C 1
ATOM 2492 O O . CYS A 1 309 ? -4.980 -17.374 -18.742 1.00 92.19 309 CYS A O 1
ATOM 2494 N N . LEU A 1 310 ? -4.027 -19.389 -18.464 1.00 92.00 310 LEU A N 1
ATOM 2495 C CA . LEU A 1 310 ? -3.002 -19.218 -19.494 1.00 92.00 310 LEU A CA 1
ATOM 2496 C C . LEU A 1 310 ? -3.611 -19.099 -20.897 1.00 92.00 310 LEU A C 1
ATOM 2498 O O . LEU A 1 310 ? -3.202 -18.235 -21.670 1.00 92.00 310 LEU A O 1
ATOM 2502 N N . GLY A 1 311 ? -4.618 -19.913 -21.214 1.00 90.12 311 GLY A N 1
ATOM 2503 C CA . GLY A 1 311 ? -5.367 -19.815 -22.467 1.00 90.12 311 GLY A CA 1
ATOM 2504 C C . GLY A 1 311 ? -6.065 -18.463 -22.625 1.00 90.12 311 GLY A C 1
ATOM 2505 O O . GLY A 1 311 ? -6.003 -17.862 -23.695 1.00 90.12 311 GLY A O 1
ATOM 2506 N N . ALA A 1 312 ? -6.646 -17.932 -21.546 1.00 88.62 312 ALA A N 1
ATOM 2507 C CA . ALA A 1 312 ? -7.331 -16.638 -21.550 1.00 88.62 312 ALA A CA 1
ATOM 2508 C C . ALA A 1 312 ? -6.402 -15.427 -21.781 1.00 88.62 312 ALA A C 1
ATOM 2510 O O . ALA A 1 312 ? -6.874 -14.394 -22.247 1.00 88.62 312 ALA A O 1
ATOM 2511 N N . VAL A 1 313 ? -5.094 -15.550 -21.525 1.00 87.00 313 VAL A N 1
ATOM 2512 C CA . VAL A 1 313 ? -4.085 -14.538 -21.912 1.00 87.00 313 VAL A CA 1
ATOM 2513 C C . VAL A 1 313 ? -3.378 -14.876 -23.237 1.00 87.00 313 VAL A C 1
ATOM 2515 O O . VAL A 1 313 ? -2.290 -14.371 -23.522 1.00 87.00 313 VAL A O 1
ATOM 2518 N N . GLY A 1 314 ? -3.952 -15.774 -24.045 1.00 86.50 314 GLY A N 1
ATOM 2519 C CA . GLY A 1 314 ? -3.414 -16.168 -25.349 1.00 86.50 314 GLY A CA 1
ATOM 2520 C C . GLY A 1 314 ? -2.135 -17.005 -25.274 1.00 86.50 314 GLY A C 1
ATOM 2521 O O . GLY A 1 314 ? -1.275 -16.879 -26.141 1.00 86.50 314 GLY A O 1
ATOM 2522 N N . GLY A 1 315 ? -1.959 -17.805 -24.218 1.00 86.62 315 GLY A N 1
ATOM 2523 C CA . GLY A 1 315 ? -0.776 -18.654 -24.033 1.00 86.62 315 GLY A CA 1
ATOM 2524 C C . GLY A 1 315 ? 0.471 -17.914 -23.534 1.00 86.62 315 GLY A C 1
ATOM 2525 O O . GLY A 1 315 ? 1.525 -18.524 -23.362 1.00 86.62 315 GLY A O 1
ATOM 2526 N N . ARG A 1 316 ? 0.377 -16.605 -23.275 1.00 87.44 316 ARG A N 1
ATOM 2527 C CA . ARG A 1 316 ? 1.525 -15.748 -22.945 1.00 87.44 316 ARG A CA 1
ATOM 2528 C C . ARG A 1 316 ? 1.865 -15.828 -21.456 1.00 87.44 316 ARG A C 1
ATOM 2530 O O . ARG A 1 316 ? 1.339 -15.066 -20.643 1.00 87.44 316 ARG A O 1
ATOM 2537 N N . ARG A 1 317 ? 2.777 -16.732 -21.085 1.00 89.50 317 ARG A N 1
ATOM 2538 C CA . ARG A 1 317 ? 3.147 -16.978 -19.677 1.00 89.50 317 ARG A CA 1
ATOM 2539 C C . ARG A 1 317 ? 3.643 -15.723 -18.951 1.00 89.50 317 ARG A C 1
ATOM 2541 O O . ARG A 1 317 ? 3.218 -15.493 -17.826 1.00 89.50 317 ARG A O 1
ATOM 2548 N N . ALA A 1 318 ? 4.479 -14.899 -19.587 1.00 88.31 318 ALA A N 1
ATOM 2549 C CA . ALA A 1 318 ? 4.994 -13.665 -18.979 1.00 88.31 318 ALA A CA 1
ATOM 2550 C C . ALA A 1 318 ? 3.870 -12.682 -18.601 1.00 88.31 318 ALA A C 1
ATOM 2552 O O . ALA A 1 318 ? 3.908 -12.085 -17.527 1.00 88.31 318 ALA A O 1
ATOM 2553 N N . VAL A 1 319 ? 2.832 -12.576 -19.441 1.00 89.12 319 VAL A N 1
ATOM 2554 C CA . VAL A 1 319 ? 1.643 -11.751 -19.171 1.00 89.12 319 VAL A CA 1
ATOM 2555 C C . VAL A 1 319 ? 0.882 -12.300 -17.970 1.00 89.12 319 VAL A C 1
ATOM 2557 O O . VAL A 1 319 ? 0.532 -11.538 -17.074 1.00 89.12 319 VAL A O 1
ATOM 2560 N N . LEU A 1 320 ? 0.659 -13.619 -17.923 1.00 91.94 320 LEU A N 1
ATOM 2561 C CA . LEU A 1 320 ? -0.049 -14.248 -16.809 1.00 91.94 320 LEU A CA 1
ATOM 2562 C C . LEU A 1 320 ? 0.710 -14.082 -15.485 1.00 91.94 320 LEU A C 1
ATOM 2564 O O . LEU A 1 320 ? 0.096 -13.756 -14.472 1.00 91.94 320 LEU A O 1
ATOM 2568 N N . THR A 1 321 ? 2.031 -14.286 -15.494 1.00 92.31 321 THR A N 1
ATOM 2569 C CA . THR A 1 321 ? 2.884 -14.100 -14.313 1.00 92.31 321 THR A CA 1
ATOM 2570 C C . THR A 1 321 ? 2.866 -12.650 -13.851 1.00 92.31 321 THR A C 1
ATOM 2572 O O . THR A 1 321 ? 2.638 -12.397 -12.673 1.00 92.31 321 THR A O 1
ATOM 2575 N N . TRP A 1 322 ? 3.043 -11.686 -14.757 1.00 92.25 322 TRP A N 1
ATOM 2576 C CA . TRP A 1 322 ? 2.977 -10.269 -14.400 1.00 92.25 322 TRP A CA 1
ATOM 2577 C C . TRP A 1 322 ? 1.606 -9.888 -13.833 1.00 92.25 322 TRP A C 1
ATOM 2579 O O . TRP A 1 322 ? 1.534 -9.189 -12.825 1.00 92.25 322 TRP A O 1
ATOM 2589 N N . LEU A 1 323 ? 0.519 -10.394 -14.430 1.00 92.81 323 LEU A N 1
ATOM 2590 C CA . LEU A 1 323 ? -0.834 -10.167 -13.931 1.00 92.81 323 LEU A CA 1
ATOM 2591 C C . LEU A 1 323 ? -0.999 -10.745 -12.523 1.00 92.81 323 LEU A C 1
ATOM 2593 O O . LEU A 1 323 ? -1.493 -10.053 -11.642 1.00 92.81 323 LEU A O 1
ATOM 2597 N N . PHE A 1 324 ? -0.529 -11.971 -12.282 1.00 95.12 324 PHE A N 1
ATOM 2598 C CA . PHE A 1 324 ? -0.521 -12.560 -10.944 1.00 95.12 324 PHE A CA 1
ATOM 2599 C C . PHE A 1 324 ? 0.225 -11.673 -9.945 1.00 95.12 324 PHE A C 1
ATOM 2601 O O . PHE A 1 324 ? -0.341 -11.332 -8.913 1.00 95.12 324 PHE A O 1
ATOM 2608 N N . LEU A 1 325 ? 1.454 -11.259 -10.260 1.00 94.75 325 LEU A N 1
ATOM 2609 C CA . LEU A 1 325 ? 2.275 -10.428 -9.377 1.00 94.75 325 LEU A CA 1
ATOM 2610 C C . LEU A 1 325 ? 1.624 -9.068 -9.095 1.00 94.75 325 LEU A C 1
ATOM 2612 O O . LEU A 1 325 ? 1.655 -8.591 -7.960 1.00 94.75 325 LEU A O 1
ATOM 2616 N N . LYS A 1 326 ? 1.008 -8.450 -10.106 1.00 93.38 326 LYS A N 1
ATOM 2617 C CA . LYS A 1 326 ? 0.315 -7.168 -9.962 1.00 93.38 326 LYS A CA 1
ATOM 2618 C C . LYS A 1 326 ? -0.908 -7.286 -9.060 1.00 93.38 326 LYS A C 1
ATOM 2620 O O . LYS A 1 326 ? -1.046 -6.511 -8.119 1.00 93.38 326 LYS A O 1
ATOM 2625 N N . GLU A 1 327 ? -1.765 -8.269 -9.317 1.00 94.81 327 GLU A N 1
ATOM 2626 C CA . GLU A 1 327 ? -2.974 -8.481 -8.518 1.00 94.81 327 GLU A CA 1
ATOM 2627 C C . GLU A 1 327 ? -2.635 -8.934 -7.093 1.00 94.81 327 GLU A C 1
ATOM 2629 O O . GLU A 1 327 ? -3.294 -8.528 -6.139 1.00 94.81 327 GLU A O 1
ATOM 2634 N N . LEU A 1 328 ? -1.561 -9.713 -6.928 1.00 95.50 328 LEU A N 1
ATOM 2635 C CA . LEU A 1 328 ? -1.005 -10.054 -5.624 1.00 95.50 328 LEU A CA 1
ATOM 2636 C C . LEU A 1 328 ? -0.605 -8.788 -4.853 1.00 95.50 328 LEU A C 1
ATOM 2638 O O . LEU A 1 328 ? -0.984 -8.642 -3.696 1.00 95.50 328 LEU A O 1
ATOM 2642 N N . GLN A 1 329 ? 0.115 -7.853 -5.485 1.00 94.25 329 GLN A N 1
ATOM 2643 C CA . GLN A 1 329 ? 0.492 -6.587 -4.850 1.00 94.25 329 GLN A CA 1
ATOM 2644 C C . GLN A 1 329 ? -0.735 -5.738 -4.486 1.00 94.25 329 GLN A C 1
ATOM 2646 O O . GLN A 1 329 ? -0.805 -5.209 -3.378 1.00 94.25 329 GLN A O 1
ATOM 2651 N N . GLU A 1 330 ? -1.716 -5.629 -5.383 1.00 93.44 330 GLU A N 1
ATOM 2652 C CA . GLU A 1 330 ? -2.920 -4.827 -5.149 1.00 93.44 330 GLU A CA 1
ATOM 2653 C C . GLU A 1 330 ? -3.753 -5.360 -3.977 1.00 93.44 330 GLU A C 1
ATOM 2655 O O . GLU A 1 330 ? -4.179 -4.600 -3.102 1.00 93.44 330 GLU A O 1
ATOM 2660 N N . VAL A 1 331 ? -3.920 -6.682 -3.898 1.00 96.12 331 VAL A N 1
ATOM 2661 C CA . VAL A 1 331 ? -4.578 -7.331 -2.760 1.00 96.12 331 VAL A CA 1
ATOM 2662 C C . VAL A 1 331 ? -3.762 -7.140 -1.476 1.00 96.12 331 VAL A C 1
ATOM 2664 O O . VAL A 1 331 ? -4.335 -6.824 -0.431 1.00 96.12 331 VAL A O 1
ATOM 2667 N N . SER A 1 332 ? -2.432 -7.246 -1.538 1.00 96.81 332 SER A N 1
ATOM 2668 C CA . SER A 1 332 ? -1.562 -6.972 -0.389 1.00 96.81 332 SER A CA 1
ATOM 2669 C C . SER A 1 332 ? -1.655 -5.536 0.114 1.00 96.81 332 SER A C 1
ATOM 2671 O O . SER A 1 332 ? -1.571 -5.325 1.322 1.00 96.81 332 SER A O 1
ATOM 2673 N N . PHE A 1 333 ? -1.849 -4.543 -0.760 1.00 95.25 333 PHE A N 1
ATOM 2674 C CA . PHE A 1 333 ? -2.069 -3.160 -0.329 1.00 95.25 333 PHE A CA 1
ATOM 2675 C C . PHE A 1 333 ? -3.354 -3.016 0.485 1.00 95.25 333 PHE A C 1
ATOM 2677 O O . PHE A 1 333 ? -3.345 -2.347 1.516 1.00 95.25 333 PHE A O 1
ATOM 2684 N N . LYS A 1 334 ? -4.434 -3.701 0.090 1.00 94.69 334 LYS A N 1
ATOM 2685 C CA . LYS A 1 334 ? -5.692 -3.710 0.856 1.00 94.69 334 LYS A CA 1
ATOM 2686 C C . LYS A 1 334 ? -5.509 -4.340 2.237 1.00 94.69 334 LYS A C 1
ATOM 2688 O O . LYS A 1 334 ? -5.916 -3.745 3.232 1.00 94.69 334 LYS A O 1
ATOM 2693 N N . VAL A 1 335 ? -4.818 -5.483 2.309 1.00 97.50 335 VAL A N 1
ATOM 2694 C CA . VAL A 1 335 ? -4.446 -6.114 3.590 1.00 97.50 335 VAL A CA 1
ATOM 2695 C C . VAL A 1 335 ? -3.589 -5.168 4.433 1.00 97.50 335 VAL A C 1
ATOM 2697 O O . VAL A 1 335 ? -3.822 -5.029 5.630 1.00 97.50 335 VAL A O 1
ATOM 2700 N N . ALA A 1 336 ? -2.616 -4.483 3.825 1.00 96.56 336 ALA A N 1
ATOM 2701 C CA . ALA A 1 336 ? -1.710 -3.594 4.539 1.00 96.56 336 ALA A CA 1
ATOM 2702 C C . ALA A 1 336 ? -2.391 -2.335 5.090 1.00 96.56 336 ALA A C 1
ATOM 2704 O O . ALA A 1 336 ? -2.053 -1.909 6.193 1.00 96.56 336 ALA A O 1
ATOM 2705 N N . ASN A 1 337 ? -3.345 -1.754 4.360 1.00 92.50 337 ASN A N 1
ATOM 2706 C CA . ASN A 1 337 ? -4.056 -0.549 4.784 1.00 92.50 337 ASN A CA 1
ATOM 2707 C C . ASN A 1 337 ? -4.823 -0.780 6.092 1.00 92.50 337 ASN A C 1
ATOM 2709 O O . ASN A 1 337 ? -4.573 -0.089 7.077 1.00 92.50 337 ASN A O 1
ATOM 2713 N N . ALA A 1 338 ? -5.687 -1.797 6.128 1.00 96.00 338 ALA A N 1
ATOM 2714 C CA . ALA A 1 338 ? -6.401 -2.178 7.345 1.00 96.00 338 ALA A CA 1
ATOM 2715 C C . ALA A 1 338 ? -5.460 -2.778 8.398 1.00 96.00 338 ALA A C 1
ATOM 2717 O O . ALA A 1 338 ? -5.527 -2.446 9.581 1.00 96.00 338 ALA A O 1
ATOM 2718 N N . GLY A 1 339 ? -4.532 -3.628 7.960 1.00 97.31 339 GLY A N 1
ATOM 2719 C CA . GLY A 1 339 ? -3.618 -4.341 8.839 1.00 97.31 339 GLY A CA 1
ATOM 2720 C C . GLY A 1 339 ? -2.732 -3.425 9.675 1.00 97.31 339 GLY A C 1
ATOM 2721 O O . GLY A 1 339 ? -2.499 -3.728 10.838 1.00 97.31 339 GLY A O 1
ATOM 2722 N N . ARG A 1 340 ? -2.266 -2.291 9.135 1.00 96.69 340 ARG A N 1
ATOM 2723 C CA . ARG A 1 340 ? -1.449 -1.328 9.897 1.00 96.69 340 ARG A CA 1
ATOM 2724 C C . ARG A 1 340 ? -2.209 -0.707 11.066 1.00 96.69 340 ARG A C 1
ATOM 2726 O O . ARG A 1 340 ? -1.605 -0.451 12.103 1.00 96.69 340 ARG A O 1
ATOM 2733 N N . VAL A 1 341 ? -3.515 -0.488 10.914 1.00 95.56 341 VAL A N 1
ATOM 2734 C CA . VAL A 1 341 ? -4.373 0.016 11.997 1.00 95.56 341 VAL A CA 1
ATOM 2735 C C . VAL A 1 341 ? -4.504 -1.041 13.096 1.00 95.56 341 VAL A C 1
ATOM 2737 O O . VAL A 1 341 ? -4.300 -0.732 14.270 1.00 95.56 341 VAL A O 1
ATOM 2740 N N . ILE A 1 342 ? -4.755 -2.297 12.708 1.00 97.56 342 ILE A N 1
ATOM 2741 C CA . ILE A 1 342 ? -4.818 -3.441 13.632 1.00 97.56 342 ILE A CA 1
ATOM 2742 C C . ILE A 1 342 ? -3.479 -3.617 14.365 1.00 97.56 342 ILE A C 1
ATOM 2744 O O . ILE A 1 342 ? -3.460 -3.727 15.588 1.00 97.56 342 ILE A O 1
ATOM 2748 N N . ASP A 1 343 ? -2.359 -3.592 13.638 1.00 96.19 343 ASP A N 1
ATOM 2749 C CA . ASP A 1 343 ? -1.010 -3.766 14.186 1.00 96.19 343 ASP A CA 1
ATOM 2750 C C . ASP A 1 343 ? -0.640 -2.667 15.191 1.00 96.19 343 ASP A C 1
ATOM 2752 O O . ASP A 1 343 ? -0.131 -2.956 16.275 1.00 96.19 343 ASP A O 1
ATOM 2756 N N . ALA A 1 344 ? -0.936 -1.406 14.863 1.00 94.31 344 ALA A N 1
ATOM 2757 C CA . ALA A 1 344 ? -0.674 -0.273 15.746 1.00 94.31 344 ALA A CA 1
ATOM 2758 C C . ALA A 1 344 ? -1.505 -0.344 17.035 1.00 94.31 344 ALA A C 1
ATOM 2760 O O . ALA A 1 344 ? -0.990 -0.081 18.124 1.00 94.31 344 ALA A O 1
ATOM 2761 N N . TRP A 1 345 ? -2.781 -0.715 16.926 1.00 95.62 345 TRP A N 1
ATOM 2762 C CA . TRP A 1 345 ? -3.640 -0.921 18.088 1.00 95.62 345 TRP A CA 1
ATOM 2763 C C . TRP A 1 345 ? -3.166 -2.098 18.946 1.00 95.62 345 TRP A C 1
ATOM 2765 O O . TRP A 1 345 ? -3.013 -1.941 20.155 1.00 95.62 345 TRP A O 1
ATOM 2775 N N . PHE A 1 346 ? -2.860 -3.244 18.333 1.00 95.69 346 PHE A N 1
ATOM 2776 C CA . PHE A 1 346 ? -2.412 -4.434 19.053 1.00 95.69 346 PHE A CA 1
ATOM 2777 C C . PHE A 1 346 ? -1.080 -4.197 19.776 1.00 95.69 346 PHE A C 1
ATOM 2779 O O . PHE A 1 346 ? -0.911 -4.620 20.917 1.00 95.69 346 PHE A O 1
ATOM 2786 N N . ALA A 1 347 ? -0.155 -3.443 19.174 1.00 92.62 347 ALA A N 1
ATOM 2787 C CA . ALA A 1 347 ? 1.082 -3.040 19.839 1.00 92.62 347 ALA A CA 1
ATOM 2788 C C . ALA A 1 347 ? 0.817 -2.221 21.117 1.00 92.62 347 ALA A C 1
ATOM 2790 O O . ALA A 1 347 ? 1.426 -2.488 22.155 1.00 92.62 347 ALA A O 1
ATOM 2791 N N . ARG A 1 348 ? -0.122 -1.264 21.065 1.00 93.50 348 ARG A N 1
ATOM 2792 C CA . ARG A 1 348 ? -0.542 -0.482 22.243 1.00 93.50 348 ARG A CA 1
ATOM 2793 C C . ARG A 1 348 ? -1.232 -1.355 23.288 1.00 93.50 348 ARG A C 1
ATOM 2795 O O . ARG A 1 348 ? -0.950 -1.206 24.473 1.00 93.50 348 ARG A O 1
ATOM 2802 N N . TYR A 1 349 ? -2.075 -2.289 22.851 1.00 94.50 349 TYR A N 1
ATOM 2803 C CA . TYR A 1 349 ? -2.717 -3.270 23.721 1.00 94.50 349 TYR A CA 1
ATOM 2804 C C . TYR A 1 349 ? -1.688 -4.112 24.483 1.00 94.50 349 TYR A C 1
ATOM 2806 O O . TYR A 1 349 ? -1.717 -4.153 25.711 1.00 94.50 349 TYR A O 1
ATOM 2814 N N . CYS A 1 350 ? -0.721 -4.714 23.785 1.00 92.44 350 CYS A N 1
ATOM 2815 C CA . CYS A 1 350 ? 0.346 -5.491 24.415 1.00 92.44 350 CYS A CA 1
ATOM 2816 C C . CYS A 1 350 ? 1.179 -4.658 25.392 1.00 92.44 350 CYS A C 1
ATOM 2818 O O . CYS A 1 350 ? 1.527 -5.150 26.462 1.00 92.44 350 CYS A O 1
ATOM 2820 N N . GLN A 1 351 ? 1.484 -3.403 25.047 1.00 91.62 351 GLN A N 1
ATOM 2821 C CA . GLN A 1 351 ? 2.214 -2.500 25.933 1.00 91.62 351 GLN A CA 1
ATOM 2822 C C . GLN A 1 351 ? 1.433 -2.223 27.223 1.00 91.62 351 GLN A C 1
ATOM 2824 O O . GLN A 1 351 ? 2.004 -2.316 28.308 1.00 91.62 351 GLN A O 1
ATOM 2829 N N . HIS A 1 352 ? 0.141 -1.907 27.109 1.00 91.50 352 HIS A N 1
ATOM 2830 C CA . HIS A 1 352 ? -0.716 -1.612 28.254 1.00 91.50 352 HIS A CA 1
ATOM 2831 C C . HIS A 1 352 ? -0.913 -2.842 29.153 1.00 91.50 352 HIS A C 1
ATOM 2833 O O . HIS A 1 352 ? -0.738 -2.758 30.364 1.00 91.50 352 HIS A O 1
ATOM 2839 N N . GLN A 1 353 ? -1.189 -4.003 28.553 1.00 90.00 353 GLN A N 1
ATOM 2840 C CA . GLN A 1 353 ? -1.408 -5.269 29.262 1.00 90.00 353 GLN A CA 1
ATOM 2841 C C . GLN A 1 353 ? -0.101 -5.974 29.677 1.00 90.00 353 GLN A C 1
ATOM 2843 O O . GLN A 1 353 ? -0.137 -7.063 30.243 1.00 90.00 353 GLN A O 1
ATOM 2848 N N . GLN A 1 354 ? 1.063 -5.386 29.369 1.00 89.44 354 GLN A N 1
ATOM 2849 C CA . GLN A 1 354 ? 2.398 -5.953 29.619 1.00 89.44 354 GLN A CA 1
ATOM 2850 C C . GLN A 1 354 ? 2.606 -7.357 29.018 1.00 89.44 354 GLN A C 1
ATOM 2852 O O . GLN A 1 354 ? 3.389 -8.169 29.516 1.00 89.44 354 GLN A O 1
ATOM 2857 N N . ILE A 1 355 ? 1.932 -7.640 27.904 1.00 87.06 355 ILE A N 1
ATOM 2858 C CA . ILE A 1 355 ? 2.026 -8.911 27.191 1.00 87.06 355 ILE A CA 1
ATOM 2859 C C . ILE A 1 355 ? 3.234 -8.861 26.257 1.00 87.06 355 ILE A C 1
ATOM 2861 O O . ILE A 1 355 ? 3.341 -7.988 25.396 1.00 87.06 355 ILE A O 1
ATOM 2865 N N . LYS A 1 356 ? 4.123 -9.850 26.371 1.00 82.81 356 LYS A N 1
ATOM 2866 C CA . LYS A 1 356 ? 5.127 -10.146 25.342 1.00 82.81 356 LYS A CA 1
ATOM 2867 C C . LYS A 1 356 ? 4.588 -11.274 24.464 1.00 82.81 356 LYS A C 1
ATOM 2869 O O . LYS A 1 356 ? 4.654 -12.428 24.889 1.00 82.81 356 LYS A O 1
ATOM 2874 N N . PRO A 1 357 ? 4.016 -10.980 23.284 1.00 71.44 357 PRO A N 1
ATOM 2875 C CA . PRO A 1 357 ? 3.455 -12.025 22.444 1.00 71.44 357 PRO A CA 1
ATOM 2876 C C . PRO A 1 357 ? 4.551 -13.019 22.046 1.00 71.44 357 PRO A C 1
ATOM 2878 O O . PRO A 1 357 ? 5.595 -12.632 21.524 1.00 71.44 357 PRO A O 1
ATOM 2881 N N . MET A 1 358 ? 4.320 -14.307 22.306 1.00 62.03 358 MET A N 1
ATOM 2882 C CA . MET A 1 358 ? 5.180 -15.372 21.797 1.00 62.03 358 MET A CA 1
ATOM 2883 C C . MET A 1 358 ? 4.951 -15.498 20.292 1.00 62.03 358 MET A C 1
ATOM 2885 O O . MET A 1 358 ? 3.885 -15.934 19.861 1.00 62.03 358 MET A O 1
ATOM 2889 N N . VAL A 1 359 ? 5.947 -15.117 19.495 1.00 61.19 359 VAL A N 1
ATOM 2890 C CA . VAL A 1 359 ? 5.920 -15.256 18.036 1.00 61.19 359 VAL A CA 1
ATOM 2891 C C . VAL A 1 359 ? 7.002 -16.249 17.619 1.00 61.19 359 VAL A C 1
ATOM 2893 O O . VAL A 1 359 ? 8.092 -16.246 18.188 1.00 61.19 359 VAL A O 1
ATOM 2896 N N . LEU A 1 360 ? 6.715 -17.097 16.628 1.00 53.94 360 LEU A N 1
ATOM 2897 C CA . LEU A 1 360 ? 7.762 -17.845 15.921 1.00 53.94 360 LEU A CA 1
ATOM 2898 C C . LEU A 1 360 ? 8.759 -16.852 15.297 1.00 53.94 360 LEU A C 1
ATOM 2900 O O . LEU A 1 360 ? 8.329 -15.812 14.787 1.00 53.94 360 LEU A O 1
ATOM 2904 N N . THR A 1 361 ? 10.051 -17.191 15.324 1.00 55.53 361 THR A N 1
ATOM 2905 C CA . THR A 1 361 ? 11.148 -16.421 14.711 1.00 55.53 361 THR A CA 1
ATOM 2906 C C . THR A 1 361 ? 10.820 -16.003 13.279 1.00 55.53 361 THR A C 1
ATOM 2908 O O . THR A 1 361 ? 10.101 -16.709 12.561 1.00 55.53 361 THR A O 1
ATOM 2911 N N . SER A 1 362 ? 11.316 -14.831 12.878 1.00 55.41 362 SER A N 1
ATOM 2912 C CA . SER A 1 362 ? 11.107 -14.311 11.528 1.00 55.41 362 SER A CA 1
ATOM 2913 C C . SER A 1 362 ? 11.705 -15.276 10.512 1.00 55.41 362 SER A C 1
ATOM 2915 O O . SER A 1 362 ? 12.751 -15.882 10.749 1.00 55.41 362 SER A O 1
ATOM 2917 N N . ILE A 1 363 ? 11.084 -15.398 9.339 1.00 54.94 363 ILE A N 1
ATOM 2918 C CA . ILE A 1 363 ? 11.676 -16.181 8.242 1.00 54.94 363 ILE A CA 1
ATOM 2919 C C . ILE A 1 363 ? 13.027 -15.582 7.821 1.00 54.94 363 ILE A C 1
ATOM 2921 O O . ILE A 1 363 ? 13.930 -16.316 7.421 1.00 54.94 363 ILE A O 1
ATOM 2925 N N . ALA A 1 364 ? 13.201 -14.267 7.980 1.00 51.97 364 ALA A N 1
ATOM 2926 C CA . ALA A 1 364 ? 14.467 -13.592 7.715 1.00 51.97 364 ALA A CA 1
ATOM 2927 C C . ALA A 1 364 ? 15.592 -14.035 8.670 1.00 51.97 364 ALA A C 1
ATOM 2929 O O . ALA A 1 364 ? 16.752 -14.052 8.261 1.00 51.97 364 ALA A O 1
ATOM 2930 N N . ASP A 1 365 ? 15.266 -14.462 9.897 1.00 52.53 365 ASP A N 1
ATOM 2931 C CA . ASP A 1 365 ? 16.260 -14.892 10.894 1.00 52.53 365 ASP A CA 1
ATOM 2932 C C . ASP A 1 365 ? 16.961 -16.197 10.480 1.00 52.53 365 ASP A C 1
ATOM 2934 O O . ASP A 1 365 ? 18.093 -16.463 10.881 1.00 52.53 365 ASP A O 1
ATOM 2938 N N . HIS A 1 366 ? 16.306 -17.008 9.645 1.00 46.69 366 HIS A N 1
ATOM 2939 C CA . HIS A 1 366 ? 16.843 -18.268 9.127 1.00 46.69 366 HIS A CA 1
ATOM 2940 C C . HIS A 1 366 ? 17.395 -18.156 7.694 1.00 46.69 366 HIS A C 1
ATOM 2942 O O . HIS A 1 366 ? 17.980 -19.116 7.191 1.00 46.69 366 HIS A O 1
ATOM 2948 N N . HIS A 1 367 ? 17.258 -16.991 7.049 1.00 48.91 367 HIS A N 1
ATOM 2949 C CA . HIS A 1 367 ? 17.709 -16.741 5.678 1.00 48.91 367 HIS A CA 1
ATOM 2950 C C . HIS A 1 367 ? 18.412 -15.373 5.542 1.00 48.91 367 HIS A C 1
ATOM 2952 O O . HIS A 1 367 ? 17.833 -14.430 4.990 1.00 48.91 367 HIS A O 1
ATOM 2958 N N . PRO A 1 368 ? 19.669 -15.240 6.012 1.00 40.66 368 PRO A N 1
ATOM 2959 C CA . PRO A 1 368 ? 20.438 -14.009 5.841 1.00 40.66 368 PRO A CA 1
ATOM 2960 C C . PRO A 1 368 ? 20.600 -13.681 4.346 1.00 40.66 368 PRO A C 1
ATOM 2962 O O . PRO A 1 368 ? 21.161 -14.471 3.591 1.00 40.66 368 PRO A O 1
ATOM 2965 N N . GLY A 1 369 ? 20.090 -12.520 3.922 1.00 43.00 369 GLY A N 1
ATOM 2966 C CA . GLY A 1 369 ? 20.150 -12.028 2.535 1.00 43.00 369 GLY A CA 1
ATOM 2967 C C . GLY A 1 369 ? 18.805 -11.965 1.799 1.00 43.00 369 GLY A C 1
ATOM 2968 O O . GLY A 1 369 ? 18.720 -11.339 0.745 1.00 43.00 369 GLY A O 1
ATOM 2969 N N . LEU A 1 370 ? 17.732 -12.536 2.356 1.00 40.41 370 LEU A N 1
ATOM 2970 C CA . LEU A 1 370 ? 16.375 -12.360 1.830 1.00 40.41 370 LEU A CA 1
ATOM 2971 C C . LEU A 1 370 ? 15.827 -10.978 2.238 1.00 40.41 370 LEU A C 1
ATOM 2973 O O . LEU A 1 370 ? 15.547 -10.731 3.409 1.00 40.41 370 LEU A O 1
ATOM 2977 N N . GLY A 1 371 ? 15.661 -10.069 1.269 1.00 42.41 371 GLY A N 1
ATOM 2978 C CA . GLY A 1 371 ? 15.009 -8.768 1.471 1.00 42.41 371 GLY A CA 1
ATOM 2979 C C . GLY A 1 371 ? 15.909 -7.601 1.899 1.00 42.41 371 GLY A C 1
ATOM 2980 O O . GLY A 1 371 ? 15.391 -6.528 2.211 1.00 42.41 371 GLY A O 1
ATOM 2981 N N . THR A 1 372 ? 17.235 -7.746 1.885 1.00 42.47 372 THR A N 1
ATOM 2982 C CA . THR A 1 372 ? 18.157 -6.616 2.095 1.00 42.47 372 THR A CA 1
ATOM 2983 C C . THR A 1 372 ? 18.528 -5.959 0.769 1.00 42.47 372 THR A C 1
ATOM 2985 O O . THR A 1 372 ? 19.651 -6.088 0.289 1.00 42.47 372 THR A O 1
ATOM 2988 N N . MET A 1 373 ? 17.575 -5.231 0.185 1.00 47.19 373 MET A N 1
ATOM 2989 C CA . MET A 1 373 ? 17.908 -4.115 -0.701 1.00 47.19 373 MET A CA 1
ATOM 2990 C C . MET A 1 373 ? 18.201 -2.865 0.130 1.00 47.19 373 MET A C 1
ATOM 2992 O O . MET A 1 373 ? 17.617 -2.681 1.202 1.00 47.19 373 MET A O 1
ATOM 2996 N N . GLU A 1 374 ? 19.095 -2.027 -0.408 1.00 47.91 374 GLU A N 1
ATOM 2997 C CA . GLU A 1 374 ? 19.408 -0.662 0.034 1.00 47.91 374 GLU A CA 1
ATOM 2998 C C . GLU A 1 374 ? 18.122 0.003 0.551 1.00 47.91 374 GLU A C 1
ATOM 3000 O O . GLU A 1 374 ? 17.140 0.140 -0.191 1.00 47.91 374 GLU A O 1
ATOM 3005 N N . LYS A 1 375 ? 18.062 0.324 1.852 1.00 57.59 375 LYS A N 1
ATOM 3006 C CA . LYS A 1 375 ? 16.852 0.916 2.435 1.00 57.59 375 LYS A CA 1
ATOM 3007 C C . LYS A 1 375 ? 16.538 2.201 1.668 1.00 57.59 375 LYS A C 1
ATOM 3009 O O . LYS A 1 375 ? 17.426 2.839 1.120 1.00 57.59 375 LYS A O 1
ATOM 3014 N N . ALA A 1 376 ? 15.281 2.640 1.641 1.00 52.28 376 ALA A N 1
ATOM 3015 C CA . ALA A 1 376 ? 14.951 3.927 1.018 1.00 52.28 376 ALA A CA 1
ATOM 3016 C C . ALA A 1 376 ? 15.763 5.090 1.629 1.00 52.28 376 ALA A C 1
ATOM 3018 O O . ALA A 1 376 ? 16.102 6.027 0.913 1.00 52.28 376 ALA A O 1
ATOM 3019 N N . SER A 1 377 ? 16.121 4.992 2.920 1.00 58.09 377 SER A N 1
ATOM 3020 C CA . SER A 1 377 ? 17.108 5.864 3.566 1.00 58.09 377 SER A CA 1
ATOM 3021 C C . SER A 1 377 ? 18.461 5.776 2.882 1.00 58.09 377 SER A C 1
ATOM 3023 O O . SER A 1 377 ? 18.983 6.800 2.480 1.00 58.09 377 SER A O 1
ATOM 3025 N N . ASP A 1 378 ? 18.969 4.569 2.671 1.00 63.81 378 ASP A N 1
ATOM 3026 C CA . ASP A 1 378 ? 20.290 4.305 2.109 1.00 63.81 378 ASP A CA 1
ATOM 3027 C C . ASP A 1 378 ? 20.349 4.748 0.631 1.00 63.81 378 ASP A C 1
ATOM 3029 O O . ASP A 1 378 ? 21.310 5.380 0.210 1.00 63.81 378 ASP A O 1
ATOM 3033 N N . LYS A 1 379 ? 19.271 4.547 -0.142 1.00 62.28 379 LYS A N 1
ATOM 3034 C CA . LYS A 1 379 ? 19.141 5.032 -1.527 1.00 62.28 379 LYS A CA 1
ATOM 3035 C C . LYS A 1 379 ? 19.078 6.555 -1.577 1.00 62.28 379 LYS A C 1
ATOM 3037 O O . LYS A 1 379 ? 19.718 7.170 -2.428 1.00 62.28 379 LYS A O 1
ATOM 3042 N N . ASN A 1 380 ? 18.308 7.173 -0.682 1.00 65.81 380 ASN A N 1
ATOM 3043 C CA . ASN A 1 380 ? 18.249 8.629 -0.571 1.00 65.81 380 ASN A CA 1
ATOM 3044 C C . ASN A 1 380 ? 19.586 9.205 -0.098 1.00 65.81 380 ASN A C 1
ATOM 3046 O O . ASN A 1 380 ? 20.006 10.237 -0.607 1.00 65.81 380 ASN A O 1
ATOM 3050 N N . GLU A 1 381 ? 20.272 8.546 0.832 1.00 73.31 381 GLU A N 1
ATOM 3051 C CA . GLU A 1 381 ? 21.607 8.914 1.298 1.00 73.31 381 GLU A CA 1
ATOM 3052 C C . GLU A 1 381 ? 22.633 8.788 0.181 1.00 73.31 381 GLU A C 1
ATOM 3054 O O . GLU A 1 381 ? 23.457 9.688 0.019 1.00 73.31 381 GLU A O 1
ATOM 3059 N N . ARG A 1 382 ? 22.554 7.737 -0.637 1.00 80.06 382 ARG A N 1
ATOM 3060 C CA . ARG A 1 382 ? 23.409 7.565 -1.808 1.00 80.06 382 ARG A CA 1
ATOM 3061 C C . ARG A 1 382 ? 23.162 8.657 -2.843 1.00 80.06 382 ARG A C 1
ATOM 3063 O O . ARG A 1 382 ? 24.110 9.343 -3.207 1.00 80.06 382 ARG A O 1
ATOM 3070 N N . LEU A 1 383 ? 21.912 8.893 -3.254 1.00 67.38 383 LEU A N 1
ATOM 3071 C CA . LEU A 1 383 ? 21.575 9.971 -4.198 1.00 67.38 383 LEU A CA 1
ATOM 3072 C C . LEU A 1 383 ? 21.959 11.356 -3.648 1.00 67.38 383 LEU A C 1
ATOM 3074 O O . LEU A 1 383 ? 22.510 12.183 -4.374 1.00 67.38 383 LEU A O 1
ATOM 3078 N N . LYS A 1 384 ? 21.738 11.604 -2.349 1.00 80.12 384 LYS A N 1
ATOM 3079 C CA . LYS A 1 384 ? 22.179 12.832 -1.666 1.00 80.12 384 LYS A CA 1
ATOM 3080 C C . LYS A 1 384 ? 23.704 12.954 -1.701 1.00 80.12 384 LYS A C 1
ATOM 3082 O O . LYS A 1 384 ? 24.216 14.027 -2.000 1.00 80.12 384 LYS A O 1
ATOM 3087 N N . SER A 1 385 ? 24.431 11.870 -1.444 1.00 77.94 385 SER A N 1
ATOM 3088 C CA . SER A 1 385 ? 25.898 11.843 -1.486 1.00 77.94 385 SER A CA 1
ATOM 3089 C C . SER A 1 385 ? 26.433 12.079 -2.898 1.00 77.94 385 SER A C 1
ATOM 3091 O O . SER A 1 385 ? 27.344 12.882 -3.074 1.00 77.94 385 SER A O 1
ATOM 3093 N N . GLU A 1 386 ? 25.827 11.463 -3.914 1.00 76.75 386 GLU A N 1
ATOM 3094 C CA . GLU A 1 386 ? 26.166 11.672 -5.325 1.00 76.75 386 GLU A CA 1
ATOM 3095 C C . GLU A 1 386 ? 25.974 13.141 -5.737 1.00 76.75 386 GLU A C 1
ATOM 3097 O O . GLU A 1 386 ? 26.873 13.732 -6.339 1.00 76.75 386 GLU A O 1
ATOM 3102 N N . LYS A 1 387 ? 24.856 13.773 -5.349 1.00 81.00 387 LYS A N 1
ATOM 3103 C CA . LYS A 1 387 ? 24.613 15.202 -5.620 1.00 81.00 387 LYS A CA 1
ATOM 3104 C C . LYS A 1 387 ? 25.558 16.121 -4.830 1.00 81.00 387 LYS A C 1
ATOM 3106 O O . LYS A 1 387 ? 25.999 17.126 -5.380 1.00 81.00 387 LYS A O 1
ATOM 3111 N N . ILE A 1 388 ? 25.935 15.779 -3.590 1.00 85.69 388 ILE A N 1
ATOM 3112 C CA . ILE A 1 388 ? 26.957 16.520 -2.818 1.00 85.69 388 ILE A CA 1
ATOM 3113 C C . ILE A 1 388 ? 28.307 16.491 -3.542 1.00 85.69 388 ILE A C 1
ATOM 3115 O O . ILE A 1 388 ? 28.952 17.529 -3.667 1.00 85.69 388 ILE A O 1
ATOM 3119 N N . VAL A 1 389 ? 28.722 15.329 -4.052 1.00 81.62 389 VAL A N 1
ATOM 3120 C CA . VAL A 1 389 ? 29.982 15.187 -4.801 1.00 81.62 389 VAL A CA 1
ATOM 3121 C C . VAL A 1 389 ? 29.937 15.992 -6.102 1.00 81.62 389 VAL A C 1
ATOM 3123 O O . VAL A 1 389 ? 30.883 16.711 -6.413 1.00 81.62 389 VAL A O 1
ATOM 3126 N N . GLN A 1 390 ? 28.825 15.943 -6.840 1.00 76.56 390 GLN A N 1
ATOM 3127 C CA . GLN A 1 390 ? 28.641 16.756 -8.050 1.00 76.56 390 GLN A CA 1
ATOM 3128 C C . GLN A 1 390 ? 28.694 18.264 -7.755 1.00 76.56 390 GLN A C 1
ATOM 3130 O O . GLN A 1 390 ? 29.329 19.023 -8.495 1.00 76.56 390 GLN A O 1
ATOM 3135 N N . LEU A 1 391 ? 28.071 18.703 -6.659 1.00 84.50 391 LEU A N 1
ATOM 3136 C CA . LEU A 1 391 ? 28.080 20.100 -6.231 1.00 84.50 391 LEU A CA 1
ATOM 3137 C C . LEU A 1 391 ? 29.482 20.550 -5.798 1.00 84.50 391 LEU A C 1
ATOM 3139 O O . LEU A 1 391 ? 29.926 21.623 -6.199 1.00 84.50 391 LEU A O 1
ATOM 3143 N N . ALA A 1 392 ? 30.206 19.714 -5.053 1.00 86.38 392 ALA A N 1
ATOM 3144 C CA . ALA A 1 392 ? 31.585 19.977 -4.652 1.00 86.38 392 ALA A CA 1
ATOM 3145 C C . ALA A 1 392 ? 32.527 20.088 -5.864 1.00 86.38 392 ALA A C 1
ATOM 3147 O O . ALA A 1 392 ? 33.318 21.028 -5.941 1.00 86.38 392 ALA A O 1
ATOM 3148 N N . ASN A 1 393 ? 32.374 19.204 -6.859 1.00 82.50 393 ASN A N 1
ATOM 3149 C CA . ASN A 1 393 ? 33.092 19.293 -8.136 1.00 82.50 393 ASN A CA 1
ATOM 3150 C C . ASN A 1 393 ? 32.820 20.625 -8.847 1.00 82.50 393 ASN A C 1
ATOM 3152 O O . ASN A 1 393 ? 33.750 21.278 -9.316 1.00 82.50 393 ASN A O 1
ATOM 3156 N N . SER A 1 394 ? 31.556 21.050 -8.886 1.00 81.25 394 SER A N 1
ATOM 3157 C CA . SER A 1 394 ? 31.153 22.307 -9.528 1.00 81.25 394 SER A CA 1
ATOM 3158 C C . SER A 1 394 ? 31.730 23.532 -8.803 1.00 81.25 394 SER A C 1
ATOM 3160 O O . SER A 1 394 ? 32.245 24.448 -9.441 1.00 81.25 394 SER A O 1
ATOM 3162 N N . MET A 1 395 ? 31.705 23.540 -7.464 1.00 90.06 395 MET A N 1
ATOM 3163 C CA . MET A 1 395 ? 32.296 24.603 -6.636 1.00 90.06 395 MET A CA 1
ATOM 3164 C C . MET A 1 395 ? 33.819 24.700 -6.802 1.00 90.06 395 MET A C 1
ATOM 3166 O O . MET A 1 395 ? 34.364 25.804 -6.869 1.00 90.06 395 MET A O 1
ATOM 3170 N N . TRP A 1 396 ? 34.505 23.559 -6.894 1.00 91.88 396 TRP A N 1
ATOM 3171 C CA . TRP A 1 396 ? 35.945 23.499 -7.144 1.00 91.88 396 TRP A CA 1
ATOM 3172 C C . TRP A 1 396 ? 36.311 24.067 -8.516 1.00 91.88 396 TRP A C 1
ATOM 3174 O O . TRP A 1 396 ? 37.184 24.933 -8.607 1.00 91.88 396 TRP A O 1
ATOM 3184 N N . GLN A 1 397 ? 35.593 23.659 -9.566 1.00 85.81 397 GLN A N 1
ATOM 3185 C CA . GLN A 1 397 ? 35.784 24.203 -10.912 1.00 85.81 397 GLN A CA 1
ATOM 3186 C C . GLN A 1 397 ? 35.551 25.718 -10.944 1.00 85.81 397 GLN A C 1
ATOM 3188 O O . GLN A 1 397 ? 36.390 26.457 -11.459 1.00 85.81 397 GLN A O 1
ATOM 3193 N N . ALA A 1 398 ? 34.468 26.195 -10.322 1.00 82.44 398 ALA A N 1
ATOM 3194 C CA . ALA A 1 398 ? 34.147 27.621 -10.242 1.00 82.44 398 ALA A CA 1
ATOM 3195 C C . ALA A 1 398 ? 35.189 28.440 -9.457 1.00 82.44 398 ALA A C 1
ATOM 3197 O O . ALA A 1 398 ? 35.367 29.626 -9.720 1.00 82.44 398 ALA A O 1
ATOM 3198 N N . SER A 1 399 ? 35.913 27.809 -8.529 1.00 87.12 399 SER A N 1
ATOM 3199 C CA . SER A 1 399 ? 36.979 28.438 -7.736 1.00 87.12 399 SER A CA 1
ATOM 3200 C C . SER A 1 399 ? 38.340 28.455 -8.447 1.00 87.12 399 SER A C 1
ATOM 3202 O O . SER A 1 399 ? 39.355 28.739 -7.815 1.00 87.12 399 SER A O 1
ATOM 3204 N N . GLY A 1 400 ? 38.392 28.128 -9.743 1.00 87.06 400 GLY A N 1
ATOM 3205 C CA . GLY A 1 400 ? 39.639 28.081 -10.510 1.00 87.06 400 GLY A CA 1
ATOM 3206 C C . GLY A 1 400 ? 40.435 26.792 -10.3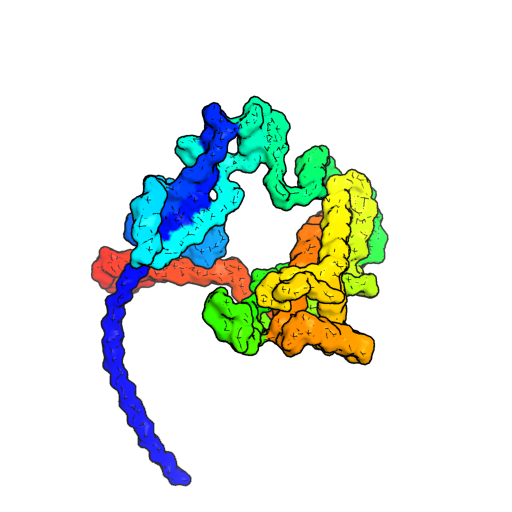15 1.00 87.06 400 GLY A C 1
ATOM 3207 O O . GLY A 1 400 ? 41.627 26.770 -10.598 1.00 87.06 400 GLY A O 1
ATOM 3208 N N . SER A 1 401 ? 39.783 25.718 -9.854 1.00 87.12 401 SER A N 1
ATOM 3209 C CA . SER A 1 401 ? 40.395 24.399 -9.644 1.00 87.12 401 SER A CA 1
ATOM 3210 C C . SER A 1 401 ? 41.637 24.422 -8.730 1.00 87.12 401 SER A C 1
ATOM 3212 O O . SER A 1 401 ? 42.704 23.959 -9.137 1.00 87.12 401 SER A O 1
ATOM 3214 N N . PRO A 1 402 ? 41.532 24.962 -7.497 1.00 85.69 402 PRO A N 1
ATOM 3215 C CA . PRO A 1 402 ? 42.665 25.071 -6.576 1.00 85.69 402 PRO A CA 1
ATOM 3216 C C . PRO A 1 402 ? 43.266 23.703 -6.210 1.00 85.69 402 PRO A C 1
ATOM 3218 O O . PRO A 1 402 ? 42.588 22.669 -6.276 1.00 85.69 402 PRO A O 1
ATOM 3221 N N . GLU A 1 403 ? 44.538 23.705 -5.791 1.00 77.62 403 GLU A N 1
ATOM 3222 C CA . GLU A 1 403 ? 45.223 22.509 -5.280 1.00 77.62 403 GLU A CA 1
ATOM 3223 C C . GLU A 1 403 ? 44.451 21.899 -4.101 1.00 77.62 403 GLU A C 1
ATOM 3225 O O . GLU A 1 403 ? 44.002 22.620 -3.216 1.00 77.62 403 GLU A O 1
ATOM 3230 N N . GLY A 1 404 ? 44.293 20.572 -4.098 1.00 79.31 404 GLY A N 1
ATOM 3231 C CA . GLY A 1 404 ? 43.537 19.830 -3.078 1.00 79.31 404 GLY A CA 1
ATOM 3232 C C . GLY A 1 404 ? 42.193 19.260 -3.550 1.00 79.31 404 GLY A C 1
ATOM 3233 O O . GLY A 1 404 ? 41.627 18.427 -2.852 1.00 79.31 404 GLY A O 1
ATOM 3234 N N . GLY A 1 405 ? 41.727 19.642 -4.745 1.00 86.81 405 GLY A N 1
ATOM 3235 C CA . GLY A 1 405 ? 40.615 18.980 -5.434 1.00 86.81 405 GLY A CA 1
ATOM 3236 C C . GLY A 1 405 ? 39.206 19.306 -4.902 1.00 86.81 405 GLY A C 1
ATOM 3237 O O . GLY A 1 405 ? 39.035 20.126 -3.991 1.00 86.81 405 GLY A O 1
ATOM 3238 N N . PRO A 1 406 ? 38.167 18.687 -5.491 1.00 77.94 406 PRO A N 1
ATOM 3239 C CA . PRO A 1 406 ? 36.771 18.819 -5.067 1.00 77.94 406 PRO A CA 1
ATOM 3240 C C . PRO A 1 406 ? 36.486 18.437 -3.616 1.00 77.94 406 PRO A C 1
ATOM 3242 O O . PRO A 1 406 ? 35.522 18.923 -3.023 1.00 77.94 406 PRO A O 1
ATOM 3245 N N . GLU A 1 407 ? 37.316 17.584 -3.025 1.00 86.25 407 GLU A N 1
ATOM 3246 C CA . GLU A 1 407 ? 37.144 17.056 -1.676 1.00 86.25 407 GLU A CA 1
ATOM 3247 C C . GLU A 1 407 ? 37.101 18.171 -0.621 1.00 86.25 407 GLU A C 1
ATOM 3249 O O . GLU A 1 407 ? 36.336 18.082 0.343 1.00 86.25 407 GLU A O 1
ATOM 3254 N N . MET A 1 408 ? 37.836 19.267 -0.843 1.00 89.38 408 MET A N 1
ATOM 3255 C CA . MET A 1 408 ? 37.845 20.438 0.043 1.00 89.38 408 MET A CA 1
ATOM 3256 C C . MET A 1 408 ? 36.494 21.173 0.102 1.00 89.38 408 MET A C 1
ATOM 3258 O O . MET A 1 408 ? 36.246 21.933 1.037 1.00 89.38 408 MET A O 1
ATOM 3262 N N . PHE A 1 409 ? 35.606 20.949 -0.873 1.00 88.44 409 PHE A N 1
ATOM 3263 C CA . PHE A 1 409 ? 34.303 21.611 -0.979 1.00 88.44 409 PHE A CA 1
ATOM 3264 C C . PHE A 1 409 ? 33.136 20.749 -0.474 1.00 88.44 409 PHE A C 1
ATOM 3266 O O . PHE A 1 409 ? 32.012 21.242 -0.407 1.00 88.44 409 PHE A O 1
ATOM 3273 N N . LEU A 1 410 ? 33.365 19.490 -0.072 1.00 85.81 410 LEU A N 1
ATOM 3274 C CA . LEU A 1 410 ? 32.292 18.552 0.300 1.00 85.81 410 LEU A CA 1
ATOM 3275 C C . LEU A 1 410 ? 31.449 19.016 1.496 1.00 85.81 410 LEU A C 1
ATOM 3277 O O . LEU A 1 410 ? 30.224 18.882 1.466 1.00 85.81 410 LEU A O 1
ATOM 3281 N N . LEU A 1 411 ? 32.081 19.571 2.537 1.00 88.00 411 LEU A N 1
ATOM 3282 C CA . LEU A 1 411 ? 31.367 20.067 3.721 1.00 88.00 411 LEU A CA 1
ATOM 3283 C C . LEU A 1 411 ? 30.447 21.235 3.348 1.00 88.00 411 LEU A C 1
ATOM 3285 O O . LEU A 1 411 ? 29.250 21.202 3.625 1.00 88.00 411 LEU A O 1
ATOM 3289 N N . ARG A 1 412 ? 30.991 22.206 2.612 1.00 86.56 412 ARG A N 1
ATOM 3290 C CA . ARG A 1 412 ? 30.252 23.378 2.137 1.00 86.56 412 ARG A CA 1
ATOM 3291 C C . ARG A 1 412 ? 29.138 23.000 1.156 1.00 86.56 412 ARG A C 1
ATOM 3293 O O . ARG A 1 412 ? 28.054 23.575 1.211 1.00 86.56 412 ARG A O 1
ATOM 3300 N N . ALA A 1 413 ? 29.374 22.017 0.286 1.00 87.31 413 ALA A N 1
ATOM 3301 C CA . ALA A 1 413 ? 28.369 21.477 -0.625 1.00 87.31 413 ALA A CA 1
ATOM 3302 C C . ALA A 1 413 ? 27.211 20.811 0.136 1.00 87.31 413 ALA A C 1
ATOM 3304 O O . ALA A 1 413 ? 26.051 21.018 -0.215 1.00 87.31 413 ALA A O 1
ATOM 3305 N N . ARG A 1 414 ? 27.500 20.058 1.206 1.00 88.81 414 ARG A N 1
ATOM 3306 C CA . ARG A 1 414 ? 26.468 19.466 2.071 1.00 88.81 414 ARG A CA 1
ATOM 3307 C C . ARG A 1 414 ? 25.617 20.537 2.751 1.00 88.81 414 ARG A C 1
ATOM 3309 O O . ARG A 1 414 ? 24.396 20.452 2.674 1.00 88.81 414 ARG A O 1
ATOM 3316 N N . GLU A 1 415 ? 26.249 21.528 3.374 1.00 89.69 415 GLU A N 1
ATOM 3317 C CA . GLU A 1 415 ? 25.553 22.630 4.055 1.00 89.69 415 GLU A CA 1
ATOM 3318 C C . GLU A 1 415 ? 24.672 23.419 3.080 1.00 89.69 415 GLU A C 1
ATOM 3320 O O . GLU A 1 415 ? 23.487 23.618 3.339 1.00 89.69 415 GLU A O 1
ATOM 3325 N N . SER A 1 416 ? 25.211 23.755 1.903 1.00 83.56 416 SER A N 1
ATOM 3326 C CA . SER A 1 416 ? 24.475 24.488 0.864 1.00 83.56 416 SER A CA 1
ATOM 3327 C C . SER A 1 416 ? 23.275 23.697 0.330 1.00 83.56 416 SER A C 1
ATOM 3329 O O . SER A 1 416 ? 22.222 24.269 0.054 1.00 83.56 416 SER A O 1
ATOM 3331 N N . LEU A 1 417 ? 23.414 22.373 0.180 1.00 84.44 417 LEU A N 1
ATOM 3332 C CA . LEU A 1 417 ? 22.315 21.509 -0.252 1.00 84.44 417 LEU A CA 1
ATOM 3333 C C . LEU A 1 417 ? 21.209 21.433 0.812 1.00 84.44 417 LEU A C 1
ATOM 3335 O O . LEU A 1 417 ? 20.032 21.436 0.469 1.00 84.44 417 LEU A O 1
ATOM 3339 N N . GLU A 1 418 ? 21.563 21.370 2.097 1.00 85.31 418 GLU A N 1
ATOM 3340 C CA . GLU A 1 418 ? 20.591 21.329 3.198 1.00 85.31 418 GLU A CA 1
ATOM 3341 C C . GLU A 1 418 ? 19.875 22.660 3.412 1.00 85.31 418 GLU A C 1
ATOM 3343 O O . GLU A 1 418 ? 18.679 22.669 3.702 1.00 85.31 418 GLU A O 1
ATOM 3348 N N . GLU A 1 419 ? 20.581 23.774 3.241 1.00 85.00 419 GLU A N 1
ATOM 3349 C CA . GLU A 1 419 ? 19.996 25.111 3.271 1.00 85.00 419 GLU A CA 1
ATOM 3350 C C . GLU A 1 419 ? 18.997 25.305 2.123 1.00 85.00 419 GLU A C 1
ATOM 3352 O O . GLU A 1 419 ? 17.871 25.735 2.360 1.00 85.00 419 GLU A O 1
ATOM 3357 N N . ALA A 1 420 ? 19.334 24.852 0.910 1.00 79.62 420 ALA A N 1
ATOM 3358 C CA . ALA A 1 420 ? 18.436 24.920 -0.245 1.00 79.62 420 ALA A CA 1
ATOM 3359 C C . ALA A 1 420 ? 17.110 24.153 -0.057 1.00 79.62 420 ALA A C 1
ATOM 3361 O O . ALA A 1 420 ? 16.113 24.492 -0.693 1.00 79.62 420 ALA A O 1
ATOM 3362 N N . PHE A 1 421 ? 17.069 23.132 0.808 1.00 72.69 421 PHE A N 1
ATOM 3363 C CA . PHE A 1 421 ? 15.836 22.404 1.138 1.00 72.69 421 PHE A CA 1
ATOM 3364 C C . PHE A 1 421 ? 14.978 23.078 2.216 1.00 72.69 421 PHE A C 1
ATOM 3366 O O . PHE A 1 421 ? 13.822 22.687 2.384 1.00 72.69 421 PHE A O 1
ATOM 3373 N N . LYS A 1 422 ? 15.512 24.058 2.955 1.00 75.00 422 LYS A N 1
ATOM 3374 C CA . LYS A 1 422 ? 14.770 24.779 4.003 1.00 75.00 422 LYS A CA 1
ATOM 3375 C C . LYS A 1 422 ? 13.927 25.939 3.459 1.00 75.00 422 LYS A C 1
ATOM 3377 O O . LYS A 1 422 ? 13.043 26.393 4.181 1.00 75.00 422 LYS A O 1
ATOM 3382 N N . GLY A 1 423 ? 14.132 26.313 2.191 1.00 53.34 423 GLY A N 1
ATOM 3383 C CA . GLY A 1 423 ? 13.426 27.399 1.503 1.00 53.34 423 GLY A CA 1
ATOM 3384 C C . GLY A 1 423 ? 14.246 28.672 1.485 1.00 53.34 423 GLY A C 1
ATOM 3385 O O . GLY A 1 423 ? 14.292 29.326 2.547 1.00 53.34 423 GLY A O 1
#

Solvent-accessible surface area (backbone atoms only — not comparable to full-atom values): 24482 Å² total; per-residue (Å²): 135,84,89,85,85,80,83,81,82,80,78,84,74,82,76,78,80,79,71,74,80,78,61,47,38,40,38,37,56,38,44,24,40,29,69,88,80,43,42,80,49,76,46,46,30,37,33,59,42,76,79,42,58,71,42,51,27,51,53,55,51,47,38,60,75,70,63,42,64,78,60,51,66,69,49,49,86,71,41,44,80,51,65,70,64,67,58,53,60,56,46,76,78,54,76,54,48,74,54,74,55,96,88,52,33,24,32,80,86,66,49,80,44,54,70,70,52,49,27,20,45,57,72,70,39,86,85,43,81,54,76,63,94,82,65,48,74,54,58,53,53,48,72,73,43,81,92,68,83,83,76,54,87,84,48,84,77,53,74,68,53,50,46,32,44,43,42,27,40,50,42,51,50,51,40,68,62,28,52,45,65,72,70,47,54,44,50,80,46,52,58,59,62,97,89,50,87,55,80,36,80,60,45,68,50,57,92,58,54,73,66,46,49,50,52,46,53,56,39,46,44,35,36,66,37,85,90,36,72,24,14,49,71,59,47,48,54,53,49,32,64,59,37,64,91,39,57,67,28,54,35,40,52,50,43,52,47,52,45,55,55,52,33,69,34,50,55,85,55,70,92,72,31,87,89,49,73,51,98,50,28,38,46,56,51,50,51,27,46,44,40,66,75,72,42,100,57,83,44,78,67,47,51,53,51,39,51,51,55,34,53,74,52,74,64,39,61,46,57,51,51,40,49,41,42,41,53,50,50,56,53,48,50,47,52,46,61,39,43,52,56,53,39,58,49,50,53,52,40,29,60,74,72,69,53,78,77,84,62,82,78,57,74,53,81,80,36,87,77,67,55,76,64,77,45,73,66,52,48,50,48,46,54,50,50,53,50,24,52,53,43,5,42,50,52,27,54,74,65,71,56,54,92,79,52,34,71,78,31,38,67,61,27,45,52,44,40,56,52,52,72,72,97

Organism: Pirellula staleyi (strain ATCC 27377 / DSM 6068 / ICPB 4128) (NCBI:txid530564)

Radius of gyration: 27.51 Å; Cα contacts (8 Å, |Δi|>4): 496; chains: 1; bounding box: 74×68×63 Å

Nearest PDB structures (foldseek):
  4wic-assembly2_C  TM=1.479E-01  e=3.315E+00  macacine betaherpesvirus 3

Secondary structure (DSSP, 8-state):
------------------------EEEEEEEEEETTTTEEEEEEEEEEGGGS-HHHHHHHHHHHHTT-GGGGGGGGGGPEE--HHHHHHHHHHTT-EEEEEEEEEEETTS-EE-HHHHHHHHHS-TTPPPPPTT--HHHHHHHTS--PPPPSTT----HHHHHHHHHHHHHHHHHHHSHHHHH-S-EEE----TTSS--SPPEEE-SS-HHHHHHHHHHHHHHH-TTSTT-HHHHHHHHHHHTTT-HHHHHHHHHHHHHHHHHHSPP--GGG-TTSS-SS-HHHHHHHHIIIIISS---HHHHHHHHHHHHHTTT-HHHHHHHHHHHHHHHHHHHHHHHHHHHHHHHHHHHHTT-----PPPGGGGSTTTT----HHHHHHHHHHHHHHHHHHHHHHHTT--TT-GGGGHHHHHHHHHHHTT-

pLDDT: mean 80.62, std 16.88, range [26.31, 98.38]